Protein AF-A0A8J2P4D9-F1 (afdb_monomer_lite)

Structure (mmCIF, N/CA/C/O backbone):
data_AF-A0A8J2P4D9-F1
#
_entry.id   AF-A0A8J2P4D9-F1
#
loop_
_atom_site.group_PDB
_atom_site.id
_atom_site.type_symbol
_atom_site.label_atom_id
_atom_site.label_alt_id
_atom_site.label_comp_id
_atom_site.label_asym_id
_atom_site.label_entity_id
_atom_site.label_seq_id
_atom_site.pdbx_PDB_ins_code
_atom_site.Cartn_x
_atom_site.Cartn_y
_atom_site.Cartn_z
_atom_site.occupancy
_atom_site.B_iso_or_equiv
_atom_site.auth_seq_id
_atom_site.auth_comp_id
_atom_site.auth_asym_id
_atom_site.auth_atom_id
_atom_site.pdbx_PDB_model_num
ATOM 1 N N . MET A 1 1 ? 80.073 13.262 -144.026 1.00 66.75 1 MET A N 1
ATOM 2 C CA . MET A 1 1 ? 79.030 13.021 -145.052 1.00 66.75 1 MET A CA 1
ATOM 3 C C . MET A 1 1 ? 77.678 12.875 -144.356 1.00 66.75 1 MET A C 1
ATOM 5 O O . MET A 1 1 ? 77.666 12.588 -143.165 1.00 66.75 1 MET A O 1
ATOM 9 N N . VAL A 1 2 ? 76.549 13.117 -145.033 1.00 69.19 2 VAL A N 1
ATOM 10 C CA . VAL A 1 2 ? 75.203 13.012 -144.426 1.00 69.19 2 VAL A CA 1
ATOM 11 C C . VAL A 1 2 ? 74.366 12.008 -145.216 1.00 69.19 2 VAL A C 1
ATOM 13 O O . VAL A 1 2 ? 74.230 12.158 -146.426 1.00 69.19 2 VAL A O 1
ATOM 16 N N . LYS A 1 3 ? 73.803 10.998 -144.538 1.00 71.62 3 LYS A N 1
ATOM 17 C CA . LYS A 1 3 ? 72.841 10.046 -145.119 1.00 71.62 3 LYS A CA 1
ATOM 18 C C . LYS A 1 3 ? 71.439 10.404 -144.643 1.00 71.62 3 LYS A C 1
ATOM 20 O O . LYS A 1 3 ? 71.231 10.612 -143.448 1.00 71.62 3 LYS A O 1
ATOM 25 N N . THR A 1 4 ? 70.487 10.461 -145.568 1.00 72.50 4 THR A N 1
ATOM 26 C CA . THR A 1 4 ? 69.061 10.598 -145.241 1.00 72.50 4 THR A CA 1
ATOM 27 C C . THR A 1 4 ? 68.419 9.216 -145.322 1.00 72.50 4 THR A C 1
ATOM 29 O O . THR A 1 4 ? 68.544 8.549 -146.346 1.00 72.50 4 THR A O 1
ATOM 32 N N . PHE A 1 5 ? 67.782 8.766 -144.241 1.00 69.75 5 PHE A N 1
ATOM 33 C CA . PHE A 1 5 ? 67.029 7.510 -144.202 1.00 69.75 5 PHE A CA 1
ATOM 34 C C . PHE A 1 5 ? 65.618 7.702 -144.770 1.00 69.75 5 PHE A C 1
ATOM 36 O O . PHE A 1 5 ? 65.103 8.818 -144.789 1.00 69.75 5 PHE A O 1
ATOM 43 N N . SER A 1 6 ? 64.965 6.611 -145.181 1.00 65.75 6 SER A N 1
ATOM 44 C CA . SER A 1 6 ? 63.590 6.614 -145.711 1.00 65.75 6 SER A CA 1
ATOM 45 C C . SER A 1 6 ? 62.557 7.207 -144.744 1.00 65.75 6 SER A C 1
ATOM 47 O O . SER A 1 6 ? 61.557 7.758 -145.184 1.00 65.75 6 SER A O 1
ATOM 49 N N . CYS A 1 7 ? 62.825 7.194 -143.434 1.00 71.12 7 CYS A N 1
ATOM 50 C CA . CYS A 1 7 ? 62.017 7.886 -142.426 1.00 71.12 7 CYS A CA 1
ATOM 51 C C . CYS A 1 7 ? 62.221 9.421 -142.397 1.00 71.12 7 CYS A C 1
ATOM 53 O O . CYS A 1 7 ? 61.794 10.075 -141.451 1.00 71.12 7 CYS A O 1
ATOM 55 N N . GLY A 1 8 ? 62.941 10.002 -143.366 1.00 67.94 8 GLY A N 1
ATOM 56 C CA . GLY A 1 8 ? 63.211 11.443 -143.494 1.00 67.94 8 GLY A CA 1
ATOM 57 C C . GLY A 1 8 ? 64.328 11.981 -142.590 1.00 67.94 8 GLY A C 1
ATOM 58 O O . GLY A 1 8 ? 64.752 13.130 -142.725 1.00 67.94 8 GLY A O 1
ATOM 59 N N . HIS A 1 9 ? 64.852 11.165 -141.676 1.00 75.00 9 HIS A N 1
ATOM 60 C CA . HIS A 1 9 ? 65.893 11.583 -140.744 1.00 75.00 9 HIS A CA 1
ATOM 61 C C . HIS A 1 9 ? 67.286 11.551 -141.373 1.00 75.00 9 HIS A C 1
ATOM 63 O O . HIS A 1 9 ? 67.662 10.600 -142.056 1.00 75.00 9 HIS A O 1
ATOM 69 N N . LYS A 1 10 ? 68.077 12.586 -141.079 1.00 69.50 10 LYS A N 1
ATOM 70 C CA . LYS A 1 10 ? 69.474 12.707 -141.496 1.00 69.50 10 LYS A CA 1
ATOM 71 C C . LYS A 1 10 ? 70.413 12.319 -140.360 1.00 69.50 10 LYS A C 1
ATOM 73 O O . LYS A 1 10 ? 70.213 12.775 -139.231 1.00 69.50 10 LYS A O 1
ATOM 78 N N . THR A 1 11 ? 71.441 11.543 -140.686 1.00 74.44 11 THR A N 1
ATOM 79 C CA . THR A 1 11 ? 72.534 11.195 -139.771 1.00 74.44 11 THR A CA 1
ATOM 80 C C . THR A 1 11 ? 73.861 11.523 -140.443 1.00 74.44 11 THR A C 1
ATOM 82 O O . THR A 1 11 ? 74.124 11.106 -141.577 1.00 74.44 11 THR A O 1
ATOM 85 N N . SER A 1 12 ? 74.686 12.318 -139.766 1.00 67.88 12 SER A N 1
ATOM 86 C CA . SER A 1 12 ? 76.057 12.589 -140.186 1.00 67.88 12 SER A CA 1
ATOM 87 C C . SER A 1 12 ? 76.951 11.412 -139.803 1.00 67.88 12 SER A C 1
ATOM 89 O O . SER A 1 12 ? 76.845 10.870 -138.709 1.00 67.88 12 SER A O 1
ATOM 91 N N . TYR A 1 13 ? 77.833 11.015 -140.714 1.00 72.56 13 TYR A N 1
ATOM 92 C CA . TYR A 1 13 ? 78.839 9.984 -140.472 1.00 72.56 13 TYR A CA 1
ATOM 93 C C . TYR A 1 13 ? 80.189 10.432 -141.042 1.00 72.56 13 TYR A C 1
ATOM 95 O O . TYR A 1 13 ? 80.261 11.254 -141.975 1.00 72.56 13 TYR A O 1
ATOM 103 N N . LYS A 1 14 ? 81.272 9.946 -140.434 1.00 72.00 14 LYS A N 1
ATOM 104 C CA . LYS A 1 14 ? 82.642 10.240 -140.865 1.00 72.00 14 LYS A CA 1
ATOM 105 C C . LYS A 1 14 ? 82.986 9.378 -142.078 1.00 72.00 14 LYS A C 1
ATOM 107 O O . LYS A 1 14 ? 82.521 8.254 -142.193 1.00 72.00 14 LYS A O 1
ATOM 112 N N . CYS A 1 15 ? 83.807 9.907 -142.984 1.00 61.78 15 CYS A N 1
ATOM 113 C CA . CYS A 1 15 ? 84.195 9.206 -144.217 1.00 61.78 15 CYS A CA 1
ATOM 114 C C . CYS A 1 15 ? 84.921 7.871 -143.951 1.00 61.78 15 CYS A C 1
ATOM 116 O O . CYS A 1 15 ? 84.932 6.999 -144.810 1.00 61.78 15 CYS A O 1
ATOM 118 N N . SER A 1 16 ? 85.521 7.720 -142.769 1.00 69.25 16 SER A N 1
ATOM 119 C CA . SER A 1 16 ? 86.253 6.531 -142.328 1.00 69.25 16 SER A CA 1
ATOM 120 C C . SER A 1 16 ? 85.368 5.418 -141.752 1.00 69.25 16 SER A C 1
ATOM 122 O O . SER A 1 16 ? 85.898 4.382 -141.368 1.00 69.25 16 SER A O 1
ATOM 124 N N . GLU A 1 17 ? 84.051 5.618 -141.644 1.00 67.44 17 GLU A N 1
ATOM 125 C CA . GLU A 1 17 ? 83.137 4.665 -141.005 1.00 67.44 17 GLU A CA 1
ATOM 126 C C . GLU A 1 17 ? 82.103 4.097 -141.991 1.00 67.44 17 GLU A C 1
ATOM 128 O O . GLU A 1 17 ? 81.647 4.814 -142.891 1.00 67.44 17 GLU A O 1
ATOM 133 N N . PRO A 1 18 ? 81.702 2.817 -141.827 1.00 62.97 18 PRO A N 1
ATOM 134 C CA . PRO A 1 18 ? 80.682 2.198 -142.663 1.00 62.97 18 PRO A CA 1
ATOM 135 C C . PRO A 1 18 ? 79.344 2.938 -142.545 1.00 62.97 18 PRO A C 1
ATOM 137 O O . PRO A 1 18 ? 78.954 3.407 -141.475 1.00 62.97 18 PRO A O 1
ATOM 140 N N . LEU A 1 19 ? 78.624 3.038 -143.667 1.00 63.59 19 LEU A N 1
ATOM 141 C CA . LEU A 1 19 ? 77.360 3.770 -143.741 1.00 63.59 19 LEU A CA 1
ATOM 142 C C . LEU A 1 19 ? 76.343 3.231 -142.718 1.00 63.59 19 LEU A C 1
ATOM 144 O O . LEU A 1 19 ? 76.014 2.043 -142.766 1.00 63.59 19 LEU A O 1
ATOM 148 N N . PRO A 1 20 ? 75.754 4.090 -141.865 1.00 64.44 20 PRO A N 1
ATOM 149 C CA . PRO A 1 20 ? 74.789 3.644 -140.869 1.00 64.44 20 PRO A CA 1
ATOM 150 C C . PRO A 1 20 ? 73.552 3.020 -141.542 1.00 64.44 20 PRO A C 1
ATOM 152 O O . PRO A 1 20 ? 73.024 3.542 -142.537 1.00 64.44 20 PRO A O 1
ATOM 155 N N . THR A 1 21 ? 73.117 1.868 -141.021 1.00 67.38 21 THR A N 1
ATOM 156 C CA . THR A 1 21 ? 72.008 1.053 -141.553 1.00 67.38 21 THR A CA 1
ATOM 157 C C . THR A 1 21 ? 70.672 1.340 -140.876 1.00 67.38 21 THR A C 1
ATOM 159 O O . THR A 1 21 ? 69.634 1.164 -141.506 1.00 67.38 21 THR A O 1
ATOM 162 N N . THR A 1 22 ? 70.673 1.861 -139.648 1.00 66.00 22 THR A N 1
ATOM 163 C CA . THR A 1 22 ? 69.458 2.244 -138.919 1.00 66.00 22 THR A CA 1
ATOM 164 C C . THR A 1 22 ? 69.473 3.722 -138.550 1.00 66.00 22 THR A C 1
ATOM 166 O O . THR A 1 22 ? 70.522 4.338 -138.362 1.00 66.00 22 THR A O 1
ATOM 169 N N . CYS A 1 23 ? 68.279 4.310 -138.455 1.00 70.25 23 CYS A N 1
ATOM 170 C CA . CYS A 1 23 ? 68.133 5.725 -138.125 1.00 70.25 23 CYS A CA 1
ATOM 171 C C . CYS A 1 23 ? 68.599 6.043 -136.691 1.00 70.25 23 CYS A C 1
ATOM 173 O O . CYS A 1 23 ? 69.042 7.163 -136.439 1.00 70.25 23 CYS A O 1
ATOM 175 N N . GLY A 1 24 ? 68.452 5.103 -135.749 1.00 69.19 24 GLY A N 1
ATOM 176 C CA . GLY A 1 24 ? 68.860 5.253 -134.344 1.00 69.19 24 GLY A CA 1
ATOM 177 C C . GLY A 1 24 ? 68.094 6.307 -133.528 1.00 69.19 24 GLY A C 1
ATOM 178 O O . GLY A 1 24 ? 68.312 6.415 -132.326 1.00 69.19 24 GLY A O 1
ATOM 179 N N . LYS A 1 25 ? 67.187 7.084 -134.136 1.00 72.19 25 LYS A N 1
ATOM 180 C CA . LYS A 1 25 ? 66.388 8.096 -133.429 1.00 72.19 25 LYS A CA 1
ATOM 181 C C . LYS A 1 25 ? 65.228 7.452 -132.674 1.00 72.19 25 LYS A C 1
ATOM 183 O O . LYS A 1 25 ? 64.601 6.518 -133.170 1.00 72.19 25 LYS A O 1
ATOM 188 N N . THR A 1 26 ? 64.921 7.968 -131.490 1.00 70.62 26 THR A N 1
ATOM 189 C CA . THR A 1 26 ? 63.767 7.556 -130.682 1.00 70.62 26 THR A CA 1
ATOM 190 C C . THR A 1 26 ? 62.560 8.458 -130.944 1.00 70.62 26 THR A C 1
ATOM 192 O O . THR A 1 26 ? 62.706 9.626 -131.303 1.00 70.62 26 THR A O 1
ATOM 195 N N . LYS A 1 27 ? 61.353 7.917 -130.762 1.00 69.44 27 LYS A N 1
ATOM 196 C CA . LYS A 1 27 ? 60.097 8.669 -130.693 1.00 69.44 27 LYS A CA 1
ATOM 197 C C . LYS A 1 27 ? 59.407 8.389 -129.360 1.00 69.44 27 LYS A C 1
ATOM 199 O O . LYS A 1 27 ? 59.455 7.268 -128.851 1.00 69.44 27 LYS A O 1
ATOM 204 N N . ARG A 1 28 ? 58.773 9.416 -128.802 1.00 71.69 28 ARG A N 1
ATOM 205 C CA . ARG A 1 28 ? 57.917 9.304 -127.617 1.00 71.69 28 ARG A CA 1
ATOM 206 C C . ARG A 1 28 ? 56.504 8.966 -128.078 1.00 71.69 28 ARG A C 1
ATOM 208 O O . ARG A 1 28 ? 55.991 9.614 -128.988 1.00 71.69 28 ARG A O 1
ATOM 215 N N . ILE A 1 29 ? 55.904 7.940 -127.488 1.00 69.69 29 ILE A N 1
ATOM 216 C CA . ILE A 1 29 ? 54.508 7.558 -127.724 1.00 69.69 29 ILE A CA 1
ATOM 217 C C . ILE A 1 29 ? 53.778 7.447 -126.386 1.00 69.69 29 ILE A C 1
ATOM 219 O O . ILE A 1 29 ? 54.369 7.047 -125.388 1.00 69.69 29 ILE A O 1
ATOM 223 N N . ILE A 1 30 ? 52.487 7.769 -126.360 1.00 67.31 30 ILE A N 1
ATOM 224 C CA . ILE A 1 30 ? 51.629 7.568 -125.186 1.00 67.31 30 ILE A CA 1
ATOM 225 C C . ILE A 1 30 ? 50.801 6.304 -125.415 1.00 67.31 30 ILE A C 1
ATOM 227 O O . ILE A 1 30 ? 50.159 6.160 -126.458 1.00 67.31 30 ILE A O 1
ATOM 231 N N . ARG A 1 31 ? 50.803 5.367 -124.458 1.00 67.56 31 ARG A N 1
ATOM 232 C CA . ARG A 1 31 ? 50.033 4.121 -124.585 1.00 67.56 31 ARG A CA 1
ATOM 233 C C . ARG A 1 31 ? 48.583 4.347 -124.142 1.00 67.56 31 ARG A C 1
ATOM 235 O O . ARG A 1 31 ? 48.302 4.397 -122.949 1.00 67.56 31 ARG A O 1
ATOM 242 N N . GLY A 1 32 ? 47.660 4.413 -125.102 1.00 56.16 32 GLY A N 1
ATOM 243 C CA . GLY A 1 32 ? 46.236 4.732 -124.889 1.00 56.16 32 GLY A CA 1
ATOM 244 C C . GLY A 1 32 ? 45.511 4.073 -123.692 1.00 56.16 32 GLY A C 1
ATOM 245 O O . GLY A 1 32 ? 44.762 4.779 -123.028 1.00 56.16 32 GLY A O 1
ATOM 246 N N . PRO A 1 33 ? 45.723 2.784 -123.341 1.00 65.31 33 PRO A N 1
ATOM 247 C CA . PRO A 1 33 ? 44.986 2.135 -122.247 1.00 65.31 33 PRO A CA 1
ATOM 248 C C . PRO A 1 33 ? 45.422 2.539 -120.833 1.00 65.31 33 PRO A C 1
ATOM 250 O O . PRO A 1 33 ? 44.650 2.374 -119.896 1.00 65.31 33 PRO A O 1
ATOM 253 N N . CYS A 1 34 ? 46.665 2.996 -120.652 1.00 70.12 34 CYS A N 1
ATOM 254 C CA . CYS A 1 34 ? 47.187 3.394 -119.339 1.00 70.12 34 CYS A CA 1
ATOM 255 C C . CYS A 1 34 ? 47.678 4.846 -119.283 1.00 70.12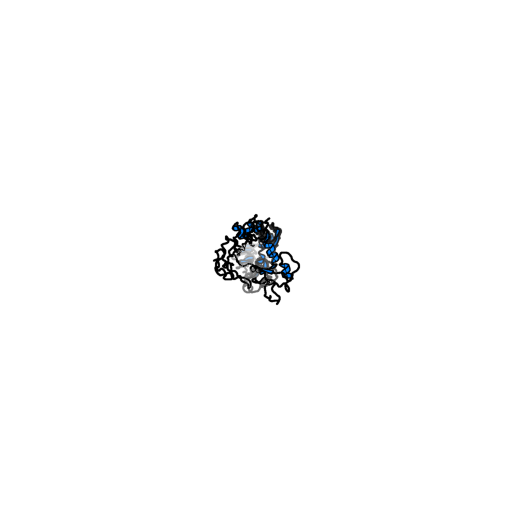 34 CYS A C 1
ATOM 257 O O . CYS A 1 34 ? 47.991 5.322 -118.201 1.00 70.12 34 CYS A O 1
ATOM 259 N N . GLY A 1 35 ? 47.762 5.545 -120.420 1.00 68.38 35 GLY A N 1
ATOM 260 C CA . GLY A 1 35 ? 48.179 6.949 -120.494 1.00 68.38 35 GLY A CA 1
ATOM 261 C C . GLY A 1 35 ? 49.670 7.198 -120.234 1.00 68.38 35 GLY A C 1
ATOM 262 O O . GLY A 1 35 ? 50.098 8.346 -120.272 1.00 68.38 35 GLY A O 1
ATOM 263 N N . HIS A 1 36 ? 50.472 6.156 -119.998 1.00 73.69 36 HIS A N 1
ATOM 264 C CA . HIS A 1 36 ? 51.899 6.301 -119.699 1.00 73.69 36 HIS A CA 1
ATOM 265 C C . HIS A 1 36 ? 52.743 6.531 -120.968 1.00 73.69 36 HIS A C 1
ATOM 267 O O . HIS A 1 36 ? 52.496 5.920 -122.018 1.00 73.69 36 HIS A O 1
ATOM 273 N N . GLU A 1 37 ? 53.750 7.404 -120.855 1.00 67.06 37 GLU A N 1
ATOM 274 C CA . GLU A 1 37 ? 54.709 7.741 -121.916 1.00 67.06 37 GLU A CA 1
ATOM 275 C C . GLU A 1 37 ? 55.774 6.641 -122.061 1.00 67.06 37 GLU A C 1
ATOM 277 O O . GLU A 1 37 ? 56.365 6.181 -121.085 1.00 67.06 37 GLU A O 1
ATOM 282 N N . LEU A 1 38 ? 56.025 6.205 -123.295 1.00 68.19 38 LEU A N 1
ATOM 283 C CA . LEU A 1 38 ? 57.037 5.214 -123.652 1.00 68.19 38 LEU A CA 1
ATOM 284 C C . LEU A 1 38 ? 57.980 5.803 -124.704 1.00 68.19 38 LEU A C 1
ATOM 286 O O . LEU A 1 38 ? 57.548 6.437 -125.668 1.00 68.19 38 LEU A O 1
ATOM 290 N N . ILE A 1 39 ? 59.278 5.546 -124.552 1.00 68.88 39 ILE A N 1
ATOM 291 C CA . ILE A 1 39 ? 60.301 5.914 -125.535 1.00 68.88 39 ILE A CA 1
ATOM 292 C C . ILE A 1 39 ? 60.605 4.671 -126.371 1.00 68.88 39 ILE A C 1
ATOM 294 O O . ILE A 1 39 ? 61.084 3.674 -125.835 1.00 68.88 39 ILE A O 1
ATOM 298 N N . ILE A 1 40 ? 60.330 4.721 -127.675 1.00 68.94 40 ILE A N 1
ATOM 299 C CA . ILE A 1 40 ? 60.596 3.608 -128.600 1.00 68.94 40 ILE A CA 1
ATOM 300 C C . ILE A 1 40 ? 61.507 4.041 -129.750 1.00 68.94 40 ILE A C 1
ATOM 302 O O . ILE A 1 40 ? 61.566 5.218 -130.103 1.00 68.94 40 ILE A O 1
ATOM 306 N N . LEU A 1 41 ? 62.232 3.097 -130.352 1.00 67.56 41 LEU A N 1
ATOM 307 C CA . LEU A 1 41 ? 63.079 3.370 -131.516 1.00 67.56 41 LEU A CA 1
ATOM 308 C C . LEU A 1 41 ? 62.225 3.578 -132.777 1.00 67.56 41 LEU A C 1
ATOM 310 O O . LEU A 1 41 ? 61.203 2.921 -132.983 1.00 67.56 41 LEU A O 1
ATOM 314 N N . CYS A 1 42 ? 62.640 4.518 -133.624 1.00 68.19 42 CYS A N 1
ATOM 315 C CA . CYS A 1 42 ? 61.992 4.805 -134.898 1.00 68.19 42 CYS A CA 1
ATOM 316 C C . CYS A 1 42 ? 62.109 3.581 -135.826 1.00 68.19 42 CYS A C 1
ATOM 318 O O . CYS A 1 42 ? 63.218 3.215 -136.214 1.00 68.19 42 CYS A O 1
ATOM 320 N N . GLY A 1 43 ? 60.968 2.957 -136.156 1.00 64.44 43 GLY A N 1
ATOM 321 C CA . GLY A 1 43 ? 60.875 1.772 -137.023 1.00 64.44 43 GLY A CA 1
ATOM 322 C C . GLY A 1 43 ? 60.424 0.472 -136.341 1.00 64.44 43 GLY A C 1
ATOM 323 O O . GLY A 1 43 ? 60.383 -0.549 -137.011 1.00 64.44 43 GLY A O 1
ATOM 324 N N . LEU A 1 44 ? 60.097 0.484 -135.041 1.00 65.38 44 LEU A N 1
ATOM 325 C CA . LEU A 1 44 ? 59.478 -0.661 -134.354 1.00 65.38 44 LEU A CA 1
ATOM 326 C C . LEU A 1 44 ? 57.943 -0.593 -134.433 1.00 65.38 44 LEU A C 1
ATOM 328 O O . LEU A 1 44 ? 57.363 0.437 -134.073 1.00 65.38 44 LEU A O 1
ATOM 332 N N . ASP A 1 45 ? 57.314 -1.694 -134.856 1.00 57.84 45 ASP A N 1
ATOM 333 C CA . ASP A 1 45 ? 55.855 -1.814 -135.022 1.00 57.84 45 ASP A CA 1
ATOM 334 C C . ASP A 1 45 ? 55.112 -2.198 -133.724 1.00 57.84 45 ASP A C 1
ATOM 336 O O . ASP A 1 45 ? 53.926 -1.903 -133.583 1.00 57.84 45 ASP A O 1
ATOM 340 N N . GLU A 1 46 ? 55.800 -2.770 -132.727 1.00 61.19 46 GLU A N 1
ATOM 341 C CA . GLU A 1 46 ? 55.198 -3.179 -131.448 1.00 61.19 46 GLU A CA 1
ATOM 342 C C . GLU A 1 46 ? 55.728 -2.378 -130.246 1.00 61.19 46 GLU A C 1
ATOM 344 O O . GLU A 1 46 ? 56.935 -2.216 -130.047 1.00 61.19 46 GLU A O 1
ATOM 349 N N . ALA A 1 47 ? 54.811 -1.881 -129.406 1.00 63.38 47 ALA A N 1
ATOM 350 C CA . ALA A 1 47 ? 55.134 -1.128 -128.193 1.00 63.38 47 ALA A CA 1
ATOM 351 C C . ALA A 1 47 ? 55.296 -2.050 -126.956 1.00 63.38 47 ALA A C 1
ATOM 353 O O . ALA A 1 47 ? 54.457 -2.928 -126.737 1.00 63.38 47 ALA A O 1
ATOM 354 N N . PRO A 1 48 ? 56.306 -1.834 -126.086 1.00 68.56 48 PRO A N 1
ATOM 355 C CA . PRO A 1 48 ? 56.541 -2.658 -124.894 1.00 68.56 48 PRO A CA 1
ATOM 356 C C . PRO A 1 48 ? 55.457 -2.507 -123.803 1.00 68.56 48 PRO A C 1
ATOM 358 O O . PRO A 1 48 ? 54.734 -1.509 -123.731 1.00 68.56 48 PRO A O 1
ATOM 361 N N . LYS A 1 49 ? 55.347 -3.506 -122.907 1.00 70.19 49 LYS A N 1
ATOM 362 C CA . LYS A 1 49 ? 54.418 -3.490 -121.755 1.00 70.19 49 LYS A CA 1
ATOM 363 C C . LYS A 1 49 ? 54.794 -2.389 -120.752 1.00 70.19 49 LYS A C 1
ATOM 365 O O . LYS A 1 49 ? 55.968 -2.163 -120.467 1.00 70.19 49 LYS A O 1
ATOM 370 N N . CYS A 1 50 ? 53.783 -1.747 -120.169 1.00 72.69 50 CYS A N 1
ATOM 371 C CA . CYS A 1 50 ? 53.966 -0.675 -119.190 1.00 72.69 50 CYS A CA 1
ATOM 372 C C . CYS A 1 50 ? 54.317 -1.237 -117.799 1.00 72.69 50 CYS A C 1
ATOM 374 O O . CYS A 1 50 ? 53.519 -1.974 -117.221 1.00 72.69 50 CYS A O 1
ATOM 376 N N . HIS A 1 51 ? 55.490 -0.873 -117.276 1.00 75.62 51 HIS A N 1
ATOM 377 C CA . HIS A 1 51 ? 56.017 -1.328 -115.979 1.00 75.62 51 HIS A CA 1
ATOM 378 C C . HIS A 1 51 ? 55.910 -0.273 -114.861 1.00 75.62 51 HIS A C 1
ATOM 380 O O . HIS A 1 51 ? 56.409 -0.507 -113.764 1.00 75.62 51 HIS A O 1
ATOM 386 N N . GLU A 1 52 ? 55.234 0.852 -115.114 1.00 72.19 52 GLU A N 1
ATOM 387 C CA . GLU A 1 52 ? 54.898 1.854 -114.091 1.00 72.19 52 GLU A CA 1
ATOM 388 C C . GLU A 1 52 ? 54.166 1.194 -112.912 1.00 72.19 52 GLU A C 1
ATOM 390 O O . GLU A 1 52 ? 53.219 0.422 -113.106 1.00 72.19 52 GLU A O 1
ATOM 395 N N . ILE A 1 53 ? 54.623 1.471 -111.687 1.00 75.50 53 ILE A N 1
ATOM 396 C CA . ILE A 1 53 ? 54.035 0.927 -110.459 1.00 75.50 53 ILE A CA 1
ATOM 397 C C . ILE A 1 53 ? 52.849 1.803 -110.060 1.00 75.50 53 ILE A C 1
ATOM 399 O O . ILE A 1 53 ? 53.030 2.944 -109.644 1.00 75.50 53 ILE A O 1
ATOM 403 N N . VAL A 1 54 ? 51.645 1.238 -110.114 1.00 76.81 54 VAL A N 1
ATOM 404 C CA . VAL A 1 54 ? 50.394 1.907 -109.740 1.00 76.81 54 VAL A CA 1
ATOM 405 C C . VAL A 1 54 ? 49.830 1.330 -108.443 1.00 76.81 54 VAL A C 1
ATOM 407 O O . VAL A 1 54 ? 50.047 0.164 -108.107 1.00 76.81 54 VAL A O 1
ATOM 410 N N . THR A 1 55 ? 49.084 2.148 -107.707 1.00 77.38 55 THR A N 1
ATOM 411 C CA . THR A 1 55 ? 48.344 1.712 -106.517 1.00 77.38 55 THR A CA 1
ATOM 412 C C . THR A 1 55 ? 46.945 1.259 -106.932 1.00 77.38 55 THR A C 1
ATOM 414 O O . THR A 1 55 ? 46.152 2.068 -107.405 1.00 77.38 55 THR A O 1
ATOM 417 N N . GLN A 1 56 ? 46.628 -0.023 -106.752 1.00 70.56 56 GLN A N 1
ATOM 418 C CA . GLN A 1 56 ? 45.301 -0.594 -107.012 1.00 70.56 56 GLN A CA 1
ATOM 419 C C . GLN A 1 56 ? 44.542 -0.802 -105.696 1.00 70.56 56 GLN A C 1
ATOM 421 O O . GLN A 1 56 ? 45.143 -1.177 -104.689 1.00 70.56 56 GLN A O 1
ATOM 426 N N . LYS A 1 57 ? 43.222 -0.577 -105.699 1.00 69.06 57 LYS A N 1
ATOM 427 C CA . LYS A 1 57 ? 42.329 -0.814 -104.553 1.00 69.06 57 LYS A CA 1
ATOM 428 C C . LYS A 1 57 ? 41.601 -2.153 -104.726 1.00 69.06 57 LYS A C 1
ATOM 430 O O . LYS A 1 57 ? 40.947 -2.365 -105.742 1.00 69.06 57 LYS A O 1
ATOM 435 N N . LEU A 1 58 ? 41.736 -3.046 -103.749 1.00 70.88 58 LEU A N 1
ATOM 436 C CA . LEU A 1 58 ? 41.078 -4.352 -103.677 1.00 70.88 58 LEU A CA 1
ATOM 437 C C . LEU A 1 58 ? 39.594 -4.195 -103.278 1.00 70.88 58 LEU A C 1
ATOM 439 O O . LEU A 1 58 ? 39.251 -3.225 -102.596 1.00 70.88 58 LEU A O 1
ATOM 443 N N . PRO A 1 59 ? 38.714 -5.161 -103.615 1.00 65.88 59 PRO A N 1
ATOM 444 C CA . PRO A 1 59 ? 37.292 -5.121 -103.250 1.00 65.88 59 PRO A CA 1
ATOM 445 C C . PRO A 1 59 ? 37.033 -5.007 -101.740 1.00 65.88 59 PRO A C 1
ATOM 447 O O . PRO A 1 59 ? 36.057 -4.393 -101.327 1.00 65.88 59 PRO A O 1
ATOM 450 N N . CYS A 1 60 ? 37.931 -5.546 -100.909 1.00 70.19 60 CYS A N 1
ATOM 451 C CA . CYS A 1 60 ? 37.878 -5.430 -99.449 1.00 70.19 60 CYS A CA 1
ATOM 452 C C . CYS A 1 60 ? 38.272 -4.035 -98.914 1.00 70.19 60 CYS A C 1
ATOM 454 O O . CYS A 1 60 ? 38.311 -3.835 -97.706 1.00 70.19 60 CYS A O 1
ATOM 456 N N . GLY A 1 61 ? 38.606 -3.078 -99.787 1.00 68.19 61 GLY A N 1
ATOM 457 C CA . GLY A 1 61 ? 38.971 -1.703 -99.431 1.00 68.19 61 GLY A CA 1
ATOM 458 C C . GLY A 1 61 ? 40.471 -1.444 -99.248 1.00 68.19 61 GLY A C 1
ATOM 459 O O . GLY A 1 61 ? 40.874 -0.281 -99.267 1.00 68.19 61 GLY A O 1
ATOM 460 N N . HIS A 1 62 ? 41.298 -2.488 -99.138 1.00 75.38 62 HIS A N 1
ATOM 461 C CA . HIS A 1 62 ? 42.760 -2.383 -99.010 1.00 75.38 62 HIS A CA 1
ATOM 462 C C . HIS A 1 62 ? 43.438 -1.962 -100.326 1.00 75.38 62 HIS A C 1
ATOM 464 O O . HIS A 1 62 ? 42.891 -2.179 -101.404 1.00 75.38 62 HIS A O 1
ATOM 470 N N . THR A 1 63 ? 44.637 -1.376 -100.269 1.00 71.06 63 THR A N 1
ATOM 471 C CA . THR A 1 63 ? 45.398 -0.938 -101.455 1.00 71.06 63 THR A CA 1
ATOM 472 C C . THR A 1 63 ? 46.736 -1.671 -101.580 1.00 71.06 63 THR A C 1
ATOM 474 O O . THR A 1 63 ? 47.365 -2.001 -100.580 1.00 71.06 63 THR A O 1
ATOM 477 N N . ARG A 1 64 ? 47.192 -1.935 -102.813 1.00 71.50 64 ARG A N 1
ATOM 478 C CA . ARG A 1 64 ? 48.480 -2.601 -103.097 1.00 71.50 64 ARG A CA 1
ATOM 479 C C . ARG A 1 64 ? 49.193 -1.934 -104.275 1.00 71.50 64 ARG A C 1
ATOM 481 O O . ARG A 1 64 ? 48.542 -1.492 -105.218 1.00 71.50 64 ARG A O 1
ATOM 488 N N . ARG A 1 65 ? 50.529 -1.858 -104.234 1.00 77.06 65 ARG A N 1
ATOM 489 C CA . ARG A 1 65 ? 51.364 -1.280 -105.307 1.00 77.06 65 ARG A CA 1
ATOM 490 C C . ARG A 1 65 ? 51.864 -2.385 -106.238 1.00 77.06 65 ARG A C 1
ATOM 492 O O . ARG A 1 65 ? 52.588 -3.269 -105.792 1.00 77.06 65 ARG A O 1
ATOM 499 N N . LEU A 1 66 ? 51.476 -2.355 -107.511 1.00 73.56 66 LEU A N 1
ATOM 500 C CA . LEU A 1 66 ? 51.835 -3.364 -108.517 1.00 73.56 66 LEU A CA 1
ATOM 501 C C . LEU A 1 66 ? 52.117 -2.693 -109.866 1.00 73.56 66 LEU A C 1
ATOM 503 O O . LEU A 1 66 ? 51.614 -1.608 -110.144 1.00 73.56 66 LEU A O 1
ATOM 507 N N . ALA A 1 67 ? 52.902 -3.343 -110.730 1.00 73.94 67 ALA A N 1
ATOM 508 C CA . ALA A 1 67 ? 53.080 -2.875 -112.105 1.00 73.94 67 ALA A CA 1
ATOM 509 C C . ALA A 1 67 ? 51.729 -2.841 -112.841 1.00 73.94 67 ALA A C 1
ATOM 511 O O . ALA A 1 67 ? 50.960 -3.797 -112.750 1.00 73.94 67 ALA A O 1
ATOM 512 N N . CYS A 1 68 ? 51.476 -1.779 -113.609 1.00 73.38 68 CYS A N 1
ATOM 513 C CA . CYS A 1 68 ? 50.198 -1.497 -114.272 1.00 73.38 68 CYS A CA 1
ATOM 514 C C . CYS A 1 68 ? 49.627 -2.678 -115.085 1.00 73.38 68 CYS A C 1
ATOM 516 O O . CYS A 1 68 ? 48.414 -2.861 -115.139 1.00 73.38 68 CYS A O 1
ATOM 518 N N . TYR A 1 69 ? 50.479 -3.520 -115.683 1.00 72.88 69 TYR A N 1
ATOM 519 C CA . TYR A 1 69 ? 50.031 -4.679 -116.465 1.00 72.88 69 TYR A CA 1
ATOM 520 C C . TYR A 1 69 ? 49.577 -5.900 -115.633 1.00 72.88 69 TYR A C 1
ATOM 522 O O . TYR A 1 69 ? 49.003 -6.825 -116.211 1.00 72.88 69 TYR A O 1
ATOM 530 N N . ARG A 1 70 ? 49.860 -5.964 -114.321 1.00 72.44 70 ARG A N 1
ATOM 531 C CA . ARG A 1 70 ? 49.502 -7.111 -113.463 1.00 72.44 70 ARG A CA 1
ATOM 532 C C . ARG A 1 70 ? 48.087 -6.958 -112.882 1.00 72.44 70 ARG A C 1
ATOM 534 O O . ARG A 1 70 ? 47.688 -5.868 -112.481 1.00 72.44 70 ARG A O 1
ATOM 541 N N . LYS A 1 71 ? 47.345 -8.070 -112.802 1.00 64.00 71 LYS A N 1
ATOM 542 C CA . LYS A 1 71 ? 46.079 -8.178 -112.046 1.00 64.00 71 LYS A CA 1
ATOM 543 C C . LYS A 1 71 ? 46.383 -8.447 -110.560 1.00 64.00 71 LYS A C 1
ATOM 545 O O . LYS A 1 71 ? 47.406 -9.062 -110.266 1.00 64.00 71 LYS A O 1
ATOM 550 N N . SER A 1 72 ? 45.538 -7.978 -109.636 1.00 62.62 72 SER A N 1
ATOM 551 C CA . SER A 1 72 ? 45.742 -8.148 -108.187 1.00 62.62 72 SER A CA 1
ATOM 552 C C . SER A 1 72 ? 45.253 -9.510 -107.669 1.00 62.62 72 SER A C 1
ATOM 554 O O . SER A 1 72 ? 44.135 -9.909 -107.988 1.00 62.62 72 SER A O 1
ATOM 556 N N . ASP A 1 73 ? 46.061 -10.167 -106.831 1.00 66.06 73 ASP A N 1
ATOM 557 C CA . ASP A 1 73 ? 45.715 -11.391 -106.082 1.00 66.06 73 ASP A CA 1
ATOM 558 C C . ASP A 1 73 ? 44.737 -11.105 -104.914 1.00 66.06 73 ASP A C 1
ATOM 560 O O . ASP A 1 73 ? 44.537 -9.933 -104.571 1.00 66.06 73 ASP A O 1
ATOM 564 N N . PRO A 1 74 ? 44.136 -12.138 -104.281 1.00 65.38 74 PRO A N 1
ATOM 565 C CA . PRO A 1 74 ? 43.277 -11.986 -103.101 1.00 65.38 74 PRO A CA 1
ATOM 566 C C . PRO A 1 74 ? 43.992 -11.319 -101.919 1.00 65.38 74 PRO A C 1
ATOM 568 O O . PRO A 1 74 ? 45.208 -11.422 -101.772 1.00 65.38 74 PRO A O 1
ATOM 571 N N . CYS A 1 75 ? 43.226 -10.649 -101.055 1.00 68.50 75 CYS A N 1
ATOM 572 C CA . CYS A 1 75 ? 43.775 -9.900 -99.929 1.00 68.50 75 CYS A CA 1
ATOM 573 C C . CYS A 1 75 ? 44.310 -10.802 -98.799 1.00 68.50 75 CYS A C 1
ATOM 575 O O . CYS A 1 75 ? 43.584 -11.633 -98.256 1.00 68.50 75 CYS A O 1
ATOM 577 N N . ASP A 1 76 ? 45.550 -10.554 -98.388 1.00 69.25 76 ASP A N 1
ATOM 578 C CA . ASP A 1 76 ? 46.300 -11.243 -97.332 1.00 69.25 76 ASP A CA 1
ATOM 579 C C . ASP A 1 76 ? 46.489 -10.391 -96.060 1.00 69.25 76 ASP A C 1
ATOM 581 O O . ASP A 1 76 ? 47.277 -10.737 -95.184 1.00 69.25 76 ASP A O 1
ATOM 585 N N . TYR A 1 77 ? 45.739 -9.291 -95.911 1.00 68.56 77 TYR A N 1
ATOM 586 C CA . TYR A 1 77 ? 45.792 -8.456 -94.706 1.00 68.56 77 TYR A CA 1
ATOM 587 C C . TYR A 1 77 ? 45.189 -9.171 -93.490 1.00 68.56 77 TYR A C 1
ATOM 589 O O . TYR A 1 77 ? 44.061 -9.682 -93.535 1.00 68.56 77 TYR A O 1
ATOM 597 N N . GLU A 1 78 ? 45.940 -9.155 -92.392 1.00 69.62 78 GLU A N 1
ATOM 598 C CA . GLU A 1 78 ? 45.540 -9.663 -91.083 1.00 69.62 78 GLU A CA 1
ATOM 599 C C . GLU A 1 78 ? 44.746 -8.593 -90.314 1.00 69.62 78 GLU A C 1
ATOM 601 O O . GLU A 1 78 ? 45.156 -7.438 -90.214 1.00 69.62 78 GLU A O 1
ATOM 606 N N . VAL A 1 79 ? 43.588 -8.978 -89.784 1.00 71.31 79 VAL A N 1
ATOM 607 C CA . VAL A 1 79 ? 42.675 -8.149 -88.995 1.00 71.31 79 VAL A CA 1
ATOM 608 C C . VAL A 1 79 ? 42.403 -8.810 -87.644 1.00 71.31 79 VAL A C 1
ATOM 610 O O . VAL A 1 79 ? 42.316 -10.036 -87.545 1.00 71.31 79 VAL A O 1
ATOM 613 N N . SER A 1 80 ? 42.237 -8.001 -86.600 1.00 70.81 80 SER A N 1
ATOM 614 C CA . SER A 1 80 ? 41.883 -8.466 -85.253 1.00 70.81 80 SER A CA 1
ATOM 615 C C . SER A 1 80 ? 40.377 -8.327 -85.025 1.00 70.81 80 SER A C 1
ATOM 617 O O . SER A 1 80 ? 39.826 -7.247 -85.227 1.00 70.81 80 SER A O 1
ATOM 619 N N . VAL A 1 81 ? 39.706 -9.400 -84.596 1.00 71.25 81 VAL A N 1
ATOM 620 C CA . VAL A 1 81 ? 38.263 -9.424 -84.292 1.00 71.25 81 VAL A CA 1
ATOM 621 C C . VAL A 1 81 ? 38.008 -9.816 -82.829 1.00 71.25 81 VAL A C 1
ATOM 623 O O . VAL A 1 81 ? 38.750 -10.639 -82.294 1.00 71.25 81 VAL A O 1
ATOM 626 N N . PRO A 1 82 ? 36.988 -9.260 -82.150 1.00 66.00 82 PRO A N 1
ATOM 627 C CA . PRO A 1 82 ? 36.659 -9.635 -80.772 1.00 66.00 82 PRO A CA 1
ATOM 628 C C . PRO A 1 82 ? 36.089 -11.061 -80.693 1.00 66.00 82 PRO A C 1
ATOM 630 O O . PRO A 1 82 ? 35.362 -11.497 -81.588 1.00 66.00 82 PRO A O 1
ATOM 633 N N . ARG A 1 83 ? 36.407 -11.793 -79.620 1.00 67.81 83 ARG A N 1
ATOM 634 C CA . ARG A 1 83 ? 35.882 -13.140 -79.348 1.00 67.81 83 ARG A CA 1
ATOM 635 C C . ARG A 1 83 ? 34.593 -13.060 -78.524 1.00 67.81 83 ARG A C 1
ATOM 637 O O . ARG A 1 83 ? 34.519 -12.321 -77.550 1.00 67.81 83 ARG A O 1
ATOM 644 N N . ASN A 1 84 ? 33.575 -13.844 -78.879 1.00 63.72 84 ASN A N 1
ATOM 645 C CA . ASN A 1 84 ? 32.314 -13.873 -78.131 1.00 63.72 84 ASN A CA 1
ATOM 646 C C . ASN A 1 84 ? 32.511 -14.523 -76.746 1.00 63.72 84 ASN A C 1
ATOM 648 O O . ASN A 1 84 ? 33.066 -15.613 -76.652 1.00 63.72 84 ASN A O 1
ATOM 652 N N . GLY A 1 85 ? 32.041 -13.872 -75.673 1.00 63.62 85 GLY A N 1
ATOM 653 C CA . GLY A 1 85 ? 32.060 -14.420 -74.302 1.00 63.62 85 GLY A CA 1
ATOM 654 C C . GLY A 1 85 ? 33.315 -14.114 -73.464 1.00 63.62 85 GLY A C 1
ATOM 655 O O . GLY A 1 85 ? 33.402 -14.526 -72.300 1.00 63.62 85 GLY A O 1
ATOM 656 N N . CYS A 1 86 ? 34.276 -13.368 -74.013 1.00 70.69 86 CYS A N 1
ATOM 657 C CA . CYS A 1 86 ? 35.463 -12.885 -73.303 1.00 70.69 86 CYS A CA 1
ATOM 658 C C . CYS A 1 86 ? 35.983 -11.572 -73.905 1.00 70.69 86 CYS A C 1
ATOM 660 O O . CYS A 1 86 ? 35.599 -11.203 -75.007 1.00 70.69 86 CYS A O 1
ATOM 662 N N . ASN A 1 87 ? 36.904 -10.897 -73.215 1.00 67.81 87 ASN A N 1
ATOM 663 C CA . ASN A 1 87 ? 37.500 -9.639 -73.684 1.00 67.81 87 ASN A CA 1
ATOM 664 C C . ASN A 1 87 ? 38.712 -9.829 -74.626 1.00 67.81 87 ASN A C 1
ATOM 666 O O . ASN A 1 87 ? 39.435 -8.870 -74.885 1.00 67.81 87 ASN A O 1
ATOM 670 N N . HIS A 1 88 ? 38.956 -11.041 -75.133 1.00 73.94 88 HIS A N 1
ATOM 671 C CA . HIS A 1 88 ? 40.115 -11.357 -75.978 1.00 73.94 88 HIS A CA 1
ATOM 672 C C . HIS A 1 88 ? 39.840 -11.167 -77.477 1.00 73.94 88 HIS A C 1
ATOM 674 O O . HIS A 1 88 ? 38.694 -11.243 -77.933 1.00 73.94 88 HIS A O 1
ATOM 680 N N . THR A 1 89 ? 40.898 -10.936 -78.264 1.00 70.75 89 THR A N 1
ATOM 681 C CA . THR A 1 89 ? 40.814 -10.700 -79.717 1.00 70.75 89 THR A CA 1
ATOM 682 C C . THR A 1 89 ? 41.498 -11.802 -80.519 1.00 70.75 89 THR A C 1
ATOM 684 O O . THR A 1 89 ? 42.645 -12.143 -80.261 1.00 70.75 89 THR A O 1
ATOM 687 N N . LEU A 1 90 ? 40.829 -12.307 -81.552 1.00 70.81 90 LEU A N 1
ATOM 688 C CA . LEU A 1 90 ? 41.341 -13.296 -82.499 1.00 70.81 90 LEU A CA 1
ATOM 689 C C . LEU A 1 90 ? 41.928 -12.611 -83.742 1.00 70.81 90 LEU A C 1
ATOM 691 O O . LEU A 1 90 ? 41.268 -11.770 -84.353 1.00 70.81 90 LEU A O 1
ATOM 695 N N . LYS A 1 91 ? 43.133 -13.006 -84.172 1.00 66.00 91 LYS A N 1
ATOM 696 C CA . LYS A 1 91 ? 43.731 -12.539 -85.437 1.00 66.00 91 LYS A CA 1
ATOM 697 C C . LYS A 1 91 ? 43.312 -13.412 -86.626 1.00 66.00 91 LYS A C 1
ATOM 699 O O . LYS A 1 91 ? 43.282 -14.646 -86.526 1.00 66.00 91 LYS A O 1
ATOM 704 N N . ARG A 1 92 ? 42.971 -12.796 -87.764 1.00 68.75 92 ARG A N 1
ATOM 705 C CA . ARG A 1 92 ? 42.454 -13.496 -88.953 1.00 68.75 92 ARG A CA 1
ATOM 706 C C . ARG A 1 92 ? 42.735 -12.746 -90.253 1.00 68.75 92 ARG A C 1
ATOM 708 O O . ARG A 1 92 ? 42.716 -11.528 -90.270 1.00 68.75 92 ARG A O 1
ATOM 715 N N . TYR A 1 93 ? 42.883 -13.456 -91.368 1.00 66.88 93 TYR A N 1
ATOM 716 C CA . TYR A 1 93 ? 42.951 -12.838 -92.697 1.00 66.88 93 TYR A CA 1
ATOM 717 C C . TYR A 1 93 ? 41.573 -12.404 -93.212 1.00 66.88 93 TYR A C 1
ATOM 719 O O . TYR A 1 93 ? 40.566 -13.076 -92.962 1.00 66.88 93 TYR A O 1
ATOM 727 N N . CYS A 1 94 ? 41.538 -11.303 -93.967 1.00 65.44 94 CYS A N 1
ATOM 728 C CA . CYS A 1 94 ? 40.321 -10.666 -94.486 1.00 65.44 94 CYS A CA 1
ATOM 729 C C . CYS A 1 94 ? 39.349 -11.641 -95.200 1.00 65.44 94 CYS A C 1
ATOM 731 O O . CYS A 1 94 ? 38.135 -11.511 -95.043 1.00 65.44 94 CYS A O 1
ATOM 733 N N . HIS A 1 95 ? 39.863 -12.666 -95.896 1.00 62.97 95 HIS A N 1
ATOM 734 C CA . HIS A 1 95 ? 39.068 -13.646 -96.660 1.00 62.97 95 HIS A CA 1
ATOM 735 C C . HIS A 1 95 ? 38.907 -15.044 -96.022 1.00 62.97 95 HIS A C 1
ATOM 737 O O . HIS A 1 95 ? 38.364 -15.933 -96.672 1.00 62.97 95 HIS A O 1
ATOM 743 N N . GLY A 1 96 ? 39.345 -15.283 -94.778 1.00 59.78 96 GLY A N 1
ATOM 744 C CA . GLY A 1 96 ? 39.137 -16.596 -94.135 1.00 59.78 96 GLY A CA 1
ATOM 745 C C . GLY A 1 96 ? 37.649 -16.915 -93.888 1.00 59.78 96 GLY A C 1
ATOM 746 O O . GLY A 1 96 ? 36.807 -16.017 -93.906 1.00 59.78 96 GLY A O 1
ATOM 747 N N . SER A 1 97 ? 37.291 -18.162 -93.581 1.00 53.28 97 SER A N 1
ATOM 748 C CA . SER A 1 97 ? 35.955 -18.516 -93.059 1.00 53.28 97 SER A CA 1
ATOM 749 C C . SER A 1 97 ? 35.914 -18.335 -91.530 1.00 53.28 97 SER A C 1
ATOM 751 O O . SER A 1 97 ? 36.894 -18.608 -90.845 1.00 53.28 97 SER A O 1
ATOM 753 N N . LEU A 1 98 ? 34.814 -17.799 -90.980 1.00 55.25 98 LEU A N 1
ATOM 754 C CA . LEU A 1 98 ? 34.677 -17.437 -89.550 1.00 55.25 98 LEU A CA 1
ATOM 755 C C . LEU A 1 98 ? 34.334 -18.620 -88.627 1.00 55.25 98 LEU A C 1
ATOM 757 O O . LEU A 1 98 ? 34.503 -18.507 -87.420 1.00 55.25 98 LEU A O 1
ATOM 761 N N . LYS A 1 99 ? 33.835 -19.736 -89.164 1.00 53.81 99 LYS A N 1
ATOM 762 C CA . LYS A 1 99 ? 33.092 -20.722 -88.364 1.00 53.81 99 LYS A CA 1
ATOM 763 C C . LYS A 1 99 ? 33.975 -21.624 -87.489 1.00 53.81 99 LYS A C 1
ATOM 765 O O . LYS A 1 99 ? 33.613 -21.891 -86.359 1.00 53.81 99 LYS A O 1
ATOM 770 N N . GLU A 1 100 ? 35.158 -22.014 -87.958 1.00 52.91 100 GLU A N 1
ATOM 771 C CA . GLU A 1 100 ? 35.986 -23.026 -87.271 1.00 52.91 100 GLU A CA 1
ATOM 772 C C . GLU A 1 100 ? 36.796 -22.485 -86.076 1.00 52.91 100 GLU A C 1
ATOM 774 O O . GLU A 1 100 ? 37.161 -23.248 -85.189 1.00 52.91 100 GLU A O 1
ATOM 779 N N . LYS A 1 101 ? 37.067 -21.170 -86.014 1.00 54.62 101 LYS A N 1
ATOM 780 C CA . LYS A 1 101 ? 37.843 -20.550 -84.916 1.00 54.62 101 LYS A CA 1
ATOM 781 C C . LYS A 1 101 ? 36.989 -20.001 -83.764 1.00 54.62 101 LYS A C 1
ATOM 783 O O . LYS A 1 101 ? 37.548 -19.664 -82.723 1.00 54.62 101 LYS A O 1
ATOM 788 N N . LEU A 1 102 ? 35.669 -19.870 -83.937 1.00 53.53 102 LEU A N 1
ATOM 789 C CA . LEU A 1 102 ? 34.777 -19.362 -82.882 1.00 53.53 102 LEU A CA 1
ATOM 790 C C . LEU A 1 102 ? 34.419 -20.427 -81.832 1.00 53.53 102 LEU A C 1
ATOM 792 O O . LEU A 1 102 ? 34.194 -20.057 -80.684 1.00 53.53 102 LEU A O 1
ATOM 796 N N . ASP A 1 103 ? 34.424 -21.711 -82.205 1.00 56.50 103 ASP A N 1
ATOM 797 C CA . ASP A 1 103 ? 34.024 -22.830 -81.332 1.00 56.50 103 ASP A CA 1
ATOM 798 C C . ASP A 1 103 ? 35.165 -23.384 -80.458 1.00 56.50 103 ASP A C 1
ATOM 800 O O . ASP A 1 103 ? 34.950 -24.262 -79.624 1.00 56.50 103 ASP A O 1
ATOM 804 N N . GLN A 1 104 ? 36.393 -22.883 -80.615 1.00 63.59 104 GLN A N 1
ATOM 805 C CA . GLN A 1 104 ? 37.498 -23.273 -79.738 1.00 63.59 104 GLN A CA 1
ATOM 806 C C . GLN A 1 104 ? 37.339 -22.619 -78.349 1.00 63.59 104 GLN A C 1
ATOM 808 O O . GLN A 1 104 ? 36.806 -21.508 -78.249 1.00 63.59 104 GLN A O 1
ATOM 813 N N . PRO A 1 105 ? 37.814 -23.244 -77.259 1.00 63.34 105 PRO A N 1
ATOM 814 C CA . PRO A 1 105 ? 37.918 -22.588 -75.960 1.00 63.34 105 PRO A CA 1
ATOM 815 C C . PRO A 1 105 ? 39.007 -21.504 -75.986 1.00 63.34 105 PRO A C 1
ATOM 817 O O . PRO A 1 105 ? 39.943 -21.539 -76.786 1.00 63.34 105 PRO A O 1
ATOM 820 N N . CYS A 1 106 ? 38.850 -20.475 -75.154 1.00 70.00 106 CYS A N 1
ATOM 821 C CA . CYS A 1 106 ? 39.855 -19.429 -75.007 1.00 70.00 106 CYS A CA 1
ATOM 822 C C . CYS A 1 106 ? 40.916 -19.883 -73.998 1.00 70.00 106 CYS A C 1
ATOM 824 O O . CYS A 1 106 ? 40.610 -20.027 -72.816 1.00 70.00 106 CYS A O 1
ATOM 826 N N . GLU A 1 107 ? 42.140 -20.094 -74.480 1.00 70.06 107 GLU A N 1
ATOM 827 C CA . GLU A 1 107 ? 43.301 -20.524 -73.683 1.00 70.06 107 GLU A CA 1
ATOM 828 C C . GLU A 1 107 ? 44.065 -19.345 -73.051 1.00 70.06 107 GLU A C 1
ATOM 830 O O . GLU A 1 107 ? 45.029 -19.548 -72.320 1.00 70.06 107 GLU A O 1
ATOM 835 N N . GLU A 1 108 ? 43.638 -18.108 -73.320 1.00 71.50 108 GLU A N 1
ATOM 836 C CA . GLU A 1 108 ? 44.228 -16.909 -72.721 1.00 71.50 108 GLU A CA 1
ATOM 837 C C . GLU A 1 108 ? 43.826 -16.778 -71.240 1.00 71.50 108 GLU A C 1
ATOM 839 O O . GLU A 1 108 ? 42.724 -17.176 -70.830 1.00 71.50 108 GLU A O 1
ATOM 844 N N . GLU A 1 109 ? 44.722 -16.200 -70.435 1.00 74.00 109 GLU A N 1
ATOM 845 C CA . GLU A 1 109 ? 44.455 -15.871 -69.032 1.00 74.00 109 GLU A CA 1
ATOM 846 C C . GLU A 1 109 ? 43.234 -14.954 -68.912 1.00 74.00 109 GLU A C 1
ATOM 848 O O . GLU A 1 109 ? 42.997 -14.079 -69.741 1.00 74.00 109 GLU A O 1
ATOM 853 N N . CYS A 1 110 ? 42.420 -15.144 -67.879 1.00 79.94 110 CYS A N 1
ATOM 854 C CA . CYS A 1 110 ? 41.146 -14.446 -67.771 1.00 79.94 110 CYS A CA 1
ATOM 855 C C . CYS A 1 110 ? 41.274 -12.910 -67.645 1.00 79.94 110 CYS A C 1
ATOM 857 O O . CYS A 1 110 ? 41.546 -12.383 -66.571 1.00 79.94 110 CYS A O 1
ATOM 859 N N . GLY A 1 111 ? 40.928 -12.174 -68.708 1.00 73.75 111 GLY A N 1
ATOM 860 C CA . GLY A 1 111 ? 40.792 -10.708 -68.706 1.00 73.75 111 GLY A CA 1
ATOM 861 C C . GLY A 1 111 ? 39.406 -10.162 -68.312 1.00 73.75 111 GLY A C 1
ATOM 862 O O . GLY A 1 111 ? 39.031 -9.065 -68.742 1.00 73.75 111 GLY A O 1
ATOM 863 N N . ARG A 1 112 ? 38.584 -10.928 -67.575 1.00 79.19 112 ARG A N 1
ATOM 864 C CA . ARG A 1 112 ? 37.243 -10.484 -67.132 1.00 79.19 112 ARG A CA 1
ATOM 865 C C . ARG A 1 112 ? 37.331 -9.553 -65.919 1.00 79.19 112 ARG A C 1
ATOM 867 O O . ARG A 1 112 ? 38.276 -9.611 -65.137 1.00 79.19 112 ARG A O 1
ATOM 874 N N . PHE A 1 113 ? 36.299 -8.731 -65.740 1.00 76.94 113 PHE A N 1
ATOM 875 C CA . PHE A 1 113 ? 36.155 -7.828 -64.598 1.00 76.94 113 PHE A CA 1
ATOM 876 C C . PHE A 1 113 ? 35.015 -8.287 -63.681 1.00 76.94 113 PHE A C 1
ATOM 878 O O . PHE A 1 113 ? 34.004 -8.809 -64.154 1.00 76.94 113 PHE A O 1
ATOM 885 N N . CYS A 1 114 ? 35.152 -8.079 -62.370 1.00 81.94 114 CYS A N 1
ATOM 886 C CA . CYS A 1 114 ? 34.049 -8.278 -61.429 1.00 81.94 114 CYS A CA 1
ATOM 887 C C . CYS A 1 114 ? 32.972 -7.185 -61.599 1.00 81.94 114 CYS A C 1
ATOM 889 O O . CYS A 1 114 ? 33.184 -6.191 -62.294 1.00 81.94 114 CYS A O 1
ATOM 891 N N . LYS A 1 115 ? 31.828 -7.312 -60.910 1.00 77.50 115 LYS A N 1
ATOM 892 C CA . LYS A 1 115 ? 30.724 -6.327 -60.972 1.00 77.50 115 LYS A CA 1
ATOM 893 C C . LYS A 1 115 ? 31.137 -4.890 -60.615 1.00 77.50 115 LYS A C 1
ATOM 895 O O . LYS A 1 115 ? 30.517 -3.949 -61.092 1.00 77.50 115 LYS A O 1
ATOM 900 N N . ARG A 1 116 ? 32.178 -4.721 -59.791 1.00 74.31 116 ARG A N 1
ATOM 901 C CA . ARG A 1 116 ? 32.748 -3.418 -59.397 1.00 74.31 116 ARG A CA 1
ATOM 902 C C . ARG A 1 116 ? 33.888 -2.942 -60.311 1.00 74.31 116 ARG A C 1
ATOM 904 O O . ARG A 1 116 ? 34.506 -1.926 -60.022 1.00 74.31 116 ARG A O 1
ATOM 911 N N . GLY A 1 117 ? 34.178 -3.660 -61.399 1.00 78.12 117 GLY A N 1
ATOM 912 C CA . GLY A 1 117 ? 35.205 -3.279 -62.371 1.00 78.12 117 GLY A CA 1
ATOM 913 C C . GLY A 1 117 ? 36.637 -3.675 -61.995 1.00 78.12 117 GLY A C 1
ATOM 914 O O . GLY A 1 117 ? 37.575 -3.152 -62.589 1.00 78.12 117 GLY A O 1
ATOM 915 N N . HIS A 1 118 ? 36.850 -4.588 -61.037 1.00 81.12 118 HIS A N 1
ATOM 916 C CA . HIS A 1 118 ? 38.196 -5.093 -60.730 1.00 81.12 118 HIS A CA 1
ATOM 917 C C . HIS A 1 118 ? 38.607 -6.203 -61.710 1.00 81.12 118 HIS A C 1
ATOM 919 O O . HIS A 1 118 ? 37.811 -7.124 -61.913 1.00 81.12 118 HIS A O 1
ATOM 925 N N . PRO A 1 119 ? 39.822 -6.161 -62.291 1.00 78.06 119 PRO A N 1
ATOM 926 C CA . PRO A 1 119 ? 40.310 -7.216 -63.178 1.00 78.06 119 PRO A CA 1
ATOM 927 C C . PRO A 1 119 ? 40.528 -8.519 -62.402 1.00 78.06 119 PRO A C 1
ATOM 929 O O . PRO A 1 119 ? 41.024 -8.497 -61.273 1.00 78.06 119 PRO A O 1
ATOM 932 N N . CYS A 1 120 ? 40.179 -9.655 -63.005 1.00 79.25 120 CYS A N 1
ATOM 933 C CA . CYS A 1 120 ? 40.463 -10.967 -62.436 1.00 79.25 120 CYS A CA 1
ATOM 934 C C . CYS A 1 120 ? 41.981 -11.205 -62.418 1.00 79.25 120 CYS A C 1
ATOM 936 O O . CYS A 1 120 ? 42.633 -11.145 -63.454 1.00 79.25 120 CYS A O 1
ATOM 938 N N . ARG A 1 121 ? 42.554 -11.450 -61.232 1.00 75.38 121 ARG A N 1
ATOM 939 C CA . ARG A 1 121 ? 43.999 -11.706 -61.049 1.00 75.38 121 ARG A CA 1
ATOM 940 C C . ARG A 1 121 ? 44.307 -13.148 -60.656 1.00 75.38 121 ARG A C 1
ATOM 942 O O . ARG A 1 121 ? 45.427 -13.454 -60.271 1.00 75.38 121 ARG A O 1
ATOM 949 N N . SER A 1 122 ? 43.313 -14.028 -60.729 1.00 70.50 122 SER A N 1
ATOM 950 C CA . SER A 1 122 ? 43.406 -15.393 -60.206 1.00 70.50 122 SER A CA 1
ATOM 951 C C . SER A 1 122 ? 44.090 -16.377 -61.162 1.00 70.50 122 SER A C 1
ATOM 953 O O . SER A 1 122 ? 44.066 -17.570 -60.892 1.00 70.50 122 SER A O 1
ATOM 955 N N . GLY A 1 123 ? 44.673 -15.899 -62.271 1.00 72.31 123 GLY A N 1
ATOM 956 C CA . GLY A 1 123 ? 45.498 -16.709 -63.179 1.00 72.31 123 GLY A CA 1
ATOM 957 C C . GLY A 1 123 ? 44.784 -17.916 -63.797 1.00 72.31 123 GLY A C 1
ATOM 958 O O . GLY A 1 123 ? 45.438 -18.894 -64.141 1.00 72.31 123 GLY A O 1
ATOM 959 N N . HIS A 1 124 ? 43.451 -17.881 -63.895 1.00 77.12 124 HIS A N 1
ATOM 960 C CA . HIS A 1 124 ? 42.654 -18.993 -64.412 1.00 77.12 124 HIS A CA 1
ATOM 961 C C . HIS A 1 124 ? 42.398 -18.857 -65.919 1.00 77.12 124 HIS A C 1
ATOM 963 O O . HIS A 1 124 ? 42.446 -17.755 -66.481 1.00 77.12 124 HIS A O 1
ATOM 969 N N . GLN A 1 125 ? 42.075 -19.974 -66.570 1.00 78.00 125 GLN A N 1
ATOM 970 C CA . GLN A 1 125 ? 41.746 -19.991 -67.995 1.00 78.00 125 GLN A CA 1
ATOM 971 C C . GLN A 1 125 ? 40.394 -19.315 -68.241 1.00 78.00 125 GLN A C 1
ATOM 973 O O . GLN A 1 125 ? 39.436 -19.518 -67.492 1.00 78.00 125 GLN A O 1
ATOM 978 N N . CYS A 1 126 ? 40.281 -18.517 -69.306 1.00 74.81 126 CYS A N 1
ATOM 979 C CA . CYS A 1 126 ? 39.089 -17.704 -69.567 1.00 74.81 126 CYS A CA 1
ATOM 980 C C . CYS A 1 126 ? 37.776 -18.516 -69.697 1.00 74.81 126 CYS A C 1
ATOM 982 O O . CYS A 1 126 ? 36.687 -17.995 -69.429 1.00 74.81 126 CYS A O 1
ATOM 984 N N . GLY A 1 127 ? 37.865 -19.794 -70.077 1.00 69.06 127 GLY A N 1
ATOM 985 C CA . GLY A 1 127 ? 36.722 -20.712 -70.144 1.00 69.06 127 GLY A CA 1
ATOM 986 C C . GLY A 1 127 ? 36.097 -21.071 -68.789 1.00 69.06 127 GLY A C 1
ATOM 987 O O . GLY A 1 127 ? 34.942 -21.488 -68.754 1.00 69.06 127 GLY A O 1
ATOM 988 N N . GLU A 1 128 ? 36.812 -20.876 -67.681 1.00 74.56 128 GLU A N 1
ATOM 989 C CA . GLU A 1 128 ? 36.364 -21.256 -66.339 1.00 74.56 128 GLU A CA 1
ATOM 990 C C . GLU A 1 128 ? 35.571 -20.135 -65.641 1.00 74.56 128 GLU A C 1
ATOM 992 O O . GLU A 1 128 ? 35.638 -18.950 -66.003 1.00 74.56 128 GLU A O 1
ATOM 997 N N . ALA A 1 129 ? 34.785 -20.511 -64.627 1.00 75.00 129 ALA A N 1
ATOM 998 C CA . ALA A 1 129 ? 34.077 -19.554 -63.784 1.00 75.00 129 ALA A CA 1
ATOM 999 C C . ALA A 1 129 ? 35.076 -18.754 -62.932 1.00 75.00 129 ALA A C 1
ATOM 1001 O O . ALA A 1 129 ? 35.941 -19.330 -62.275 1.00 75.00 129 ALA A O 1
ATOM 1002 N N . CYS A 1 130 ? 34.942 -17.425 -62.920 1.00 77.50 130 CYS A N 1
ATOM 1003 C CA . CYS A 1 130 ? 35.821 -16.574 -62.121 1.00 77.50 130 CYS A CA 1
ATOM 1004 C C . CYS A 1 130 ? 35.577 -16.789 -60.616 1.00 77.50 130 CYS A C 1
ATOM 1006 O O . CYS A 1 130 ? 34.418 -16.728 -60.189 1.00 77.50 130 CYS A O 1
ATOM 1008 N N . PRO A 1 131 ? 36.633 -16.954 -59.798 1.00 79.44 131 PRO A N 1
ATOM 1009 C CA . PRO A 1 131 ? 36.504 -16.956 -58.344 1.00 79.44 131 PRO A CA 1
ATOM 1010 C C . PRO A 1 131 ? 36.032 -15.584 -57.816 1.00 79.44 131 PRO A C 1
ATOM 1012 O O . PRO A 1 131 ? 36.121 -14.571 -58.526 1.00 79.44 131 PRO A O 1
ATOM 1015 N N . PRO A 1 132 ? 35.506 -15.524 -56.577 1.00 80.69 132 PRO A N 1
ATOM 1016 C CA . PRO A 1 132 ? 35.064 -14.273 -55.969 1.00 80.69 132 PRO A CA 1
ATOM 1017 C C . PRO A 1 132 ? 36.206 -13.253 -55.867 1.00 80.69 132 PRO A C 1
ATOM 1019 O O . PRO A 1 132 ? 37.372 -13.585 -55.680 1.00 80.69 132 PRO A O 1
ATOM 1022 N N . CYS A 1 133 ? 35.865 -11.972 -56.008 1.00 81.94 133 CYS A N 1
ATOM 1023 C CA . CYS A 1 133 ? 36.850 -10.895 -56.031 1.00 81.94 133 CYS A CA 1
ATOM 1024 C C . CYS A 1 133 ? 37.367 -10.574 -54.618 1.00 81.94 133 CYS A C 1
ATOM 1026 O O . CYS A 1 133 ? 36.665 -9.932 -53.839 1.00 81.94 133 CYS A O 1
ATOM 1028 N N . GLU A 1 134 ? 38.609 -10.955 -54.317 1.00 80.56 134 GLU A N 1
ATOM 1029 C CA . GLU A 1 134 ? 39.281 -10.716 -53.024 1.00 80.56 134 GLU A CA 1
ATOM 1030 C C . GLU A 1 134 ? 39.900 -9.314 -52.879 1.00 80.56 134 GLU A C 1
ATOM 1032 O O . GLU A 1 134 ? 40.531 -8.997 -51.874 1.00 80.56 134 GLU A O 1
ATOM 1037 N N . THR A 1 135 ? 39.735 -8.434 -53.871 1.00 81.12 135 THR A N 1
ATOM 1038 C CA . THR A 1 135 ? 40.240 -7.057 -53.781 1.00 81.12 135 THR A CA 1
ATOM 1039 C C . THR A 1 135 ? 39.573 -6.323 -52.619 1.00 81.12 135 THR A C 1
ATOM 1041 O O . THR A 1 135 ? 38.347 -6.239 -52.564 1.00 81.12 135 THR A O 1
ATOM 1044 N N . MET A 1 136 ? 40.374 -5.766 -51.712 1.00 80.50 136 MET A N 1
ATOM 1045 C CA . MET A 1 136 ? 39.874 -5.012 -50.563 1.00 80.50 136 MET A CA 1
ATOM 1046 C C . MET A 1 136 ? 39.277 -3.680 -51.022 1.00 80.50 136 MET A C 1
ATOM 1048 O O . MET A 1 136 ? 39.953 -2.872 -51.658 1.00 80.50 136 MET A O 1
ATOM 1052 N N . VAL A 1 137 ? 38.015 -3.439 -50.681 1.00 80.75 137 VAL A N 1
ATOM 1053 C CA . VAL A 1 137 ? 37.322 -2.165 -50.891 1.00 80.75 137 VAL A CA 1
ATOM 1054 C C . VAL A 1 137 ? 37.131 -1.468 -49.552 1.00 80.75 137 VAL A C 1
ATOM 1056 O O . VAL A 1 137 ? 36.896 -2.118 -48.534 1.00 80.75 137 VAL A O 1
ATOM 1059 N N . SER A 1 138 ? 37.237 -0.139 -49.543 1.00 78.00 138 SER A N 1
ATOM 1060 C CA . SER A 1 138 ? 37.040 0.663 -48.334 1.00 78.00 138 SER A CA 1
ATOM 1061 C C . SER A 1 138 ? 35.821 1.568 -48.465 1.00 78.00 138 SER A C 1
ATOM 1063 O O . SER A 1 138 ? 35.720 2.327 -49.428 1.00 78.00 138 SER A O 1
ATOM 1065 N N . PHE A 1 139 ? 34.929 1.504 -47.481 1.00 76.19 139 PHE A N 1
ATOM 1066 C CA . PHE A 1 139 ? 33.726 2.323 -47.371 1.00 76.19 139 PHE A CA 1
ATOM 1067 C C . PHE A 1 139 ? 33.922 3.363 -46.270 1.00 76.19 139 PHE A C 1
ATOM 1069 O O . PHE A 1 139 ? 34.302 3.010 -45.153 1.00 76.19 139 PHE A O 1
ATOM 1076 N N . LEU A 1 140 ? 33.666 4.636 -46.576 1.00 77.19 140 LEU A N 1
ATOM 1077 C CA . LEU A 1 140 ? 33.616 5.715 -45.591 1.00 77.19 140 LEU A CA 1
ATOM 1078 C C . LEU A 1 140 ? 32.150 5.996 -45.256 1.00 77.19 140 LEU A C 1
ATOM 1080 O O . LEU A 1 140 ? 31.381 6.379 -46.135 1.00 77.19 140 LEU A O 1
ATOM 1084 N N . PHE A 1 141 ? 31.764 5.796 -43.999 1.00 75.12 141 PHE A N 1
ATOM 1085 C CA . PHE A 1 141 ? 30.410 6.099 -43.533 1.00 75.12 141 PHE A CA 1
ATOM 1086 C C . PHE A 1 141 ? 30.290 7.562 -43.083 1.00 75.12 141 PHE A C 1
ATOM 1088 O O . PHE A 1 141 ? 31.278 8.175 -42.684 1.00 75.12 141 PHE A O 1
ATOM 1095 N N . GLU A 1 142 ? 29.068 8.101 -43.037 1.00 73.12 142 GLU A N 1
ATOM 1096 C CA . GLU A 1 142 ? 28.780 9.464 -42.537 1.00 73.12 142 GLU A CA 1
ATOM 1097 C C . GLU A 1 142 ? 29.251 9.692 -41.089 1.00 73.12 142 GLU A C 1
ATOM 1099 O O . GLU A 1 142 ? 29.545 10.811 -40.671 1.00 73.12 142 GLU A O 1
ATOM 1104 N N . CYS A 1 143 ? 29.389 8.618 -40.307 1.00 72.50 143 CYS A N 1
ATOM 1105 C CA . CYS A 1 143 ? 29.986 8.660 -38.976 1.00 72.50 143 CYS A CA 1
ATOM 1106 C C . CYS A 1 143 ? 31.526 8.760 -38.979 1.00 72.50 143 CYS A C 1
ATOM 1108 O O . CYS A 1 143 ? 32.123 8.576 -37.925 1.00 72.50 143 CYS A O 1
ATOM 1110 N N . HIS A 1 144 ? 32.156 9.014 -40.134 1.00 73.06 144 HIS A N 1
ATOM 1111 C CA . HIS A 1 144 ? 33.606 9.158 -40.354 1.00 73.06 144 HIS A CA 1
ATOM 1112 C C . HIS A 1 144 ? 34.448 7.906 -40.046 1.00 73.06 144 HIS A C 1
ATOM 1114 O O . HIS A 1 144 ? 35.676 7.954 -40.036 1.00 73.06 144 HIS A O 1
ATOM 1120 N N . HIS A 1 145 ? 33.794 6.762 -39.856 1.00 76.62 145 HIS A N 1
ATOM 1121 C CA . HIS A 1 145 ? 34.447 5.469 -39.688 1.00 76.62 145 HIS A CA 1
ATOM 1122 C C . HIS A 1 145 ? 34.633 4.782 -41.042 1.00 76.62 145 HIS A C 1
ATOM 1124 O O . HIS A 1 145 ? 33.800 4.925 -41.944 1.00 76.62 145 HIS A O 1
ATOM 1130 N N . ARG A 1 146 ? 35.721 4.016 -41.167 1.00 79.75 146 ARG A N 1
ATOM 1131 C CA . ARG A 1 146 ? 36.094 3.296 -42.387 1.00 79.75 146 ARG A CA 1
ATOM 1132 C C . ARG A 1 146 ? 35.943 1.794 -42.179 1.00 79.75 146 ARG A C 1
ATOM 1134 O O . ARG A 1 146 ? 36.486 1.259 -41.223 1.00 79.75 146 ARG A O 1
ATOM 1141 N N . LEU A 1 147 ? 35.269 1.118 -43.104 1.00 79.44 147 LEU A N 1
ATOM 1142 C CA . LEU A 1 147 ? 35.215 -0.344 -43.160 1.00 79.44 147 LEU A CA 1
ATOM 1143 C C . LEU A 1 147 ? 35.969 -0.831 -44.393 1.00 79.44 147 LEU A C 1
ATOM 1145 O O . LEU A 1 147 ? 35.668 -0.391 -45.501 1.00 79.44 147 LEU A O 1
ATOM 1149 N N . THR A 1 148 ? 36.924 -1.738 -44.197 1.00 81.00 148 THR A N 1
ATOM 1150 C CA . THR A 1 148 ? 37.711 -2.344 -45.277 1.00 81.00 148 THR A CA 1
ATOM 1151 C C . THR A 1 148 ? 37.393 -3.833 -45.340 1.00 81.00 148 THR A C 1
ATOM 1153 O O . THR A 1 148 ? 37.694 -4.556 -44.395 1.00 81.00 148 THR A O 1
ATOM 1156 N N . ILE A 1 149 ? 36.774 -4.284 -46.432 1.00 81.12 149 ILE A N 1
ATOM 1157 C CA . ILE A 1 149 ? 36.311 -5.671 -46.618 1.00 81.12 149 ILE A CA 1
ATOM 1158 C C . ILE A 1 149 ? 36.573 -6.156 -48.052 1.00 81.12 149 ILE A C 1
ATOM 1160 O O . ILE A 1 149 ? 36.751 -5.323 -48.947 1.00 81.12 149 ILE A O 1
ATOM 1164 N N . PRO A 1 150 ? 36.597 -7.476 -48.308 1.00 82.81 150 PRO A N 1
ATOM 1165 C CA . PRO A 1 150 ? 36.720 -8.012 -49.659 1.00 82.81 150 PRO A CA 1
ATOM 1166 C C . PRO A 1 150 ? 35.558 -7.578 -50.564 1.00 82.81 150 PRO A C 1
ATOM 1168 O O . PRO A 1 150 ? 34.404 -7.500 -50.141 1.00 82.81 150 PRO A O 1
ATOM 1171 N N . CYS A 1 151 ? 35.838 -7.329 -51.845 1.00 81.88 151 CYS A N 1
ATOM 1172 C CA . CYS A 1 151 ? 34.861 -6.841 -52.822 1.00 81.88 151 CYS A CA 1
ATOM 1173 C C . CYS A 1 151 ? 33.612 -7.730 -52.944 1.00 81.88 151 CYS A C 1
ATOM 1175 O O . CYS A 1 151 ? 32.527 -7.197 -53.186 1.00 81.88 151 CYS A O 1
ATOM 1177 N N . TYR A 1 152 ? 33.743 -9.053 -52.795 1.00 80.19 152 TYR A N 1
ATOM 1178 C CA . TYR A 1 152 ? 32.607 -9.982 -52.847 1.00 80.19 152 TYR A CA 1
ATOM 1179 C C . TYR A 1 152 ? 31.654 -9.857 -51.643 1.00 80.19 152 TYR A C 1
ATOM 1181 O O . TYR A 1 152 ? 30.473 -10.162 -51.784 1.00 80.19 152 TYR A O 1
ATOM 1189 N N . GLU A 1 153 ? 32.134 -9.362 -50.496 1.00 76.44 153 GLU A N 1
ATOM 1190 C CA . GLU A 1 153 ? 31.324 -9.104 -49.292 1.00 76.44 153 GLU A CA 1
ATOM 1191 C C . GLU A 1 153 ? 30.753 -7.681 -49.248 1.00 76.44 153 GLU A C 1
ATOM 1193 O O . GLU A 1 153 ? 29.866 -7.384 -48.449 1.00 76.44 153 GLU A O 1
ATOM 1198 N N . GLY A 1 154 ? 31.234 -6.786 -50.115 1.00 67.12 154 GLY A N 1
ATOM 1199 C CA . GLY A 1 154 ? 30.837 -5.376 -50.141 1.00 67.12 154 GLY A CA 1
ATOM 1200 C C . GLY A 1 154 ? 29.354 -5.115 -50.430 1.00 67.12 154 GLY A C 1
ATOM 1201 O O . GLY A 1 154 ? 28.896 -3.994 -50.226 1.00 67.12 154 GLY A O 1
ATOM 1202 N N . ASP A 1 155 ? 28.614 -6.123 -50.899 1.00 65.62 155 ASP A N 1
ATOM 1203 C CA . ASP A 1 155 ? 27.171 -6.052 -51.166 1.00 65.62 155 ASP A CA 1
ATOM 1204 C C . ASP A 1 155 ? 26.327 -6.782 -50.095 1.00 65.62 155 ASP A C 1
ATOM 1206 O O . ASP A 1 155 ? 25.097 -6.825 -50.185 1.00 65.62 155 ASP A O 1
ATOM 1210 N N . CYS A 1 156 ? 26.956 -7.343 -49.054 1.00 59.69 156 CYS A N 1
ATOM 1211 C CA . CYS A 1 156 ? 26.260 -8.017 -47.959 1.00 59.69 156 CYS A CA 1
ATOM 1212 C C . CYS A 1 156 ? 25.528 -7.003 -47.061 1.00 59.69 156 CYS A C 1
ATOM 1214 O O . CYS A 1 156 ? 26.100 -5.995 -46.647 1.00 59.69 156 CYS A O 1
ATOM 1216 N N . ARG A 1 157 ? 24.274 -7.297 -46.672 1.00 56.12 157 ARG A N 1
ATOM 1217 C CA . ARG A 1 157 ? 23.485 -6.459 -45.734 1.00 56.12 157 ARG A CA 1
ATOM 1218 C C . ARG A 1 157 ? 24.216 -6.173 -44.418 1.00 56.12 157 ARG A C 1
ATOM 1220 O O . ARG A 1 157 ? 24.047 -5.110 -43.833 1.00 56.12 157 ARG A O 1
ATOM 1227 N N . GLU A 1 158 ? 25.062 -7.090 -43.968 1.00 53.16 158 GLU A N 1
ATOM 1228 C CA . GLU A 1 158 ? 25.845 -6.932 -42.742 1.00 53.16 158 GLU A CA 1
ATOM 1229 C C . GLU A 1 158 ? 27.018 -5.939 -42.871 1.00 53.16 158 GLU A C 1
ATOM 1231 O O . GLU A 1 158 ? 27.561 -5.512 -41.849 1.00 53.16 158 GLU A O 1
ATOM 1236 N N . ALA A 1 159 ? 27.403 -5.556 -44.093 1.00 59.00 159 ALA A N 1
ATOM 1237 C CA . ALA A 1 159 ? 28.409 -4.532 -44.385 1.00 59.00 159 ALA A CA 1
ATOM 1238 C C . ALA A 1 159 ? 27.809 -3.113 -44.513 1.00 59.00 159 ALA A C 1
ATOM 1240 O O . ALA A 1 159 ? 28.539 -2.150 -44.735 1.00 59.00 159 ALA A O 1
ATOM 1241 N N . GLN A 1 160 ? 26.484 -2.961 -44.362 1.00 65.06 160 GLN A N 1
ATOM 1242 C CA . GLN A 1 160 ? 25.760 -1.707 -44.626 1.00 65.06 160 GLN A CA 1
ATOM 1243 C C . GLN A 1 160 ? 25.779 -0.692 -43.474 1.00 65.06 160 GLN A C 1
ATOM 1245 O O . GLN A 1 160 ? 25.197 0.383 -43.601 1.00 65.06 160 GLN A O 1
ATOM 1250 N N . TYR A 1 161 ? 26.423 -0.996 -42.347 1.00 73.50 161 TYR A N 1
ATOM 1251 C CA . TYR A 1 161 ? 26.512 -0.060 -41.231 1.00 73.50 161 TYR A CA 1
ATOM 1252 C C . TYR A 1 161 ? 27.857 -0.149 -40.513 1.00 73.50 161 TYR A C 1
ATOM 1254 O O . TYR A 1 161 ? 28.500 -1.198 -40.454 1.00 73.50 161 TYR A O 1
ATOM 1262 N N . CYS A 1 162 ? 28.272 0.974 -39.930 1.00 76.69 162 CYS A N 1
ATOM 1263 C CA . CYS A 1 162 ? 29.505 1.051 -39.163 1.00 76.69 162 CYS A CA 1
ATOM 1264 C C . CYS A 1 162 ? 29.448 0.174 -37.896 1.00 76.69 162 CYS A C 1
ATOM 1266 O O . CYS A 1 162 ? 28.545 0.331 -37.068 1.00 76.69 162 CYS A O 1
ATOM 1268 N N . ARG A 1 163 ? 30.438 -0.716 -37.736 1.00 75.12 163 ARG A N 1
ATOM 1269 C CA . ARG A 1 163 ? 30.580 -1.633 -36.590 1.00 75.12 163 ARG A CA 1
ATOM 1270 C C . ARG A 1 163 ? 31.473 -1.103 -35.466 1.00 75.12 163 ARG A C 1
ATOM 1272 O O . ARG A 1 163 ? 31.542 -1.744 -34.424 1.00 75.12 163 ARG A O 1
ATOM 1279 N N . GLU A 1 164 ? 32.111 0.048 -35.661 1.00 76.56 164 GLU A N 1
ATOM 1280 C CA . GLU A 1 164 ? 32.934 0.680 -34.627 1.00 76.56 164 GLU A CA 1
ATOM 1281 C C . GLU A 1 164 ? 32.108 1.027 -33.387 1.00 76.56 164 GLU A C 1
ATOM 1283 O O . GLU A 1 164 ? 30.919 1.367 -33.475 1.00 76.56 164 GLU A O 1
ATOM 1288 N N . SER A 1 165 ? 32.758 0.953 -32.230 1.00 78.12 165 SER A N 1
ATOM 1289 C CA . SER A 1 165 ? 32.200 1.339 -30.936 1.00 78.12 165 SER A CA 1
ATOM 1290 C C . SER A 1 165 ? 31.737 2.796 -30.963 1.00 78.12 165 SER A C 1
ATOM 1292 O O . SER A 1 165 ? 32.422 3.675 -31.487 1.00 78.12 165 SER A O 1
ATOM 1294 N N . CYS A 1 166 ? 30.573 3.095 -30.386 1.00 80.56 166 CYS A N 1
ATOM 1295 C CA . CYS A 1 166 ? 30.135 4.479 -30.278 1.00 80.56 166 CYS A CA 1
ATOM 1296 C C . CYS A 1 166 ? 30.888 5.225 -29.162 1.00 80.56 166 CYS A C 1
ATOM 1298 O O . CYS A 1 166 ? 30.633 5.011 -27.980 1.00 80.56 166 CYS A O 1
ATOM 1300 N N . SER A 1 167 ? 31.731 6.186 -29.549 1.00 76.25 167 SER A N 1
ATOM 1301 C CA . SER A 1 167 ? 32.469 7.065 -28.621 1.00 76.25 167 SER A CA 1
ATOM 1302 C C . SER A 1 167 ? 31.797 8.424 -28.375 1.00 76.25 167 SER A C 1
ATOM 1304 O O . SER A 1 167 ? 32.449 9.367 -27.932 1.00 76.25 167 SER A O 1
ATOM 1306 N N . ARG A 1 168 ? 30.509 8.582 -28.715 1.00 74.44 168 ARG A N 1
ATOM 1307 C CA . ARG A 1 168 ? 29.817 9.871 -28.548 1.00 74.44 168 ARG A CA 1
ATOM 1308 C C . ARG A 1 168 ? 29.468 10.128 -27.080 1.00 74.44 168 ARG A C 1
ATOM 1310 O O . ARG A 1 168 ? 29.016 9.196 -26.409 1.00 74.44 168 ARG A O 1
ATOM 1317 N N . PRO A 1 169 ? 29.584 11.383 -26.610 1.00 71.19 169 PRO A N 1
ATOM 1318 C CA . PRO A 1 169 ? 29.183 11.742 -25.259 1.00 71.19 169 PRO A CA 1
ATOM 1319 C C . PRO A 1 169 ? 27.677 11.530 -25.087 1.00 71.19 169 PRO A C 1
ATOM 1321 O O . PRO A 1 169 ? 26.875 11.871 -25.963 1.00 71.19 169 PRO A O 1
ATOM 1324 N N . ARG A 1 170 ? 27.293 10.943 -23.956 1.00 74.94 170 ARG A N 1
ATOM 1325 C CA . ARG A 1 170 ? 25.896 10.842 -23.525 1.00 74.94 170 ARG A CA 1
ATOM 1326 C C . ARG A 1 170 ? 25.634 11.912 -22.469 1.00 74.94 170 ARG A C 1
ATOM 1328 O O . ARG A 1 170 ? 26.555 12.550 -21.980 1.00 74.94 170 ARG A O 1
ATOM 1335 N N . SER A 1 171 ? 24.370 12.085 -22.097 1.00 78.44 171 SER A N 1
ATOM 1336 C CA . SER A 1 171 ? 23.981 12.908 -20.943 1.00 78.44 171 SER A CA 1
ATOM 1337 C C . SER A 1 171 ? 24.394 12.305 -19.592 1.00 78.44 171 SER A C 1
ATOM 1339 O O . SER A 1 171 ? 24.183 12.926 -18.562 1.00 78.44 171 SER A O 1
ATOM 1341 N N . CYS A 1 172 ? 24.936 11.088 -19.596 1.00 80.94 172 CYS A N 1
ATOM 1342 C CA . CYS A 1 172 ? 25.482 10.384 -18.443 1.00 80.94 172 CYS A CA 1
ATOM 1343 C C . CYS A 1 172 ? 26.902 9.903 -18.772 1.00 80.94 172 CYS A C 1
ATOM 1345 O O . CYS A 1 172 ? 27.200 9.663 -19.943 1.00 80.94 172 CYS A O 1
ATOM 1347 N N . ASP A 1 173 ? 27.719 9.622 -17.760 1.00 80.25 173 ASP A N 1
ATOM 1348 C CA . ASP A 1 173 ? 29.118 9.185 -17.939 1.00 80.25 173 ASP A CA 1
ATOM 1349 C C . ASP A 1 173 ? 29.278 7.730 -18.424 1.00 80.25 173 ASP A C 1
ATOM 1351 O O . ASP A 1 173 ? 30.382 7.212 -18.584 1.00 80.25 173 ASP A O 1
ATOM 1355 N N . HIS A 1 174 ? 28.167 7.042 -18.688 1.00 83.06 174 HIS A N 1
ATOM 1356 C CA . HIS A 1 174 ? 28.170 5.665 -19.162 1.00 83.06 174 HIS A CA 1
ATOM 1357 C C . HIS A 1 174 ? 28.499 5.543 -20.661 1.00 83.06 174 HIS A C 1
ATOM 1359 O O . HIS A 1 174 ? 27.860 6.212 -21.484 1.00 83.06 174 HIS A O 1
ATOM 1365 N N . PRO A 1 175 ? 29.388 4.612 -21.059 1.00 79.62 175 PRO A N 1
ATOM 1366 C CA . PRO A 1 175 ? 29.725 4.396 -22.462 1.00 79.62 175 PRO A CA 1
ATOM 1367 C C . PRO A 1 175 ? 28.525 3.879 -23.273 1.00 79.62 175 PRO A C 1
ATOM 1369 O O . PRO A 1 175 ? 27.604 3.230 -22.762 1.00 79.62 175 PRO A O 1
ATOM 1372 N N . CYS A 1 176 ? 28.515 4.174 -24.574 1.00 81.88 176 CYS A N 1
ATOM 1373 C CA . CYS A 1 176 ? 27.531 3.623 -25.500 1.00 81.88 176 CYS A CA 1
ATOM 1374 C C . CYS A 1 176 ? 28.039 2.290 -26.070 1.00 81.88 176 CYS A C 1
ATOM 1376 O O . CYS A 1 176 ? 28.847 2.266 -26.991 1.00 81.88 176 CYS A O 1
ATOM 1378 N N . ASN A 1 177 ? 27.510 1.169 -25.574 1.00 77.62 177 ASN A N 1
ATOM 1379 C CA . ASN A 1 177 ? 27.897 -0.178 -26.031 1.00 77.62 177 ASN A CA 1
ATOM 1380 C C . ASN A 1 177 ? 27.253 -0.592 -27.374 1.00 77.62 177 ASN A C 1
ATOM 1382 O O . ASN A 1 177 ? 27.155 -1.779 -27.682 1.00 77.62 177 ASN A O 1
ATOM 1386 N N . LEU A 1 178 ? 26.742 0.359 -28.160 1.00 78.69 178 LEU A N 1
ATOM 1387 C CA . LEU A 1 178 ? 26.140 0.089 -29.466 1.00 78.69 178 LEU A CA 1
ATOM 1388 C C . LEU A 1 178 ? 27.128 0.414 -30.587 1.00 78.69 178 LEU A C 1
ATOM 1390 O O . LEU A 1 178 ? 27.890 1.375 -30.502 1.00 78.69 178 LEU A O 1
ATOM 1394 N N . ALA A 1 179 ? 27.061 -0.367 -31.667 1.00 78.75 179 ALA A N 1
ATOM 1395 C CA . ALA A 1 179 ? 27.767 -0.057 -32.903 1.00 78.75 179 ALA A CA 1
ATOM 1396 C C . ALA A 1 179 ? 27.291 1.296 -33.451 1.00 78.75 179 ALA A C 1
ATOM 1398 O O . ALA A 1 179 ? 26.083 1.538 -33.544 1.00 78.75 179 ALA A O 1
ATOM 1399 N N . CYS A 1 180 ? 28.231 2.151 -33.849 1.00 77.06 180 CYS A N 1
ATOM 1400 C CA . CYS A 1 180 ? 27.976 3.520 -34.289 1.00 77.06 180 CYS A CA 1
ATOM 1401 C C . CYS A 1 180 ? 26.931 3.592 -35.419 1.00 77.06 180 CYS A C 1
ATOM 1403 O O . CYS A 1 180 ? 26.061 4.464 -35.421 1.00 77.06 180 CYS A O 1
ATOM 1405 N N . GLY A 1 181 ? 26.941 2.619 -36.334 1.00 73.56 181 GLY A N 1
ATOM 1406 C CA . GLY A 1 181 ? 25.982 2.519 -37.430 1.00 73.56 181 GLY A CA 1
ATOM 1407 C C . GLY A 1 181 ? 24.544 2.178 -37.018 1.00 73.56 181 GLY A C 1
ATOM 1408 O O . GLY A 1 181 ? 23.634 2.456 -37.790 1.00 73.56 181 GLY A O 1
ATOM 1409 N N . LYS A 1 182 ? 24.297 1.641 -35.809 1.00 74.50 182 LYS A N 1
ATOM 1410 C CA . LYS A 1 182 ? 22.932 1.317 -35.336 1.00 74.50 182 LYS A CA 1
ATOM 1411 C C . LYS A 1 182 ? 22.089 2.549 -35.017 1.00 74.50 182 LYS A C 1
ATOM 1413 O O . LYS A 1 182 ? 20.868 2.471 -35.066 1.00 74.50 182 LYS A O 1
ATOM 1418 N N . HIS A 1 183 ? 22.724 3.661 -34.659 1.00 68.62 183 HIS A N 1
ATOM 1419 C CA . HIS A 1 183 ? 22.037 4.927 -34.396 1.00 68.62 183 HIS A CA 1
ATOM 1420 C C . HIS A 1 183 ? 22.563 6.080 -35.270 1.00 68.62 183 HIS A C 1
ATOM 1422 O O . HIS A 1 183 ? 22.078 7.201 -35.152 1.00 68.62 183 HIS A O 1
ATOM 1428 N N . GLY A 1 184 ? 23.506 5.828 -36.189 1.00 70.31 184 GLY A N 1
ATOM 1429 C CA . GLY A 1 184 ? 23.893 6.761 -37.256 1.00 70.31 184 GLY A CA 1
ATOM 1430 C C . GLY A 1 184 ? 24.260 8.153 -36.737 1.00 70.31 184 GLY A C 1
ATOM 1431 O O . GLY A 1 184 ? 25.065 8.274 -35.818 1.00 70.31 184 GLY A O 1
ATOM 1432 N N . LEU A 1 185 ? 23.670 9.215 -37.299 1.00 63.84 185 LEU A N 1
ATOM 1433 C CA . LEU A 1 185 ? 23.798 10.615 -36.839 1.00 63.84 185 LEU A CA 1
ATOM 1434 C C . LEU A 1 185 ? 22.841 10.992 -35.692 1.00 63.84 185 LEU A C 1
ATOM 1436 O O . LEU A 1 185 ? 22.910 12.102 -35.174 1.00 63.84 185 LEU A O 1
ATOM 1440 N N . GLN A 1 186 ? 21.962 10.083 -35.270 1.00 68.38 186 GLN A N 1
ATOM 1441 C CA . GLN A 1 186 ? 21.009 10.351 -34.197 1.00 68.38 186 GLN A CA 1
ATOM 1442 C C . GLN A 1 186 ? 21.691 10.335 -32.823 1.00 68.38 186 GLN A C 1
ATOM 1444 O O . GLN A 1 186 ? 22.776 9.761 -32.635 1.00 68.38 186 GLN A O 1
ATOM 1449 N N . LYS A 1 187 ? 21.034 10.975 -31.845 1.00 70.38 187 LYS A N 1
ATOM 1450 C CA . LYS A 1 187 ? 21.420 10.889 -30.431 1.00 70.38 187 LYS A CA 1
ATOM 1451 C C . LYS A 1 187 ? 21.430 9.421 -29.998 1.00 70.38 187 LYS A C 1
ATOM 1453 O O . LYS A 1 187 ? 20.590 8.634 -30.434 1.00 70.38 187 LYS A O 1
ATOM 1458 N N . CYS A 1 188 ? 22.373 9.056 -29.131 1.00 80.19 188 CYS A N 1
ATOM 1459 C CA . CYS A 1 188 ? 22.386 7.722 -28.543 1.00 80.19 188 CYS A CA 1
ATOM 1460 C C . CYS A 1 188 ? 21.044 7.466 -27.829 1.00 80.19 188 CYS A C 1
ATOM 1462 O O . CYS A 1 188 ? 20.535 8.381 -27.174 1.00 80.19 188 CYS A O 1
ATOM 1464 N N . PRO A 1 189 ? 20.474 6.248 -27.916 1.00 80.69 189 PRO A N 1
ATOM 1465 C CA . PRO A 1 189 ? 19.261 5.902 -27.173 1.00 80.69 189 PRO A CA 1
ATOM 1466 C C . PRO A 1 189 ? 19.475 6.074 -25.658 1.00 80.69 189 PRO A C 1
ATOM 1468 O O . PRO A 1 189 ? 20.618 6.230 -25.228 1.00 80.69 189 PRO A O 1
ATOM 1471 N N . PRO A 1 190 ? 18.429 6.024 -24.817 1.00 83.19 190 PRO A N 1
ATOM 1472 C CA . PRO A 1 190 ? 18.579 6.143 -23.366 1.00 83.19 190 PRO A CA 1
ATOM 1473 C C . PRO A 1 190 ? 19.506 5.072 -22.766 1.00 83.19 190 PRO A C 1
ATOM 1475 O O . PRO A 1 190 ? 19.633 3.957 -23.287 1.00 83.19 190 PRO A O 1
ATOM 1478 N N . CYS A 1 191 ? 20.212 5.414 -21.686 1.00 85.12 191 CYS A N 1
ATOM 1479 C CA . CYS A 1 191 ? 21.178 4.516 -21.052 1.00 85.12 191 CYS A CA 1
ATOM 1480 C C . CYS A 1 191 ? 20.495 3.376 -20.300 1.00 85.12 191 CYS A C 1
ATOM 1482 O O . CYS A 1 191 ? 19.844 3.606 -19.294 1.00 85.12 191 CYS A O 1
ATOM 1484 N N . LYS A 1 192 ? 20.687 2.131 -20.753 1.00 83.06 192 LYS A N 1
ATOM 1485 C CA . LYS A 1 192 ? 20.109 0.933 -20.121 1.00 83.06 192 LYS A CA 1
ATOM 1486 C C . LYS A 1 192 ? 20.939 0.371 -18.960 1.00 83.06 192 LYS A C 1
ATOM 1488 O O . LYS A 1 192 ? 20.604 -0.696 -18.460 1.00 83.06 192 LYS A O 1
ATOM 1493 N N . ILE A 1 193 ? 22.024 1.039 -18.566 1.00 87.06 193 ILE A N 1
ATOM 1494 C CA . ILE A 1 193 ? 22.799 0.616 -17.398 1.00 87.06 193 ILE A CA 1
ATOM 1495 C C . ILE A 1 193 ? 21.929 0.823 -16.165 1.00 87.06 193 ILE A C 1
ATOM 1497 O O . ILE A 1 193 ? 21.399 1.915 -15.953 1.00 87.06 193 ILE A O 1
ATOM 1501 N N . ILE A 1 194 ? 21.759 -0.253 -15.406 1.00 89.50 194 ILE A N 1
ATOM 1502 C CA . ILE A 1 194 ? 21.065 -0.232 -14.130 1.00 89.50 194 ILE A CA 1
ATOM 1503 C C . ILE A 1 194 ? 22.053 0.273 -13.085 1.00 89.50 194 ILE A C 1
ATOM 1505 O O . ILE A 1 194 ? 23.140 -0.284 -12.938 1.00 89.50 194 ILE A O 1
ATOM 1509 N N . VAL A 1 195 ? 21.676 1.338 -12.394 1.00 90.69 195 VAL A N 1
ATOM 1510 C CA . VAL A 1 195 ? 22.422 1.917 -11.279 1.00 90.69 195 VAL A CA 1
ATOM 1511 C C . VAL A 1 195 ? 21.619 1.740 -9.999 1.00 90.69 195 VAL A C 1
ATOM 1513 O O . VAL A 1 195 ? 20.400 1.578 -10.049 1.00 90.69 195 VAL A O 1
ATOM 1516 N N . ASN A 1 196 ? 22.309 1.750 -8.862 1.00 92.06 196 ASN A N 1
ATOM 1517 C CA . ASN A 1 196 ? 21.690 1.805 -7.546 1.00 92.06 196 ASN A CA 1
ATOM 1518 C C . ASN A 1 196 ? 22.089 3.131 -6.899 1.00 92.06 196 ASN A C 1
ATOM 1520 O O . ASN A 1 196 ? 23.282 3.403 -6.755 1.00 92.06 196 ASN A O 1
ATOM 1524 N N . THR A 1 197 ? 21.104 3.967 -6.599 1.00 89.62 197 THR A N 1
ATOM 1525 C CA . THR A 1 197 ? 21.287 5.318 -6.065 1.00 89.62 197 THR A CA 1
ATOM 1526 C C . THR A 1 197 ? 20.511 5.471 -4.763 1.00 89.62 197 THR A C 1
ATOM 1528 O O . THR A 1 197 ? 19.494 4.809 -4.550 1.00 89.62 197 THR A O 1
ATOM 1531 N N . GLU A 1 198 ? 20.991 6.341 -3.877 1.00 90.62 198 GLU A N 1
ATOM 1532 C CA . GLU A 1 198 ? 20.244 6.736 -2.686 1.00 90.62 198 GLU A CA 1
ATOM 1533 C C . GLU A 1 198 ? 19.285 7.869 -3.063 1.00 90.62 198 GLU A C 1
ATOM 1535 O O . GLU A 1 198 ? 19.699 8.900 -3.595 1.00 90.62 198 GLU A O 1
ATOM 1540 N N . ARG A 1 199 ? 17.991 7.651 -2.830 1.00 89.81 199 ARG A N 1
ATOM 1541 C CA . ARG A 1 199 ? 16.932 8.630 -3.089 1.00 89.81 199 ARG A CA 1
ATOM 1542 C C . ARG A 1 199 ? 16.972 9.766 -2.075 1.00 89.81 199 ARG A C 1
ATOM 1544 O O . ARG A 1 199 ? 17.460 9.601 -0.963 1.00 89.81 199 ARG A O 1
ATOM 1551 N N . SER A 1 200 ? 16.311 10.874 -2.393 1.00 88.50 200 SER A N 1
ATOM 1552 C CA . SER A 1 200 ? 16.086 11.991 -1.458 1.00 88.50 200 SER A CA 1
ATOM 1553 C C . SER A 1 200 ? 15.428 11.580 -0.127 1.00 88.50 200 SER A C 1
ATOM 1555 O O . SER A 1 200 ? 15.656 12.213 0.901 1.00 88.50 200 SER A O 1
ATOM 1557 N N . CYS A 1 201 ? 14.638 10.501 -0.126 1.00 88.94 201 CYS A N 1
ATOM 1558 C CA . CYS A 1 201 ? 14.038 9.911 1.073 1.00 88.94 201 CYS A CA 1
ATOM 1559 C C . CYS A 1 201 ? 14.960 8.944 1.848 1.00 88.94 201 CYS A C 1
ATOM 1561 O O . CYS A 1 201 ? 14.511 8.353 2.827 1.00 88.94 201 CYS A O 1
ATOM 1563 N N . GLY A 1 202 ? 16.213 8.758 1.417 1.00 88.38 202 GLY A N 1
ATOM 1564 C CA . GLY A 1 202 ? 17.211 7.867 2.026 1.00 88.38 202 GLY A CA 1
ATOM 1565 C C . GLY A 1 202 ? 17.090 6.388 1.635 1.00 88.38 202 GLY A C 1
ATOM 1566 O O . GLY A 1 202 ? 17.882 5.563 2.083 1.00 88.38 202 GLY A O 1
ATOM 1567 N N . HIS A 1 203 ? 16.107 6.014 0.808 1.00 90.56 203 HIS A N 1
ATOM 1568 C CA . HIS A 1 203 ? 15.957 4.636 0.327 1.00 90.56 203 HIS A CA 1
ATOM 1569 C C . HIS A 1 203 ? 16.834 4.358 -0.894 1.00 90.56 203 HIS A C 1
ATOM 1571 O O . HIS A 1 203 ? 16.969 5.201 -1.778 1.00 90.56 203 HIS A O 1
ATOM 1577 N N . ASN A 1 204 ? 17.363 3.139 -0.985 1.00 91.12 204 ASN A N 1
ATOM 1578 C CA . ASN A 1 204 ? 18.086 2.680 -2.168 1.00 91.12 204 ASN A CA 1
ATOM 1579 C C . ASN A 1 204 ? 17.125 2.418 -3.330 1.00 91.12 204 ASN A C 1
ATOM 1581 O O . ASN A 1 204 ? 16.043 1.860 -3.147 1.00 91.12 204 ASN A O 1
ATOM 1585 N N . TRP A 1 205 ? 17.537 2.777 -4.541 1.00 92.00 205 TRP A N 1
ATOM 1586 C CA . TRP A 1 205 ? 16.713 2.650 -5.732 1.00 92.00 205 TRP A CA 1
ATOM 1587 C C . TRP A 1 205 ? 17.515 2.119 -6.905 1.00 92.00 205 TRP A C 1
ATOM 1589 O O . TRP A 1 205 ? 18.463 2.736 -7.383 1.00 92.00 205 TRP A O 1
ATOM 1599 N N . THR A 1 206 ? 17.104 0.946 -7.382 1.00 92.19 206 THR A N 1
ATOM 1600 C CA . THR A 1 206 ? 17.697 0.302 -8.552 1.00 92.19 206 THR A CA 1
ATOM 1601 C C . THR A 1 206 ? 16.901 0.678 -9.794 1.00 92.19 206 THR A C 1
ATOM 1603 O O . THR A 1 206 ? 15.745 0.281 -9.938 1.00 92.19 206 THR A O 1
ATOM 1606 N N . HIS A 1 207 ? 17.508 1.443 -10.699 1.00 89.50 207 HIS A N 1
ATOM 1607 C CA . HIS A 1 207 ? 16.818 1.975 -11.871 1.00 89.50 207 HIS A CA 1
ATOM 1608 C C . HIS A 1 207 ? 17.745 2.104 -13.087 1.00 89.50 207 HIS A C 1
ATOM 1610 O O . HIS A 1 207 ? 18.968 2.165 -12.946 1.00 89.50 207 HIS A O 1
ATOM 1616 N N . PRO A 1 208 ? 17.199 2.163 -14.315 1.00 90.19 208 PRO A N 1
ATOM 1617 C CA . PRO A 1 208 ? 17.983 2.558 -15.475 1.00 90.19 208 PRO A CA 1
ATOM 1618 C C . PRO A 1 208 ? 18.474 4.002 -15.323 1.00 90.19 208 PRO A C 1
ATOM 1620 O O . PRO A 1 208 ? 17.682 4.891 -15.026 1.00 90.19 208 PRO A O 1
ATOM 1623 N N . CYS A 1 209 ? 19.752 4.251 -15.610 1.00 87.75 209 CYS A N 1
ATOM 1624 C CA . CYS A 1 209 ? 20.416 5.549 -15.424 1.00 87.75 209 CYS A CA 1
ATOM 1625 C C . CYS A 1 209 ? 19.692 6.749 -16.067 1.00 87.75 209 CYS A C 1
ATOM 1627 O O . CYS A 1 209 ? 19.855 7.874 -15.613 1.00 87.75 209 CYS A O 1
ATOM 1629 N N . TRP A 1 210 ? 18.912 6.532 -17.129 1.00 86.94 210 TRP A N 1
ATOM 1630 C CA . TRP A 1 210 ? 18.164 7.598 -17.804 1.00 86.94 210 TRP A CA 1
ATOM 1631 C C . TRP A 1 210 ? 16.871 8.025 -17.093 1.00 86.94 210 TRP A C 1
ATOM 1633 O O . TRP A 1 210 ? 16.271 9.014 -17.506 1.00 86.94 210 TRP A O 1
ATOM 1643 N N . VAL A 1 211 ? 16.407 7.258 -16.103 1.00 88.19 211 VAL A N 1
ATOM 1644 C CA . VAL A 1 211 ? 15.155 7.522 -15.382 1.00 88.19 211 VAL A CA 1
ATOM 1645 C C . VAL A 1 211 ? 15.406 8.546 -14.281 1.00 88.19 211 VAL A C 1
ATOM 1647 O O . VAL A 1 211 ? 16.347 8.401 -13.505 1.00 88.19 211 VAL A O 1
ATOM 1650 N N . ASP A 1 21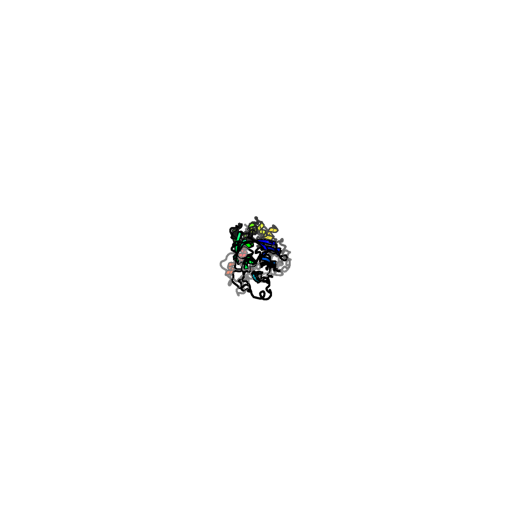2 ? 14.542 9.555 -14.222 1.00 83.44 212 ASP A N 1
ATOM 1651 C CA . ASP A 1 212 ? 14.569 10.623 -13.223 1.00 83.44 212 ASP A CA 1
ATOM 1652 C C . ASP A 1 212 ? 13.776 10.227 -11.962 1.00 83.44 212 ASP A C 1
ATOM 1654 O O . ASP A 1 212 ? 12.657 9.713 -12.063 1.00 83.44 212 ASP A O 1
ATOM 1658 N N . GLU A 1 213 ? 14.345 10.477 -10.776 1.00 84.75 213 GLU A N 1
ATOM 1659 C CA . GLU A 1 213 ? 13.738 10.167 -9.471 1.00 84.75 213 GLU A CA 1
ATOM 1660 C C . GLU A 1 213 ? 12.374 10.841 -9.269 1.00 84.75 213 GLU A C 1
ATOM 1662 O O . GLU A 1 213 ? 11.469 10.235 -8.692 1.00 84.75 213 GLU A O 1
ATOM 1667 N N . SER A 1 214 ? 12.198 12.067 -9.770 1.00 80.94 214 SER A N 1
ATOM 1668 C CA . SER A 1 214 ? 10.967 12.854 -9.609 1.00 80.94 214 SER A CA 1
ATOM 1669 C C . SER A 1 214 ? 9.751 12.224 -10.289 1.00 80.94 214 SER A C 1
ATOM 1671 O O . SER A 1 214 ? 8.615 12.514 -9.919 1.00 80.94 214 SER A O 1
ATOM 1673 N N . GLN A 1 215 ? 9.978 11.357 -11.279 1.00 84.00 215 GLN A N 1
ATOM 1674 C CA . GLN A 1 215 ? 8.920 10.744 -12.080 1.00 84.00 215 GLN A CA 1
ATOM 1675 C C . GLN A 1 215 ? 8.429 9.411 -11.511 1.00 84.00 215 GLN A C 1
ATOM 1677 O O . GLN A 1 215 ? 7.415 8.887 -11.968 1.00 84.00 215 GLN A O 1
ATOM 1682 N N . VAL A 1 216 ? 9.140 8.836 -10.536 1.00 88.81 216 VAL A N 1
ATOM 1683 C CA . VAL A 1 216 ? 8.845 7.497 -10.019 1.00 88.81 216 VAL A CA 1
ATOM 1684 C C . VAL A 1 216 ? 8.660 7.572 -8.509 1.00 88.81 216 VAL A C 1
ATOM 1686 O O . VAL A 1 216 ? 9.644 7.762 -7.808 1.00 88.81 216 VAL A O 1
ATOM 1689 N N . PRO A 1 217 ? 7.453 7.398 -7.951 1.00 89.88 217 PRO A N 1
ATOM 1690 C CA . PRO A 1 217 ? 7.255 7.459 -6.503 1.00 89.88 217 PRO A CA 1
ATOM 1691 C C . PRO A 1 217 ? 8.015 6.343 -5.759 1.00 89.88 217 PRO A C 1
ATOM 1693 O O . PRO A 1 217 ? 8.273 5.269 -6.300 1.00 89.88 217 PRO A O 1
ATOM 1696 N N . CYS A 1 218 ? 8.409 6.593 -4.507 1.00 90.69 218 CYS A N 1
ATOM 1697 C CA . CYS A 1 218 ? 9.053 5.585 -3.658 1.00 90.69 218 CYS A CA 1
ATOM 1698 C C . CYS A 1 218 ? 8.004 4.685 -2.995 1.00 90.69 218 CYS A C 1
ATOM 1700 O O . CYS A 1 218 ? 7.282 5.136 -2.106 1.00 90.69 218 CYS A O 1
ATOM 1702 N N . GLU A 1 219 ? 7.922 3.426 -3.431 1.00 90.00 219 GLU A N 1
ATOM 1703 C CA . GLU A 1 219 ? 6.928 2.453 -2.952 1.00 90.00 219 GLU A CA 1
ATOM 1704 C C . GLU A 1 219 ? 7.359 1.634 -1.727 1.00 90.00 219 GLU A C 1
ATOM 1706 O O . GLU A 1 219 ? 6.563 0.835 -1.237 1.00 90.00 219 GLU A O 1
ATOM 1711 N N . GLU A 1 220 ? 8.575 1.847 -1.217 1.00 89.19 220 GLU A N 1
ATOM 1712 C CA . GLU A 1 220 ? 9.050 1.201 0.012 1.00 89.19 220 GLU A CA 1
ATOM 1713 C C . GLU A 1 220 ? 8.113 1.501 1.185 1.00 89.19 220 GLU A C 1
ATOM 1715 O O . GLU A 1 220 ? 7.661 2.639 1.358 1.00 89.19 220 GLU A O 1
ATOM 1720 N N . LEU A 1 221 ? 7.811 0.474 1.979 1.00 89.00 221 LEU A N 1
ATOM 1721 C CA . LEU A 1 221 ? 6.927 0.602 3.131 1.00 89.00 221 LEU A CA 1
ATOM 1722 C C . LEU A 1 221 ? 7.686 1.226 4.299 1.00 89.00 221 LEU A C 1
ATOM 1724 O O . LEU A 1 221 ? 8.687 0.694 4.773 1.00 89.00 221 LEU A O 1
ATOM 1728 N N . VAL A 1 222 ? 7.175 2.349 4.790 1.00 88.81 222 VAL A N 1
ATOM 1729 C CA . VAL A 1 222 ? 7.682 3.036 5.974 1.00 88.81 222 VAL A CA 1
ATOM 1730 C C . VAL A 1 222 ? 6.654 2.976 7.090 1.00 88.81 222 VAL A C 1
ATOM 1732 O O . VAL A 1 222 ? 5.448 3.103 6.872 1.00 88.81 222 VAL A O 1
ATOM 1735 N N . ASN A 1 223 ? 7.150 2.799 8.310 1.00 83.88 223 ASN A N 1
ATOM 1736 C CA . ASN A 1 223 ? 6.333 2.849 9.510 1.00 83.88 223 ASN A CA 1
ATOM 1737 C C . ASN A 1 223 ? 6.240 4.298 9.986 1.00 83.88 223 ASN A C 1
ATOM 1739 O O . ASN A 1 223 ? 7.215 4.854 10.493 1.00 83.88 223 ASN A O 1
ATOM 1743 N N . VAL A 1 224 ? 5.060 4.899 9.857 1.00 77.75 224 VAL A N 1
ATOM 1744 C CA . VAL A 1 224 ? 4.770 6.204 10.451 1.00 77.75 224 VAL A CA 1
ATOM 1745 C C . VAL A 1 224 ? 3.992 6.009 11.742 1.00 77.75 224 VAL A C 1
ATOM 1747 O O . VAL A 1 224 ? 3.038 5.230 11.811 1.00 77.75 224 VAL A O 1
ATOM 1750 N N . GLN A 1 225 ? 4.399 6.706 12.798 1.00 67.12 225 GLN A N 1
ATOM 1751 C CA . GLN A 1 225 ? 3.589 6.765 14.004 1.00 67.12 225 GLN A CA 1
ATOM 1752 C C . GLN A 1 225 ? 2.514 7.826 13.804 1.00 67.12 225 GLN A C 1
ATOM 1754 O O . GLN A 1 225 ? 2.812 8.988 13.528 1.00 67.12 225 GLN A O 1
ATOM 1759 N N . ASN A 1 226 ? 1.253 7.424 13.923 1.00 64.94 226 ASN A N 1
ATOM 1760 C CA . ASN A 1 226 ? 0.150 8.355 13.817 1.00 64.94 226 ASN A CA 1
ATOM 1761 C C . ASN A 1 226 ? 0.212 9.351 14.986 1.00 64.94 226 ASN A C 1
ATOM 1763 O O . ASN A 1 226 ? 0.000 8.968 16.135 1.00 64.94 226 ASN A O 1
ATOM 1767 N N . MET A 1 227 ? 0.492 10.623 14.685 1.00 55.19 227 MET A N 1
ATOM 1768 C CA . MET A 1 227 ? 0.530 11.703 15.681 1.00 55.19 227 MET A CA 1
ATOM 1769 C C . MET A 1 227 ? -0.865 12.184 16.118 1.00 55.19 227 MET A C 1
ATOM 1771 O O . MET A 1 227 ? -0.978 13.093 16.939 1.00 55.19 227 MET A O 1
ATOM 1775 N N . SER A 1 228 ? -1.944 11.609 15.575 1.00 56.53 228 SER A N 1
ATOM 1776 C CA . SER A 1 228 ? -3.298 11.811 16.101 1.00 56.53 228 SER A CA 1
ATOM 1777 C C . SER A 1 228 ? -3.570 10.943 17.344 1.00 56.53 228 SER A C 1
ATOM 1779 O O . SER A 1 228 ? -2.721 10.190 17.818 1.00 56.53 228 SER A O 1
ATOM 1781 N N . SER A 1 229 ? -4.781 11.058 17.890 1.00 62.25 229 SER A N 1
ATOM 1782 C CA . SER A 1 229 ? -5.199 10.589 19.218 1.00 62.25 229 SER A CA 1
ATOM 1783 C C . SER A 1 229 ? -5.024 9.094 19.523 1.00 62.25 229 SER A C 1
ATOM 1785 O O . SER A 1 229 ? -5.118 8.728 20.691 1.00 62.25 229 SER A O 1
ATOM 1787 N N . CYS A 1 230 ? -4.776 8.217 18.540 1.00 73.88 230 CYS A N 1
ATOM 1788 C CA . CYS A 1 230 ? -4.661 6.773 18.786 1.00 73.88 230 CYS A CA 1
ATOM 1789 C C . CYS A 1 230 ? -3.224 6.241 18.929 1.00 73.88 230 CYS A C 1
ATOM 1791 O O . CYS A 1 230 ? -3.058 5.123 19.405 1.00 73.88 230 CYS A O 1
ATOM 1793 N N . GLY A 1 231 ? -2.190 6.977 18.495 1.00 72.56 231 GLY A N 1
ATOM 1794 C CA . GLY A 1 231 ? -0.775 6.588 18.657 1.00 72.56 231 GLY A CA 1
ATOM 1795 C C . GLY A 1 231 ? -0.315 5.304 17.939 1.00 72.56 231 GLY A C 1
ATOM 1796 O O . GLY A 1 231 ? 0.823 4.867 18.133 1.00 72.56 231 GLY A O 1
ATOM 1797 N N . HIS A 1 232 ? -1.174 4.686 17.122 1.00 77.12 232 HIS A N 1
ATOM 1798 C CA . HIS A 1 232 ? -0.872 3.461 16.375 1.00 77.12 232 HIS A CA 1
ATOM 1799 C C . HIS A 1 232 ? 0.188 3.680 15.285 1.00 77.12 232 HIS A C 1
ATOM 1801 O O . HIS A 1 232 ? 0.289 4.759 14.697 1.00 77.12 232 HIS A O 1
ATOM 1807 N N . ARG A 1 233 ? 0.957 2.625 14.998 1.00 79.12 233 ARG A N 1
ATOM 1808 C CA . ARG A 1 233 ? 1.889 2.575 13.865 1.00 79.12 233 ARG A CA 1
ATOM 1809 C C . ARG A 1 233 ? 1.135 2.162 12.609 1.00 79.12 233 ARG A C 1
ATOM 1811 O O . ARG A 1 233 ? 0.299 1.263 12.673 1.00 79.12 233 ARG A O 1
ATOM 1818 N N . ILE A 1 234 ? 1.417 2.844 11.508 1.00 81.25 234 ILE A N 1
ATOM 1819 C CA . ILE A 1 234 ? 0.769 2.627 10.218 1.00 81.25 234 ILE A CA 1
ATOM 1820 C C . ILE A 1 234 ? 1.866 2.415 9.184 1.00 81.25 234 ILE A C 1
ATOM 1822 O O . ILE A 1 234 ? 2.830 3.181 9.130 1.00 81.25 234 ILE A O 1
ATOM 1826 N N . GLU A 1 235 ? 1.710 1.374 8.375 1.00 85.12 235 GLU A N 1
ATOM 1827 C CA . GLU A 1 235 ? 2.610 1.072 7.269 1.00 85.12 235 GLU A CA 1
ATOM 1828 C C . GLU A 1 235 ? 2.063 1.697 5.992 1.00 85.12 235 GLU A C 1
ATOM 1830 O O . GLU A 1 235 ? 0.945 1.406 5.568 1.00 85.12 235 GLU A O 1
ATOM 1835 N N . LEU A 1 236 ? 2.846 2.587 5.392 1.00 86.31 236 LEU A N 1
ATOM 1836 C CA . LEU A 1 236 ? 2.479 3.314 4.181 1.00 86.31 236 LEU A CA 1
ATOM 1837 C C . LEU A 1 236 ? 3.626 3.298 3.191 1.00 86.31 236 LEU A C 1
ATOM 1839 O O . LEU A 1 236 ? 4.786 3.211 3.582 1.00 86.31 236 LEU A O 1
ATOM 1843 N N . LYS A 1 237 ? 3.320 3.460 1.903 1.00 90.00 237 LYS A N 1
ATOM 1844 C CA . LYS A 1 237 ? 4.374 3.697 0.913 1.00 90.00 237 LYS A CA 1
ATOM 1845 C C . LYS A 1 237 ? 5.058 5.032 1.217 1.00 90.00 237 LYS A C 1
ATOM 1847 O O . LYS A 1 237 ? 4.385 6.010 1.544 1.00 90.00 237 LYS A O 1
ATOM 1852 N N . CYS A 1 238 ? 6.377 5.104 1.076 1.00 89.19 238 CYS A N 1
ATOM 1853 C CA . CYS A 1 238 ? 7.180 6.282 1.414 1.00 89.19 238 CYS A CA 1
ATOM 1854 C C . CYS A 1 238 ? 6.654 7.576 0.764 1.00 89.19 238 CYS A C 1
ATOM 1856 O O . CYS A 1 238 ? 6.535 8.599 1.439 1.00 89.19 238 CYS A O 1
ATOM 1858 N N . PHE A 1 239 ? 6.242 7.530 -0.509 1.00 87.25 239 PHE A N 1
ATOM 1859 C CA . PHE A 1 239 ? 5.655 8.699 -1.180 1.00 87.25 239 PHE A CA 1
ATOM 1860 C C . PHE A 1 239 ? 4.319 9.157 -0.572 1.00 87.25 239 PHE A C 1
ATOM 1862 O O . PHE A 1 239 ? 4.003 10.341 -0.633 1.00 87.25 239 PHE A O 1
ATOM 1869 N N . GLN A 1 240 ? 3.534 8.232 -0.006 1.00 85.12 240 GLN A N 1
ATOM 1870 C CA . GLN A 1 240 ? 2.279 8.542 0.681 1.00 85.12 240 GLN A CA 1
ATOM 1871 C C . GLN A 1 240 ? 2.587 9.173 2.036 1.00 85.12 240 GLN A C 1
ATOM 1873 O O . GLN A 1 240 ? 2.036 10.217 2.361 1.00 85.12 240 GLN A O 1
ATOM 1878 N N . ALA A 1 241 ? 3.531 8.594 2.785 1.00 82.25 241 ALA A N 1
ATOM 1879 C CA . ALA A 1 241 ? 3.976 9.122 4.070 1.00 82.25 241 ALA A CA 1
ATOM 1880 C C . ALA A 1 241 ? 4.521 10.557 3.968 1.00 82.25 241 ALA A C 1
ATOM 1882 O O . ALA A 1 241 ? 4.218 11.381 4.824 1.00 82.25 241 ALA A O 1
ATOM 1883 N N . ALA A 1 242 ? 5.266 10.878 2.904 1.00 77.56 242 ALA A N 1
ATOM 1884 C CA . ALA A 1 242 ? 5.796 12.223 2.666 1.00 77.56 242 ALA A CA 1
ATOM 1885 C C . ALA A 1 242 ? 4.711 13.283 2.387 1.00 77.56 242 ALA A C 1
ATOM 1887 O O . ALA A 1 242 ? 4.954 14.471 2.584 1.00 77.56 242 ALA A O 1
ATOM 1888 N N . GLN A 1 243 ? 3.526 12.869 1.924 1.00 73.62 243 GLN A N 1
ATOM 1889 C CA . GLN A 1 243 ? 2.394 13.763 1.648 1.00 73.62 243 GLN A CA 1
ATOM 1890 C C . GLN A 1 243 ? 1.481 13.963 2.862 1.00 73.62 243 GLN A C 1
ATOM 1892 O O . GLN A 1 243 ? 0.656 14.873 2.857 1.00 73.62 243 GLN A O 1
ATOM 1897 N N . LEU A 1 244 ? 1.612 13.136 3.903 1.00 72.12 244 LEU A N 1
ATOM 1898 C CA . LEU A 1 244 ? 0.774 13.235 5.091 1.00 72.12 244 LEU A CA 1
ATOM 1899 C C . LEU A 1 244 ? 1.238 14.379 5.989 1.00 72.12 244 LEU A C 1
ATOM 1901 O O . LEU A 1 244 ? 2.268 14.299 6.658 1.00 72.12 244 LEU A O 1
ATOM 1905 N N . VAL A 1 245 ? 0.430 15.436 6.052 1.00 58.56 245 VAL A N 1
ATOM 1906 C CA . VAL A 1 245 ? 0.646 16.564 6.958 1.00 58.56 245 VAL A CA 1
ATOM 1907 C C . VAL A 1 245 ? -0.222 16.372 8.208 1.00 58.56 245 VAL A C 1
ATOM 1909 O O . VAL A 1 245 ? -1.430 16.591 8.205 1.00 58.56 245 VAL A O 1
ATOM 1912 N N . GLY A 1 246 ? 0.386 15.977 9.329 1.00 62.44 246 GLY A N 1
ATOM 1913 C CA . GLY A 1 246 ? -0.275 16.001 10.641 1.00 62.44 246 GLY A CA 1
ATOM 1914 C C . GLY A 1 246 ? -1.329 14.906 10.881 1.00 62.44 246 GLY A C 1
ATOM 1915 O O . GLY A 1 246 ? -1.017 13.717 10.854 1.00 62.44 246 GLY A O 1
ATOM 1916 N N . LYS A 1 247 ? -2.567 15.301 11.233 1.00 56.91 247 LYS A N 1
ATOM 1917 C CA . LYS A 1 247 ? -3.621 14.416 11.788 1.00 56.91 247 LYS A CA 1
ATOM 1918 C C . LYS A 1 247 ? -4.291 13.477 10.767 1.00 56.91 247 LYS A C 1
ATOM 1920 O O . LYS A 1 247 ? -5.119 12.668 11.169 1.00 56.91 247 LYS A O 1
ATOM 1925 N N . GLU A 1 248 ? -3.930 13.538 9.487 1.00 67.12 248 GLU A N 1
ATOM 1926 C CA . GLU A 1 248 ? -4.552 12.758 8.400 1.00 67.12 248 GLU A CA 1
ATOM 1927 C C . GLU A 1 248 ? -4.072 11.302 8.317 1.00 67.12 248 GLU A C 1
ATOM 1929 O O . GLU A 1 248 ? -4.721 10.462 7.697 1.00 67.12 248 GLU A O 1
ATOM 1934 N N . ALA A 1 249 ? -2.979 10.956 9.006 1.00 71.25 249 ALA A N 1
ATOM 1935 C CA . ALA A 1 249 ? -2.501 9.574 9.070 1.00 71.25 249 ALA A CA 1
ATOM 1936 C C . ALA A 1 249 ? -3.563 8.613 9.645 1.00 71.25 249 ALA A C 1
ATOM 1938 O O . ALA A 1 249 ? -3.562 7.426 9.338 1.00 71.25 249 ALA A O 1
ATOM 1939 N N . VAL A 1 250 ? -4.515 9.119 10.439 1.00 73.69 250 VAL A N 1
ATOM 1940 C CA . VAL A 1 250 ? -5.588 8.315 11.038 1.00 73.69 250 VAL A CA 1
ATOM 1941 C C . VAL A 1 250 ? -6.515 7.646 10.022 1.00 73.69 250 VAL A C 1
ATOM 1943 O O . VAL A 1 250 ? -6.996 6.550 10.304 1.00 73.69 250 VAL A O 1
ATOM 1946 N N . PHE A 1 251 ? -6.704 8.229 8.834 1.00 75.19 251 PHE A N 1
ATOM 1947 C CA . PHE A 1 251 ? -7.546 7.647 7.779 1.00 75.19 251 PHE A CA 1
ATOM 1948 C C . PHE A 1 251 ? -6.946 6.369 7.178 1.00 75.19 251 PHE A C 1
ATOM 1950 O O . PHE A 1 251 ? -7.663 5.544 6.617 1.00 75.19 251 PHE A O 1
ATOM 1957 N N . PHE A 1 252 ? -5.643 6.158 7.367 1.00 78.81 252 PHE A N 1
ATOM 1958 C CA . PHE A 1 252 ? -4.932 4.952 6.951 1.00 78.81 252 PHE A CA 1
ATOM 1959 C C . PHE A 1 252 ? -4.776 3.933 8.092 1.00 78.81 252 PHE A C 1
ATOM 1961 O O . PHE A 1 252 ? -4.168 2.881 7.917 1.00 78.81 252 PHE A O 1
ATOM 1968 N N . CYS A 1 253 ? -5.319 4.227 9.279 1.00 81.94 253 CYS A N 1
ATOM 1969 C CA . CYS A 1 253 ? -5.196 3.369 10.450 1.00 81.94 253 CYS A CA 1
ATOM 1970 C C . CYS A 1 253 ? -6.279 2.282 10.460 1.00 81.94 253 CYS A C 1
ATOM 1972 O O . CYS A 1 253 ? -7.433 2.531 10.822 1.00 81.94 253 CYS A O 1
ATOM 1974 N N . GLU A 1 254 ? -5.890 1.055 10.115 1.00 83.69 254 GLU A N 1
ATOM 1975 C CA . GLU A 1 254 ? -6.776 -0.121 10.144 1.00 83.69 254 GLU A CA 1
ATOM 1976 C C . GLU A 1 254 ? -6.766 -0.864 11.487 1.00 83.69 254 GLU A C 1
ATOM 1978 O O . GLU A 1 254 ? -7.522 -1.813 11.697 1.00 83.69 254 GLU A O 1
ATOM 1983 N N . SER A 1 255 ? -5.938 -0.408 12.426 1.00 82.75 255 SER A N 1
ATOM 1984 C CA . SER A 1 255 ? -5.865 -0.964 13.773 1.00 82.75 255 SER A CA 1
ATOM 1985 C C . SER A 1 255 ? -7.178 -0.770 14.533 1.00 82.75 255 SER A C 1
ATOM 1987 O O . SER A 1 255 ? -7.875 0.245 14.392 1.00 82.75 255 SER A O 1
ATOM 1989 N N . ARG A 1 256 ? -7.495 -1.747 15.391 1.00 85.56 256 ARG A N 1
ATOM 1990 C CA . ARG A 1 256 ? -8.617 -1.653 16.333 1.00 85.56 256 ARG A CA 1
ATOM 1991 C C . ARG A 1 256 ? -8.430 -0.433 17.227 1.00 85.56 256 ARG A C 1
ATOM 1993 O O . ARG A 1 256 ? -7.344 -0.190 17.745 1.00 85.56 256 ARG A O 1
ATOM 2000 N N . CYS A 1 257 ? -9.495 0.333 17.407 1.00 83.94 257 CYS A N 1
ATOM 2001 C CA . CYS A 1 257 ? -9.492 1.485 18.287 1.00 83.94 257 CYS A CA 1
ATOM 2002 C C . CYS A 1 257 ? -9.368 1.016 19.740 1.00 83.94 257 CYS A C 1
ATOM 2004 O O . CYS A 1 257 ? -10.204 0.257 20.208 1.00 83.94 257 CYS A O 1
ATOM 2006 N N . ASN A 1 258 ? -8.355 1.488 20.467 1.00 81.38 258 ASN A N 1
ATOM 2007 C CA . ASN A 1 258 ? -8.154 1.118 21.870 1.00 81.38 258 ASN A CA 1
ATOM 2008 C C . ASN A 1 258 ? -8.696 2.177 22.847 1.00 81.38 258 ASN A C 1
ATOM 2010 O O . ASN A 1 258 ? -8.206 2.319 23.964 1.00 81.38 258 ASN A O 1
ATOM 2014 N N . TYR A 1 259 ? -9.672 2.974 22.405 1.00 84.06 259 TYR A N 1
ATOM 2015 C CA . TYR A 1 259 ? -10.288 3.986 23.256 1.00 84.06 259 TYR A CA 1
ATOM 2016 C C . TYR A 1 259 ? -11.121 3.318 24.352 1.00 84.06 259 TYR A C 1
ATOM 2018 O O . TYR A 1 259 ? -11.967 2.472 24.054 1.00 84.06 259 TYR A O 1
ATOM 2026 N N . TYR A 1 260 ? -10.888 3.708 25.602 1.00 84.50 260 TYR A N 1
ATOM 2027 C CA . TYR A 1 260 ? -11.593 3.206 26.777 1.00 84.50 260 TYR A CA 1
ATOM 2028 C C . TYR A 1 260 ? -12.653 4.216 27.224 1.00 84.50 260 TYR A C 1
ATOM 2030 O O . TYR A 1 260 ? -12.332 5.370 27.508 1.00 84.50 260 TYR A O 1
ATOM 2038 N N . PHE A 1 261 ? -13.916 3.789 27.290 1.00 82.44 261 PHE A N 1
ATOM 2039 C CA . PHE A 1 261 ? -15.013 4.619 27.790 1.00 82.44 261 PHE A CA 1
ATOM 2040 C C . PHE A 1 261 ? -14.968 4.675 29.322 1.00 82.44 261 PHE A C 1
ATOM 2042 O O . PHE A 1 261 ? -15.618 3.865 29.983 1.00 82.44 261 PHE A O 1
ATOM 2049 N N . ASP A 1 262 ? -14.205 5.620 29.872 1.00 81.31 262 ASP A N 1
ATOM 2050 C CA . ASP A 1 262 ? -13.956 5.754 31.311 1.00 81.31 262 ASP A CA 1
ATOM 2051 C C . ASP A 1 262 ? -15.258 5.907 32.132 1.00 81.31 262 ASP A C 1
ATOM 2053 O O . ASP A 1 262 ? -15.980 6.892 31.953 1.00 81.31 262 ASP A O 1
ATOM 2057 N N . PRO A 1 263 ? -15.568 4.971 33.054 1.00 78.81 263 PRO A N 1
ATOM 2058 C CA . PRO A 1 263 ? -16.741 5.055 33.925 1.00 78.81 263 PRO A CA 1
ATOM 2059 C C . PRO A 1 263 ? -16.817 6.313 34.799 1.00 78.81 263 PRO A C 1
ATOM 2061 O O . PRO A 1 263 ? -17.914 6.686 35.202 1.00 78.81 263 PRO A O 1
ATOM 2064 N N . SER A 1 264 ? -15.684 6.958 35.106 1.00 77.88 264 SER A N 1
ATOM 2065 C CA . SER A 1 264 ? -15.641 8.203 35.889 1.00 77.88 264 SER A CA 1
ATOM 2066 C C . SER A 1 264 ? -16.138 9.428 35.112 1.00 77.88 264 SER A C 1
ATOM 2068 O O . SER A 1 264 ? -16.464 10.443 35.720 1.00 77.88 264 SER A O 1
ATOM 2070 N N . GLN A 1 265 ? -16.220 9.322 33.782 1.00 76.75 265 GLN A N 1
ATOM 2071 C CA . GLN A 1 265 ? -16.659 10.370 32.855 1.00 76.75 265 GLN A CA 1
ATOM 2072 C C . GLN A 1 265 ? -17.919 9.923 32.096 1.00 76.75 265 GLN A C 1
ATOM 2074 O O . GLN A 1 265 ? -17.976 9.991 30.869 1.00 76.75 265 GLN A O 1
ATOM 2079 N N . ASP A 1 266 ? -18.899 9.365 32.815 1.00 70.25 266 ASP A N 1
ATOM 2080 C CA . ASP A 1 266 ? -20.152 8.819 32.262 1.00 70.25 266 ASP A CA 1
ATOM 2081 C C . ASP A 1 266 ? -19.980 7.694 31.213 1.00 70.25 266 ASP A C 1
ATOM 2083 O O . ASP A 1 266 ? -20.922 7.314 30.510 1.00 70.25 266 ASP A O 1
ATOM 2087 N N . GLY A 1 267 ? -18.787 7.100 31.123 1.00 75.12 267 GLY A N 1
ATOM 2088 C CA . GLY A 1 267 ? -18.494 5.966 30.256 1.00 75.12 267 GLY A CA 1
ATOM 2089 C C . GLY A 1 267 ? -19.059 4.639 30.767 1.00 75.12 267 GLY A C 1
ATOM 2090 O O . GLY A 1 267 ? -19.570 4.496 31.880 1.00 75.12 267 GLY A O 1
ATOM 2091 N N . CYS A 1 268 ? -18.983 3.616 29.917 1.00 80.25 268 CYS A N 1
ATOM 2092 C CA . CYS A 1 268 ? -19.510 2.285 30.221 1.00 80.25 268 CYS A CA 1
ATOM 2093 C C . CYS A 1 268 ? -18.461 1.286 30.732 1.00 80.25 268 CYS A C 1
ATOM 2095 O O . CYS A 1 268 ? -18.840 0.180 31.106 1.00 80.25 268 CYS A O 1
ATOM 2097 N N . GLY A 1 269 ? -17.175 1.650 30.753 1.00 81.56 269 GLY A N 1
ATOM 2098 C CA . GLY A 1 269 ? -16.079 0.758 31.148 1.00 81.56 269 GLY A CA 1
ATOM 2099 C C . GLY A 1 269 ? -15.688 -0.264 30.084 1.00 81.56 269 GLY A C 1
ATOM 2100 O O . GLY A 1 269 ? -15.049 -1.264 30.395 1.00 81.56 269 GLY A O 1
ATOM 2101 N N . HIS A 1 270 ? -16.073 -0.036 28.829 1.00 84.56 270 HIS A N 1
ATOM 2102 C CA . HIS A 1 270 ? -15.720 -0.902 27.707 1.00 84.56 270 HIS A CA 1
ATOM 2103 C C . HIS A 1 270 ? -14.738 -0.216 26.758 1.00 84.56 270 HIS A C 1
ATOM 2105 O O . HIS A 1 270 ? -14.625 1.010 26.728 1.00 84.56 270 HIS A O 1
ATOM 2111 N N . PHE A 1 271 ? -14.051 -1.019 25.951 1.00 84.81 271 PHE A N 1
ATOM 2112 C CA . PHE A 1 271 ? -13.224 -0.523 24.858 1.00 84.81 271 PHE A CA 1
ATOM 2113 C C . PHE A 1 271 ? -14.055 -0.355 23.586 1.00 84.81 271 PHE A C 1
ATOM 2115 O O . PHE A 1 271 ? -14.998 -1.107 23.325 1.00 84.81 271 PHE A O 1
ATOM 2122 N N . CYS A 1 272 ? -13.698 0.635 22.774 1.00 85.62 272 CYS A N 1
ATOM 2123 C CA . CYS A 1 272 ? -14.248 0.790 21.438 1.00 85.62 272 CYS A CA 1
ATOM 2124 C C . CYS A 1 272 ? -13.951 -0.465 20.602 1.00 85.62 272 CYS A C 1
ATOM 2126 O O . CYS A 1 272 ? -12.815 -0.907 20.490 1.00 85.62 272 CYS A O 1
ATOM 2128 N N . THR A 1 273 ? -14.971 -1.037 19.969 1.00 84.56 273 THR A N 1
ATOM 2129 C CA . THR A 1 273 ? -14.819 -2.224 19.109 1.00 84.56 273 THR A CA 1
ATOM 2130 C C . THR A 1 273 ? -14.658 -1.872 17.626 1.00 84.56 273 THR A C 1
ATOM 2132 O O . THR A 1 273 ? -14.693 -2.753 16.769 1.00 84.56 273 THR A O 1
ATOM 2135 N N . GLY A 1 274 ? -14.528 -0.580 17.308 1.00 83.31 274 GLY A N 1
ATOM 2136 C CA . GLY A 1 274 ? -14.360 -0.062 15.949 1.00 83.31 274 GLY A CA 1
ATOM 2137 C C . GLY A 1 274 ? -12.898 -0.019 15.517 1.00 83.31 274 GLY A C 1
ATOM 2138 O O . GLY A 1 274 ? -11.995 -0.343 16.288 1.00 83.31 274 GLY A O 1
ATOM 2139 N N . ILE A 1 275 ? -12.665 0.414 14.284 1.00 86.50 275 ILE A N 1
ATOM 2140 C CA . ILE A 1 275 ? -11.325 0.690 13.752 1.00 86.50 275 ILE A CA 1
ATOM 2141 C C . ILE A 1 275 ? -11.048 2.195 13.764 1.00 86.50 275 ILE A C 1
ATOM 2143 O O . ILE A 1 275 ? -11.971 3.012 13.737 1.00 86.50 275 ILE A O 1
ATOM 2147 N N . CYS A 1 276 ? -9.774 2.577 13.851 1.00 85.06 276 CYS A N 1
ATOM 2148 C CA . CYS A 1 276 ? -9.389 3.981 14.009 1.00 85.06 276 CYS A CA 1
ATOM 2149 C C . CYS A 1 276 ? -9.835 4.877 12.848 1.00 85.06 276 CYS A C 1
ATOM 2151 O O . CYS A 1 276 ? -10.331 5.968 13.126 1.00 85.06 276 CYS A O 1
ATOM 2153 N N . LYS A 1 277 ? -9.727 4.419 11.591 1.00 83.06 277 LYS A N 1
ATOM 2154 C CA . LYS A 1 277 ? -10.174 5.197 10.421 1.00 83.06 277 LYS A CA 1
ATOM 2155 C C . LYS A 1 277 ? -11.651 5.613 10.505 1.00 83.06 277 LYS A C 1
ATOM 2157 O O . LYS A 1 277 ? -11.961 6.792 10.389 1.00 83.06 277 LYS A O 1
ATOM 2162 N N . GLU A 1 278 ? -12.537 4.687 10.875 1.00 83.56 278 GLU A N 1
ATOM 2163 C CA . GLU A 1 278 ? -13.977 4.958 11.031 1.00 83.56 278 GLU A CA 1
ATOM 2164 C C . GLU A 1 278 ? -14.290 5.896 12.207 1.00 83.56 278 GLU A C 1
ATOM 2166 O O . GLU A 1 278 ? -15.231 6.689 12.152 1.00 83.56 278 GLU A O 1
ATOM 2171 N N . CYS A 1 279 ? -13.523 5.800 13.299 1.00 81.19 279 CYS A N 1
ATOM 2172 C CA . CYS A 1 279 ? -13.695 6.686 14.453 1.00 81.19 279 CYS A CA 1
ATOM 2173 C C . CYS A 1 279 ? -13.266 8.125 14.132 1.00 81.19 279 CYS A C 1
ATOM 2175 O O . CYS A 1 279 ? -13.831 9.065 14.686 1.00 81.19 279 CYS A O 1
ATOM 2177 N N . ALA A 1 280 ? -12.270 8.296 13.259 1.00 76.12 280 ALA A N 1
ATOM 2178 C CA . ALA A 1 280 ? -11.810 9.609 12.827 1.00 76.12 280 ALA A CA 1
ATOM 2179 C C . ALA A 1 280 ? -12.792 10.286 11.866 1.00 76.12 280 ALA A C 1
ATOM 2181 O O . ALA A 1 280 ? -13.085 11.464 12.057 1.00 76.12 280 ALA A O 1
ATOM 2182 N N . ASP A 1 281 ? -13.350 9.540 10.905 1.00 72.25 281 ASP A N 1
ATOM 2183 C CA . ASP A 1 281 ? -14.358 10.051 9.961 1.00 72.25 281 ASP A CA 1
ATOM 2184 C C . ASP A 1 281 ? -15.583 10.636 10.682 1.00 72.25 281 ASP A C 1
ATOM 2186 O O . ASP A 1 281 ? -16.100 11.690 10.315 1.00 72.25 281 ASP A O 1
ATOM 2190 N N . ASN A 1 282 ? -16.039 9.974 11.748 1.00 62.78 282 ASN A N 1
ATOM 2191 C CA . ASN A 1 282 ? -17.265 10.350 12.450 1.00 62.78 282 ASN A CA 1
ATOM 2192 C C . ASN A 1 282 ? -17.064 11.396 13.559 1.00 62.78 282 ASN A C 1
ATOM 2194 O O . ASN A 1 282 ? -18.041 11.770 14.203 1.00 62.78 282 ASN A O 1
ATOM 2198 N N . SER A 1 283 ? -15.829 11.845 13.833 1.00 69.50 283 SER A N 1
ATOM 2199 C CA . SER A 1 283 ? -15.454 12.708 14.980 1.00 69.50 283 SER A CA 1
ATOM 2200 C C . SER A 1 283 ? -15.801 12.165 16.382 1.00 69.50 283 SER A C 1
ATOM 2202 O O . SER A 1 283 ? -15.414 12.760 17.387 1.00 69.50 283 SER A O 1
ATOM 2204 N N . PHE A 1 284 ? -16.491 11.027 16.468 1.00 71.88 284 PHE A N 1
ATOM 2205 C CA . PHE A 1 284 ? -16.927 10.368 17.692 1.00 71.88 284 PHE A CA 1
ATOM 2206 C C . PHE A 1 284 ? -16.714 8.856 17.570 1.00 71.88 284 PHE A C 1
ATOM 2208 O O . PHE A 1 284 ? -16.861 8.266 16.497 1.00 71.88 284 PHE A O 1
ATOM 2215 N N . HIS A 1 285 ? -16.405 8.205 18.691 1.00 79.31 285 HIS A N 1
ATOM 2216 C CA . HIS A 1 285 ? -16.365 6.746 18.753 1.00 79.31 285 HIS A CA 1
ATOM 2217 C C . HIS A 1 285 ? -17.776 6.157 18.638 1.00 79.31 285 HIS A C 1
ATOM 2219 O O . HIS A 1 285 ? -18.752 6.733 19.122 1.00 79.31 285 HIS A O 1
ATOM 2225 N N . ARG A 1 286 ? -17.883 4.969 18.028 1.00 77.44 286 ARG A N 1
ATOM 2226 C CA . ARG A 1 286 ? -19.147 4.223 17.963 1.00 77.44 286 ARG A CA 1
ATOM 2227 C C . ARG A 1 286 ? -19.720 3.994 19.362 1.00 77.44 286 ARG A C 1
ATOM 2229 O O . ARG A 1 286 ? -18.984 3.740 20.314 1.00 77.44 286 ARG A O 1
ATOM 2236 N N . GLN A 1 287 ? -21.045 4.002 19.461 1.00 78.06 287 GLN A N 1
ATOM 2237 C CA . GLN A 1 287 ? -21.731 3.652 20.699 1.00 78.06 287 GLN A CA 1
ATOM 2238 C C . GLN A 1 287 ? -21.378 2.222 21.138 1.00 78.06 287 GLN A C 1
ATOM 2240 O O . GLN A 1 287 ? -21.256 1.311 20.311 1.00 78.06 287 GLN A O 1
ATOM 2245 N N . CYS A 1 288 ? -21.223 2.023 22.447 1.00 83.31 288 CYS A N 1
ATOM 2246 C CA . CYS A 1 288 ? -20.882 0.722 23.007 1.00 83.31 288 CYS A CA 1
ATOM 2247 C C . CYS A 1 288 ? -22.027 -0.283 22.808 1.00 83.31 288 CYS A C 1
ATOM 2249 O O . CYS A 1 288 ? -23.142 -0.079 23.286 1.00 83.31 288 CYS A O 1
ATOM 2251 N N . GLN A 1 289 ? -21.734 -1.388 22.125 1.00 81.00 289 GLN A N 1
ATOM 2252 C CA . GLN A 1 289 ? -22.693 -2.467 21.860 1.00 81.00 289 GLN A CA 1
ATOM 2253 C C . GLN A 1 289 ? -22.528 -3.667 22.800 1.00 81.00 289 GLN A C 1
ATOM 2255 O O . GLN A 1 289 ? -23.255 -4.651 22.658 1.00 81.00 289 GLN A O 1
ATOM 2260 N N . GLU A 1 290 ? -21.605 -3.579 23.758 1.00 83.44 290 GLU A N 1
ATOM 2261 C CA . GLU A 1 290 ? -21.401 -4.611 24.769 1.00 83.44 290 GLU A CA 1
ATOM 2262 C C . GLU A 1 290 ? -22.585 -4.686 25.740 1.00 83.44 290 GLU A C 1
ATOM 2264 O O . GLU A 1 290 ? -23.360 -3.732 25.909 1.00 83.44 290 GLU A O 1
ATOM 2269 N N . LYS A 1 291 ? -22.720 -5.848 26.386 1.00 83.31 291 LYS A N 1
ATOM 2270 C CA . LYS A 1 291 ? -23.696 -6.051 27.459 1.00 83.31 291 LYS A CA 1
ATOM 2271 C C . LYS A 1 291 ? -23.340 -5.164 28.646 1.00 83.31 291 LYS A C 1
ATOM 2273 O O . LYS A 1 291 ? -22.195 -5.141 29.090 1.00 83.31 291 LYS A O 1
ATOM 2278 N N . CYS A 1 292 ? -24.330 -4.462 29.177 1.00 83.12 292 CYS A N 1
ATOM 2279 C CA . CYS A 1 292 ? -24.165 -3.640 30.360 1.00 83.12 292 CYS A CA 1
ATOM 2280 C C . CYS A 1 292 ? -23.811 -4.509 31.567 1.00 83.12 292 CYS A C 1
ATOM 2282 O O . CYS A 1 292 ? -24.465 -5.504 31.831 1.00 83.12 292 CYS A O 1
ATOM 2284 N N . GLN A 1 293 ? -22.767 -4.136 32.303 1.00 76.38 293 GLN A N 1
ATOM 2285 C CA . GLN A 1 293 ? -22.367 -4.827 33.536 1.00 76.38 293 GLN A CA 1
ATOM 2286 C C . GLN A 1 293 ? -22.772 -4.041 34.792 1.00 76.38 293 GLN A C 1
ATOM 2288 O O . GLN A 1 293 ? -22.349 -4.374 35.897 1.00 76.38 293 GLN A O 1
ATOM 2293 N N . LYS A 1 294 ? -23.586 -2.982 34.647 1.00 80.81 294 LYS A N 1
ATOM 2294 C CA . LYS A 1 294 ? -24.060 -2.190 35.787 1.00 80.81 294 LYS A CA 1
ATOM 2295 C C . LYS A 1 294 ? -25.041 -3.006 36.631 1.00 80.81 294 LYS A C 1
ATOM 2297 O O . LYS A 1 294 ? -25.935 -3.669 36.098 1.00 80.81 294 LYS A O 1
ATOM 2302 N N . ILE A 1 295 ? -24.880 -2.908 37.947 1.00 83.12 295 ILE A N 1
ATOM 2303 C CA . ILE A 1 295 ? -25.839 -3.404 38.933 1.00 83.12 295 ILE A CA 1
ATOM 2304 C C . ILE A 1 295 ? -26.952 -2.363 39.064 1.00 83.12 295 ILE A C 1
ATOM 2306 O O . ILE A 1 295 ? -26.682 -1.187 39.304 1.00 83.12 295 ILE A O 1
ATOM 2310 N N . LEU A 1 296 ? -28.196 -2.782 38.842 1.00 83.44 296 LEU A N 1
ATOM 2311 C CA . LEU A 1 296 ? -29.378 -1.944 39.026 1.00 83.44 296 LEU A CA 1
ATOM 2312 C C . LEU A 1 296 ? -29.639 -1.731 40.523 1.00 83.44 296 LEU A C 1
ATOM 2314 O O . LEU A 1 296 ? -29.153 -2.485 41.362 1.00 83.44 296 LEU A O 1
ATOM 2318 N N . PHE A 1 297 ? -30.469 -0.746 40.872 1.00 81.12 297 PHE A N 1
ATOM 2319 C CA . PHE A 1 297 ? -30.828 -0.467 42.272 1.00 81.12 297 PHE A CA 1
ATOM 2320 C C . PHE A 1 297 ? -31.449 -1.674 43.003 1.00 81.12 297 PHE A C 1
ATOM 2322 O O . PHE A 1 297 ? -31.386 -1.749 44.224 1.00 81.12 297 PHE A O 1
ATOM 2329 N N . CYS A 1 298 ? -32.045 -2.617 42.267 1.00 84.50 298 CYS A N 1
ATOM 2330 C CA . CYS A 1 298 ? -32.612 -3.849 42.811 1.00 84.50 298 CYS A CA 1
ATOM 2331 C C . CYS A 1 298 ? -31.575 -4.962 43.051 1.00 84.50 298 CYS A C 1
ATOM 2333 O O . CYS A 1 298 ? -31.952 -6.051 43.463 1.00 84.50 298 CYS A O 1
ATOM 2335 N N . GLY A 1 299 ? -30.291 -4.725 42.757 1.00 82.69 299 GLY A N 1
ATOM 2336 C CA . GLY A 1 299 ? -29.205 -5.703 42.898 1.00 82.69 299 GLY A CA 1
ATOM 2337 C C . GLY A 1 299 ? -28.972 -6.592 41.669 1.00 82.69 299 GLY A C 1
ATOM 2338 O O . GLY A 1 299 ? -27.922 -7.225 41.561 1.00 82.69 299 GLY A O 1
ATOM 2339 N N . HIS A 1 300 ? -29.888 -6.605 40.695 1.00 84.44 300 HIS A N 1
ATOM 2340 C CA . HIS A 1 300 ? -29.731 -7.390 39.465 1.00 84.44 300 HIS A CA 1
ATOM 2341 C C . HIS A 1 300 ? -28.775 -6.741 38.463 1.00 84.44 300 HIS A C 1
ATOM 2343 O O . HIS A 1 300 ? -28.710 -5.518 38.329 1.00 84.44 300 HIS A O 1
ATOM 2349 N N . LYS A 1 301 ? -28.058 -7.575 37.703 1.00 84.94 301 LYS A N 1
ATOM 2350 C CA . LYS A 1 301 ? -27.210 -7.135 36.584 1.00 84.94 301 LYS A CA 1
ATOM 2351 C C . LYS A 1 301 ? -28.080 -6.722 35.397 1.00 84.94 301 LYS A C 1
ATOM 2353 O O . LYS A 1 301 ? -28.967 -7.467 34.989 1.00 84.94 301 LYS A O 1
ATOM 2358 N N . CYS A 1 302 ? -27.806 -5.557 34.815 1.00 85.56 302 CYS A N 1
ATOM 2359 C CA . CYS A 1 302 ? -28.497 -5.107 33.610 1.00 85.56 302 CYS A CA 1
ATOM 2360 C C . CYS A 1 302 ? -28.216 -6.055 32.429 1.00 85.56 302 CYS A C 1
ATOM 2362 O O . CYS A 1 302 ? -27.069 -6.325 32.111 1.00 85.56 302 CYS A O 1
ATOM 2364 N N . GLN A 1 303 ? -29.251 -6.531 31.734 1.00 80.44 303 GLN A N 1
ATOM 2365 C CA . GLN A 1 303 ? -29.094 -7.418 30.564 1.00 80.44 303 GLN A CA 1
ATOM 2366 C C . GLN A 1 303 ? -29.083 -6.659 29.221 1.00 80.44 303 GLN A C 1
ATOM 2368 O O . GLN A 1 303 ? -28.976 -7.261 28.152 1.00 80.44 303 GLN A O 1
ATOM 2373 N N . SER A 1 304 ? -29.218 -5.330 29.256 1.00 82.31 304 SER A N 1
ATOM 2374 C CA . SER A 1 304 ? -29.310 -4.483 28.057 1.00 82.31 304 SER A CA 1
ATOM 2375 C C . SER A 1 304 ? -27.942 -4.067 27.514 1.00 82.31 304 SER A C 1
ATOM 2377 O O . SER A 1 304 ? -26.908 -4.318 28.127 1.00 82.31 304 SER A O 1
ATOM 2379 N N . ARG A 1 305 ? -27.920 -3.415 26.347 1.00 84.19 305 ARG A N 1
ATOM 2380 C CA . ARG A 1 305 ? -26.693 -2.849 25.761 1.00 84.19 305 ARG A CA 1
ATOM 2381 C C . ARG A 1 305 ? -26.282 -1.566 26.490 1.00 84.19 305 ARG A C 1
ATOM 2383 O O . ARG A 1 305 ? -27.139 -0.798 26.925 1.00 84.19 305 ARG A O 1
ATOM 2390 N N . CYS A 1 306 ? -24.979 -1.307 26.592 1.00 82.25 306 CYS A N 1
ATOM 2391 C CA . CYS A 1 306 ? -24.447 -0.124 27.282 1.00 82.25 306 CYS A CA 1
ATOM 2392 C C . CYS A 1 306 ? -24.852 1.222 26.678 1.00 82.25 306 CYS A C 1
ATOM 2394 O O . CYS A 1 306 ? -24.912 2.208 27.403 1.00 82.25 306 CYS A O 1
ATOM 2396 N N . SER A 1 307 ? -25.106 1.286 25.371 1.00 73.25 307 SER A N 1
ATOM 2397 C CA . SER A 1 307 ? -25.454 2.532 24.679 1.00 73.25 307 SER A CA 1
ATOM 2398 C C . SER A 1 307 ? -26.832 3.098 25.031 1.00 73.25 307 SER A C 1
ATOM 2400 O O . SER A 1 307 ? -27.155 4.206 24.616 1.00 73.25 307 SER A O 1
ATOM 2402 N N . SER A 1 308 ? -27.659 2.341 25.752 1.00 67.69 308 SER A N 1
ATOM 2403 C CA . SER A 1 308 ? -28.990 2.760 26.192 1.00 67.69 308 SER A CA 1
ATOM 2404 C C . SER A 1 308 ? -29.018 3.062 27.687 1.00 67.69 308 SER A C 1
ATOM 2406 O O . SER A 1 308 ? -28.325 2.416 28.474 1.00 67.69 308 SER A O 1
ATOM 2408 N N . VAL A 1 309 ? -29.885 3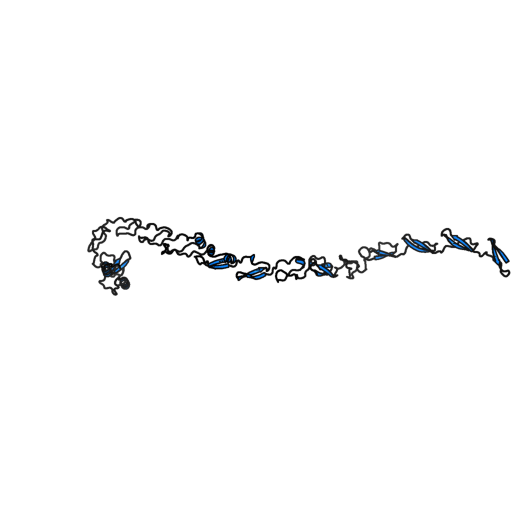.996 28.089 1.00 76.94 309 VAL A N 1
ATOM 2409 C CA . VAL A 1 309 ? -30.298 4.134 29.493 1.00 76.94 309 VAL A CA 1
ATOM 2410 C C . VAL A 1 309 ? -30.793 2.771 29.972 1.00 76.94 309 VAL A C 1
ATOM 2412 O O . VAL A 1 309 ? -31.568 2.115 29.274 1.00 76.94 309 VAL A O 1
ATOM 2415 N N . CYS A 1 310 ? -30.302 2.318 31.128 1.00 81.31 310 CYS A N 1
ATOM 2416 C CA . CYS A 1 310 ? -30.638 0.993 31.635 1.00 81.31 310 CYS A CA 1
ATOM 2417 C C . CYS A 1 310 ? -32.153 0.907 31.888 1.00 81.31 310 CYS A C 1
ATOM 2419 O O . CYS A 1 310 ? -32.671 1.715 32.664 1.00 81.31 310 CYS A O 1
ATOM 2421 N N . PRO A 1 311 ? -32.866 -0.036 31.247 1.00 82.25 311 PRO A N 1
ATOM 2422 C CA . PRO A 1 311 ? -34.286 -0.223 31.501 1.00 82.25 311 PRO A CA 1
ATOM 2423 C C . PRO A 1 311 ? -34.519 -0.801 32.907 1.00 82.25 311 PRO A C 1
ATOM 2425 O O . PRO A 1 311 ? -33.576 -1.294 33.539 1.00 82.25 311 PRO A O 1
ATOM 2428 N N . PRO A 1 312 ? -35.769 -0.768 33.406 1.00 83.00 312 PRO A N 1
ATOM 2429 C CA . PRO A 1 312 ? -36.136 -1.477 34.628 1.00 83.00 312 PRO A CA 1
ATOM 2430 C C . PRO A 1 312 ? -35.806 -2.973 34.529 1.00 83.00 312 PRO A C 1
ATOM 2432 O O . PRO A 1 312 ? -35.742 -3.543 33.436 1.00 83.00 312 PRO A O 1
ATOM 2435 N N . CYS A 1 313 ? -35.592 -3.600 35.686 1.00 86.94 313 CYS A N 1
ATOM 2436 C CA . CYS A 1 313 ? -35.227 -5.008 35.763 1.00 86.94 313 CYS A CA 1
ATOM 2437 C C . CYS A 1 313 ? -36.306 -5.906 35.133 1.00 86.94 313 CYS A C 1
ATOM 2439 O O . CYS A 1 313 ? -37.500 -5.696 35.341 1.00 86.94 313 CYS A O 1
ATOM 2441 N N . GLN A 1 314 ? -35.871 -6.907 34.365 1.00 86.12 314 GLN A N 1
ATOM 2442 C CA . GLN A 1 314 ? -36.739 -7.911 33.737 1.00 86.12 314 GLN A CA 1
ATOM 2443 C C . GLN A 1 314 ? -36.575 -9.308 34.354 1.00 86.12 314 GLN A C 1
ATOM 2445 O O . GLN A 1 314 ? -37.202 -10.257 33.889 1.00 86.12 314 GLN A O 1
ATOM 2450 N N . GLU A 1 315 ? -35.748 -9.437 35.393 1.00 87.06 315 GLU A N 1
ATOM 2451 C CA . GLU A 1 315 ? -35.625 -10.673 36.166 1.00 87.06 315 GLU A CA 1
ATOM 2452 C C . GLU A 1 315 ? -36.853 -10.868 37.065 1.00 87.06 315 GLU A C 1
ATOM 2454 O O . GLU A 1 315 ? -37.556 -9.911 37.407 1.00 87.06 315 GLU A O 1
ATOM 2459 N N . LEU A 1 316 ? -37.111 -12.112 37.467 1.00 87.75 316 LEU A N 1
ATOM 2460 C CA . LEU A 1 316 ? -38.125 -12.413 38.476 1.00 87.75 316 LEU A CA 1
ATOM 2461 C C . LEU A 1 316 ? -37.663 -11.929 39.857 1.00 87.75 316 LEU A C 1
ATOM 2463 O O . LEU A 1 316 ? -36.471 -11.850 40.152 1.00 87.75 316 LEU A O 1
ATOM 2467 N N . CYS A 1 317 ? -38.620 -11.568 40.705 1.00 86.81 317 CYS A N 1
ATOM 2468 C CA . CYS A 1 317 ? -38.341 -11.155 42.070 1.00 86.81 317 CYS A CA 1
ATOM 2469 C C . CYS A 1 317 ? -37.757 -12.324 42.877 1.00 86.81 317 CYS A C 1
ATOM 2471 O O . CYS A 1 317 ? -38.380 -13.372 42.981 1.00 86.81 317 CYS A O 1
ATOM 2473 N N . GLU A 1 318 ? -36.601 -12.121 43.510 1.00 85.56 318 GLU A N 1
ATOM 2474 C CA . GLU A 1 318 ? -35.951 -13.155 44.332 1.00 85.56 318 GLU A CA 1
ATOM 2475 C C . GLU A 1 318 ? -36.645 -13.388 45.682 1.00 85.56 318 GLU A C 1
ATOM 2477 O O . GLU A 1 318 ? -36.334 -14.350 46.389 1.00 85.56 318 GLU A O 1
ATOM 2482 N N . TYR A 1 319 ? -37.601 -12.528 46.050 1.00 83.12 319 TYR A N 1
ATOM 2483 C CA . TYR A 1 319 ? -38.300 -12.637 47.321 1.00 83.12 319 TYR A CA 1
ATOM 2484 C C . TYR A 1 319 ? -39.055 -13.963 47.420 1.00 83.12 319 TYR A C 1
ATOM 2486 O O . TYR A 1 319 ? -39.889 -14.319 46.580 1.00 83.12 319 TYR A O 1
ATOM 2494 N N . SER A 1 320 ? -38.795 -14.682 48.506 1.00 86.31 320 SER A N 1
ATOM 2495 C CA . SER A 1 320 ? -39.479 -15.923 48.824 1.00 86.31 320 SER A CA 1
ATOM 2496 C C . SER A 1 320 ? -39.751 -16.026 50.309 1.00 86.31 320 SER A C 1
ATOM 2498 O O . SER A 1 320 ? -39.028 -15.490 51.143 1.00 86.31 320 SER A O 1
ATOM 2500 N N . CYS A 1 321 ? -40.824 -16.731 50.633 1.00 87.19 321 CYS A N 1
ATOM 2501 C CA . CYS A 1 321 ? -41.117 -17.161 51.988 1.00 87.19 321 CYS A CA 1
ATOM 2502 C C . CYS A 1 321 ? -41.182 -18.691 52.019 1.00 87.19 321 CYS A C 1
ATOM 2504 O O . CYS A 1 321 ? -41.257 -19.337 50.972 1.00 87.19 321 CYS A O 1
ATOM 2506 N N . ALA A 1 322 ? -41.257 -19.280 53.214 1.00 83.62 322 ALA A N 1
ATOM 2507 C CA . ALA A 1 322 ? -41.403 -20.730 53.385 1.00 83.62 322 ALA A CA 1
ATOM 2508 C C . ALA A 1 322 ? -42.634 -21.330 52.667 1.00 83.62 322 ALA A C 1
ATOM 2510 O O . ALA A 1 322 ? -42.723 -22.543 52.494 1.00 83.62 322 ALA A O 1
ATOM 2511 N N . HIS A 1 323 ? -43.589 -20.496 52.242 1.00 85.69 323 HIS A N 1
ATOM 2512 C CA . HIS A 1 323 ? -44.816 -20.931 51.583 1.00 85.69 323 HIS A CA 1
ATOM 2513 C C . HIS A 1 323 ? -44.810 -20.835 50.058 1.00 85.69 323 HIS A C 1
ATOM 2515 O O . HIS A 1 323 ? -45.574 -21.560 49.417 1.00 85.69 323 HIS A O 1
ATOM 2521 N N . ALA A 1 324 ? -44.083 -19.873 49.492 1.00 85.25 324 ALA A N 1
ATOM 2522 C CA . ALA A 1 324 ? -44.119 -19.553 48.070 1.00 85.25 324 ALA A CA 1
ATOM 2523 C C . ALA A 1 324 ? -42.952 -18.638 47.680 1.00 85.25 324 ALA A C 1
ATOM 2525 O O . ALA A 1 324 ? -42.523 -17.786 48.462 1.00 85.25 324 ALA A O 1
ATOM 2526 N N . HIS A 1 325 ? -42.506 -18.788 46.435 1.00 88.12 325 HIS A N 1
ATOM 2527 C CA . HIS A 1 325 ? -41.611 -17.857 45.757 1.00 88.12 325 HIS A CA 1
ATOM 2528 C C . HIS A 1 325 ? -42.437 -16.843 44.953 1.00 88.12 325 HIS A C 1
ATOM 2530 O O . HIS A 1 325 ? -43.488 -17.196 44.407 1.00 88.12 325 HIS A O 1
ATOM 2536 N N . CYS A 1 326 ? -42.000 -15.584 44.911 1.00 88.50 326 CYS A N 1
ATOM 2537 C CA . CYS A 1 326 ? -42.665 -14.560 44.118 1.00 88.50 326 CYS A CA 1
ATOM 2538 C C . CYS A 1 326 ? -42.431 -14.807 42.621 1.00 88.50 326 CYS A C 1
ATOM 2540 O O . CYS A 1 326 ? -41.302 -14.956 42.180 1.00 88.50 326 CYS A O 1
ATOM 2542 N N . ASN A 1 327 ? -43.498 -14.793 41.819 1.00 87.12 327 ASN A N 1
ATOM 2543 C CA . ASN A 1 327 ? -43.406 -14.978 40.364 1.00 87.12 327 ASN A CA 1
ATOM 2544 C C . ASN A 1 327 ? -43.604 -13.664 39.583 1.00 87.12 327 ASN A C 1
ATOM 2546 O O . ASN A 1 327 ? -43.838 -13.691 38.376 1.00 87.12 327 ASN A O 1
ATOM 2550 N N . HIS A 1 328 ? -43.569 -12.513 40.262 1.00 86.69 328 HIS A N 1
ATOM 2551 C CA . HIS A 1 328 ? -43.644 -11.201 39.616 1.00 86.69 328 HIS A CA 1
ATOM 2552 C C . HIS A 1 328 ? -42.261 -10.733 39.156 1.00 86.69 328 HIS A C 1
ATOM 2554 O O . HIS A 1 328 ? -41.239 -11.140 39.705 1.00 86.69 328 HIS A O 1
ATOM 2560 N N . LEU A 1 329 ? -42.237 -9.843 38.163 1.00 87.12 329 LEU A N 1
ATOM 2561 C CA . LEU A 1 329 ? -41.012 -9.167 37.740 1.00 87.12 329 LEU A CA 1
ATOM 2562 C C . LEU A 1 329 ? -40.459 -8.290 38.872 1.00 87.12 329 LEU A C 1
ATOM 2564 O O . LEU A 1 329 ? -41.210 -7.675 39.635 1.00 87.12 329 LEU A O 1
ATOM 2568 N N . CYS A 1 330 ? -39.136 -8.223 38.968 1.00 88.00 330 CYS A N 1
ATOM 2569 C CA . CYS A 1 330 ? -38.435 -7.414 39.948 1.00 88.00 330 CYS A CA 1
ATOM 2570 C C . CYS A 1 330 ? -38.793 -5.926 39.779 1.00 88.00 330 CYS A C 1
ATOM 2572 O O . CYS A 1 330 ? -38.823 -5.396 38.670 1.00 88.00 330 CYS A O 1
ATOM 2574 N N . GLY A 1 331 ? -39.086 -5.251 40.892 1.00 82.06 331 GLY A N 1
ATOM 2575 C CA . GLY A 1 331 ? -39.555 -3.861 40.907 1.00 82.06 331 GLY A CA 1
ATOM 2576 C C . GLY A 1 331 ? -41.077 -3.705 40.988 1.00 82.06 331 GLY A C 1
ATOM 2577 O O . GLY A 1 331 ? -41.546 -2.610 41.291 1.00 82.06 331 GLY A O 1
ATOM 2578 N N . PHE A 1 332 ? -41.851 -4.778 40.801 1.00 85.75 332 PHE A N 1
ATOM 2579 C CA . PHE A 1 332 ? -43.271 -4.781 41.155 1.00 85.75 332 PHE A CA 1
ATOM 2580 C C . PHE A 1 332 ? -43.464 -5.171 42.630 1.00 85.75 332 PHE A C 1
ATOM 2582 O O . PHE A 1 332 ? -42.720 -6.010 43.147 1.00 85.75 332 PHE A O 1
ATOM 2589 N N . PRO A 1 333 ? -44.454 -4.584 43.328 1.00 83.69 333 PRO A N 1
ATOM 2590 C CA . PRO A 1 333 ? -44.729 -4.923 44.720 1.00 83.69 333 PRO A CA 1
ATOM 2591 C C . PRO A 1 333 ? -45.144 -6.394 44.852 1.00 83.69 333 PRO A C 1
ATOM 2593 O O . PRO A 1 333 ? -46.023 -6.872 44.133 1.00 83.69 333 PRO A O 1
ATOM 2596 N N . CYS A 1 334 ? -44.522 -7.108 45.792 1.00 86.06 334 CYS A N 1
ATOM 2597 C CA . CYS A 1 334 ? -44.888 -8.487 46.109 1.00 86.06 334 CYS A CA 1
ATOM 2598 C C . CYS A 1 334 ? -46.226 -8.536 46.854 1.00 86.06 334 CYS A C 1
ATOM 2600 O O . CYS A 1 334 ? -46.506 -7.690 47.706 1.00 86.06 334 CYS A O 1
ATOM 2602 N N . LEU A 1 335 ? -47.039 -9.558 46.576 1.00 84.38 335 LEU A N 1
ATOM 2603 C CA . LEU A 1 335 ? -48.252 -9.810 47.351 1.00 84.38 335 LEU A CA 1
ATOM 2604 C C . LEU A 1 335 ? -47.874 -10.317 48.755 1.00 84.38 335 LEU A C 1
ATOM 2606 O O . LEU A 1 335 ? -47.127 -11.295 48.855 1.00 84.38 335 LEU A O 1
ATOM 2610 N N . PRO A 1 336 ? -48.383 -9.699 49.836 1.00 84.50 336 PRO A N 1
ATOM 2611 C CA . PRO A 1 336 ? -48.086 -10.138 51.194 1.00 84.50 336 PRO A CA 1
ATOM 2612 C C . PRO A 1 336 ? -48.647 -11.541 51.445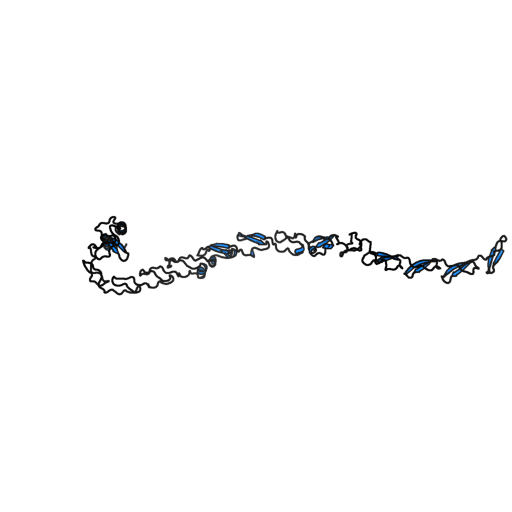 1.00 84.50 336 PRO A C 1
ATOM 2614 O O . PRO A 1 336 ? -49.768 -11.869 51.043 1.00 84.50 336 PRO A O 1
ATOM 2617 N N . CYS A 1 337 ? -47.869 -12.377 52.131 1.00 87.44 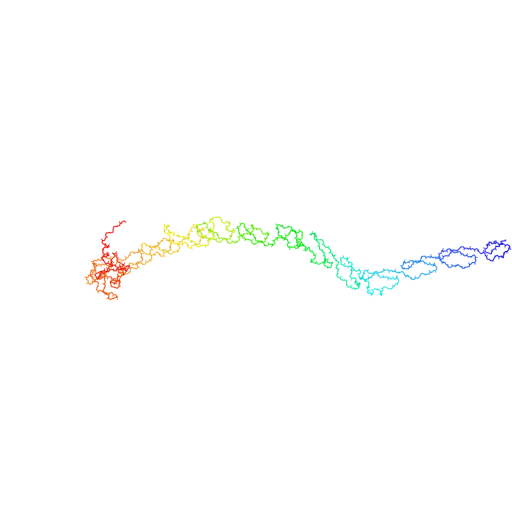337 CYS A N 1
ATOM 2618 C CA . CYS A 1 337 ? -48.281 -13.731 52.469 1.00 87.44 337 CYS A CA 1
ATOM 2619 C C . CYS A 1 337 ? -49.219 -13.709 53.687 1.00 87.44 337 CYS A C 1
ATOM 2621 O O . CYS A 1 337 ? -48.865 -13.209 54.740 1.00 87.44 337 CYS A O 1
ATOM 2623 N N . LYS A 1 338 ? -50.424 -14.274 53.569 1.00 88.31 338 LYS A N 1
ATOM 2624 C CA . LYS A 1 338 ? -51.391 -14.358 54.689 1.00 88.31 338 LYS A CA 1
ATOM 2625 C C . LYS A 1 338 ? -51.464 -15.744 55.335 1.00 88.31 338 LYS A C 1
ATOM 2627 O O . LYS A 1 338 ? -52.390 -16.049 56.078 1.00 88.31 338 LYS A O 1
ATOM 2632 N N . LYS A 1 339 ? -50.531 -16.637 54.993 1.00 88.56 339 LYS A N 1
ATOM 2633 C CA . LYS A 1 339 ? -50.450 -17.973 55.601 1.00 88.56 339 LYS A CA 1
ATOM 2634 C C . LYS A 1 339 ? -49.839 -17.867 57.006 1.00 88.56 339 LYS A C 1
ATOM 2636 O O . LYS A 1 339 ? -49.032 -16.962 57.227 1.00 88.56 339 LYS A O 1
ATOM 2641 N N . PRO A 1 340 ? -50.191 -18.765 57.943 1.00 89.31 340 PRO A N 1
ATOM 2642 C CA . PRO A 1 340 ? -49.599 -18.767 59.280 1.00 89.31 340 PRO A CA 1
ATOM 2643 C C . PRO A 1 340 ? -48.081 -18.950 59.193 1.00 89.31 340 PRO A C 1
ATOM 2645 O O . PRO A 1 340 ? -47.605 -19.717 58.360 1.00 89.31 340 PRO A O 1
ATOM 2648 N N . CYS A 1 341 ? -47.312 -18.242 60.020 1.00 88.06 341 CYS A N 1
ATOM 2649 C CA . CYS A 1 341 ? -45.859 -18.384 60.034 1.00 88.06 341 CYS A CA 1
ATOM 2650 C C . CYS A 1 341 ? -45.443 -19.834 60.347 1.00 88.06 341 CYS A C 1
ATOM 2652 O O . CYS A 1 341 ? -45.958 -20.449 61.276 1.00 88.06 341 CYS A O 1
ATOM 2654 N N . THR A 1 342 ? -44.478 -20.372 59.595 1.00 87.56 342 THR A N 1
ATOM 2655 C CA . THR A 1 342 ? -43.949 -21.735 59.799 1.00 87.56 342 THR A CA 1
ATOM 2656 C C . THR A 1 342 ? -42.921 -21.816 60.927 1.00 87.56 342 THR A C 1
ATOM 2658 O O . THR A 1 342 ? -42.316 -22.866 61.127 1.00 87.56 342 THR A O 1
ATOM 2661 N N . TYR A 1 343 ? -42.640 -20.705 61.614 1.00 87.06 343 TYR A N 1
ATOM 2662 C CA . TYR A 1 343 ? -41.624 -20.660 62.656 1.00 87.06 343 TYR A CA 1
ATOM 2663 C C . TYR A 1 343 ? -42.151 -21.287 63.950 1.00 87.06 343 TYR A C 1
ATOM 2665 O O . TYR A 1 343 ? -42.845 -20.652 64.747 1.00 87.06 343 TYR A O 1
ATOM 2673 N N . GLU A 1 344 ? -41.804 -22.553 64.153 1.00 88.06 344 GLU A N 1
ATOM 2674 C CA . GLU A 1 344 ? -42.181 -23.341 65.321 1.00 88.06 344 GLU A CA 1
ATOM 2675 C C . GLU A 1 344 ? -41.020 -24.212 65.811 1.00 88.06 344 GLU A C 1
ATOM 2677 O O . GLU A 1 344 ? -40.151 -24.641 65.050 1.00 88.06 344 GLU A O 1
ATOM 2682 N N . CYS A 1 345 ? -40.996 -24.476 67.114 1.00 89.00 345 CYS A N 1
ATOM 2683 C CA . CYS A 1 345 ? -40.142 -25.482 67.725 1.00 89.00 345 CYS A CA 1
ATOM 2684 C C . CYS A 1 345 ? -40.926 -26.218 68.826 1.00 89.00 345 CYS A C 1
ATOM 2686 O O . CYS A 1 345 ? -42.005 -25.771 69.211 1.00 89.00 345 CYS A O 1
ATOM 2688 N N . PRO A 1 346 ? -40.409 -27.328 69.383 1.00 87.62 346 PRO A N 1
ATOM 2689 C CA . PRO A 1 346 ? -41.096 -28.064 70.449 1.00 87.62 346 PRO A CA 1
ATOM 2690 C C . PRO A 1 346 ? -41.424 -27.235 71.701 1.00 87.62 346 PRO A C 1
ATOM 2692 O O . PRO A 1 346 ? -42.253 -27.655 72.502 1.00 87.62 346 PRO A O 1
ATOM 2695 N N . HIS A 1 347 ? -40.761 -26.089 71.886 1.00 85.50 347 HIS A N 1
ATOM 2696 C CA . HIS A 1 347 ? -40.956 -25.215 73.041 1.00 85.50 347 HIS A CA 1
ATOM 2697 C C . HIS A 1 347 ? -42.009 -24.127 72.805 1.00 85.50 347 HIS A C 1
ATOM 2699 O O . HIS A 1 347 ? -42.670 -23.732 73.758 1.00 85.50 347 HIS A O 1
ATOM 2705 N N . ASP A 1 348 ? -42.148 -23.626 71.572 1.00 86.56 348 ASP A N 1
ATOM 2706 C CA . ASP A 1 348 ? -43.043 -22.507 71.262 1.00 86.56 348 ASP A CA 1
ATOM 2707 C C . ASP A 1 348 ? -43.326 -22.390 69.750 1.00 86.56 348 ASP A C 1
ATOM 2709 O O . ASP A 1 348 ? -42.523 -22.835 68.922 1.00 86.56 348 ASP A O 1
ATOM 2713 N N . LYS A 1 349 ? -44.438 -21.747 69.369 1.00 89.38 349 LYS A N 1
ATOM 2714 C CA . LYS A 1 349 ? -44.839 -21.537 67.966 1.00 89.38 349 LYS A CA 1
ATOM 2715 C C . LYS A 1 349 ? -45.274 -20.098 67.692 1.00 89.38 349 LYS A C 1
ATOM 2717 O O . LYS A 1 349 ? -46.000 -19.496 68.477 1.00 89.38 349 LYS A O 1
ATOM 2722 N N . CYS A 1 350 ? -44.875 -19.566 66.540 1.00 89.44 350 CYS A N 1
ATOM 2723 C CA . CYS A 1 350 ? -45.341 -18.264 66.077 1.00 89.44 350 CYS A CA 1
ATOM 2724 C C . CYS A 1 350 ? -46.839 -18.324 65.737 1.00 89.44 350 CYS A C 1
ATOM 2726 O O . CYS A 1 350 ? -47.305 -19.286 65.123 1.00 89.44 350 CYS A O 1
ATOM 2728 N N . THR A 1 351 ? -47.599 -17.297 66.121 1.00 88.25 351 THR A N 1
ATOM 2729 C CA . THR A 1 351 ? -49.034 -17.186 65.786 1.00 88.25 351 THR A CA 1
ATOM 2730 C C . THR A 1 351 ? -49.341 -16.055 64.804 1.00 88.25 351 THR A C 1
ATOM 2732 O O . THR A 1 351 ? -50.497 -15.876 64.427 1.00 88.25 351 THR A O 1
ATOM 2735 N N . ALA A 1 352 ? -48.318 -15.318 64.360 1.00 89.12 352 ALA A N 1
ATOM 2736 C CA . ALA A 1 352 ? -48.443 -14.251 63.373 1.00 89.12 352 ALA A CA 1
ATOM 2737 C C . ALA A 1 352 ? -48.590 -14.776 61.928 1.00 89.12 352 ALA A C 1
ATOM 2739 O O . ALA A 1 352 ? -48.241 -15.918 61.605 1.00 89.12 352 ALA A O 1
ATOM 2740 N N . GLU A 1 353 ? -49.077 -13.910 61.036 1.00 88.94 353 GLU A N 1
ATOM 2741 C CA . GLU A 1 353 ? -49.082 -14.148 59.588 1.00 88.94 353 GLU A CA 1
ATOM 2742 C C . GLU A 1 353 ? -47.666 -14.009 58.997 1.00 88.94 353 GLU A C 1
ATOM 2744 O O . GLU A 1 353 ? -46.837 -13.227 59.463 1.00 88.94 353 GLU A O 1
ATOM 2749 N N . CYS A 1 354 ? -47.375 -14.778 57.950 1.00 86.75 354 CYS A N 1
ATOM 2750 C CA . CYS A 1 354 ? -46.074 -14.797 57.292 1.00 86.75 354 CYS A CA 1
ATOM 2751 C C . CYS A 1 354 ? -45.718 -13.431 56.676 1.00 86.75 354 CYS A C 1
ATOM 2753 O O . CYS A 1 354 ? -46.362 -12.971 55.743 1.00 86.75 354 CYS A O 1
ATOM 2755 N N . GLY A 1 355 ? -44.646 -12.800 57.154 1.00 80.81 355 GLY A N 1
ATOM 2756 C CA . GLY A 1 355 ? -44.221 -11.472 56.692 1.00 80.81 355 GLY A CA 1
ATOM 2757 C C . GLY A 1 355 ? -44.647 -10.323 57.608 1.00 80.81 355 GLY A C 1
ATOM 2758 O O . GLY A 1 355 ? -44.258 -9.188 57.355 1.00 80.81 355 GLY A O 1
ATOM 2759 N N . GLN A 1 356 ? -45.393 -10.606 58.680 1.00 86.19 356 GLN A N 1
ATOM 2760 C CA . GLN A 1 356 ? -45.475 -9.722 59.845 1.00 86.19 356 GLN A CA 1
ATOM 2761 C C . GLN A 1 356 ? -44.301 -9.991 60.797 1.00 86.19 356 GLN A C 1
ATOM 2763 O O . GLN A 1 356 ? -43.642 -11.033 60.706 1.00 86.19 356 GLN A O 1
ATOM 2768 N N . GLU A 1 357 ? -44.049 -9.064 61.723 1.00 84.31 357 GLU A N 1
ATOM 2769 C CA . GLU A 1 357 ? -43.077 -9.281 62.796 1.00 84.31 357 GLU A CA 1
ATOM 2770 C C . GLU A 1 357 ? -43.451 -10.541 63.591 1.00 84.31 357 GLU A C 1
ATOM 2772 O O . GLU A 1 357 ? -44.579 -10.692 64.072 1.00 84.31 357 GLU A O 1
ATOM 2777 N N . CYS A 1 358 ? -42.513 -11.487 63.688 1.00 85.62 358 CYS A N 1
ATOM 2778 C CA . CYS A 1 358 ? -42.745 -12.725 64.421 1.00 85.62 358 CYS A CA 1
ATOM 2779 C C . CYS A 1 358 ? -42.902 -12.424 65.914 1.00 85.62 358 CYS A C 1
ATOM 2781 O O . CYS A 1 358 ? -42.052 -11.781 66.520 1.00 85.62 358 CYS A O 1
ATOM 2783 N N . ASN A 1 359 ? -43.969 -12.947 66.519 1.00 85.31 359 ASN A N 1
ATOM 2784 C CA . ASN A 1 359 ? -44.240 -12.791 67.949 1.00 85.31 359 ASN A CA 1
ATOM 2785 C C . ASN A 1 359 ? -43.595 -13.877 68.826 1.00 85.31 359 ASN A C 1
ATOM 2787 O O . ASN A 1 359 ? -43.650 -13.791 70.051 1.00 85.31 359 ASN A O 1
ATOM 2791 N N . LYS A 1 360 ? -42.983 -14.889 68.204 1.00 84.81 360 LYS A N 1
ATOM 2792 C CA . LYS A 1 360 ? -42.167 -15.902 68.874 1.00 84.81 360 LYS A CA 1
ATOM 2793 C C . LYS A 1 360 ? -40.727 -15.404 68.997 1.00 84.81 360 LYS A C 1
ATOM 2795 O O . LYS A 1 360 ? -40.108 -15.056 67.992 1.00 84.81 360 LYS A O 1
ATOM 2800 N N . LEU A 1 361 ? -40.177 -15.459 70.208 1.00 81.81 361 LEU A N 1
ATOM 2801 C CA . LEU A 1 361 ? -38.766 -15.160 70.458 1.00 81.81 361 LEU A CA 1
ATOM 2802 C C . LEU A 1 361 ? -37.845 -16.287 69.936 1.00 81.81 361 LEU A C 1
ATOM 2804 O O . LEU A 1 361 ? -38.261 -17.458 69.867 1.00 81.81 361 LEU A O 1
ATOM 2808 N N . PRO A 1 362 ? -36.586 -15.966 69.574 1.00 84.00 362 PRO A N 1
ATOM 2809 C CA . PRO A 1 362 ? -35.575 -16.972 69.270 1.00 84.00 362 PRO A CA 1
ATOM 2810 C C . PRO A 1 362 ? -35.447 -17.981 70.413 1.00 84.00 362 PRO A C 1
ATOM 2812 O O . PRO A 1 362 ? -35.490 -17.624 71.589 1.00 84.00 362 PRO A O 1
ATOM 2815 N N . CYS A 1 363 ? -35.323 -19.262 70.076 1.00 88.06 363 CYS A N 1
ATOM 2816 C CA . CYS A 1 363 ? -35.202 -20.300 71.093 1.00 88.06 363 CYS A CA 1
ATOM 2817 C C . CYS A 1 363 ? -33.766 -20.348 71.628 1.00 88.06 363 CYS A C 1
ATOM 2819 O O . CYS A 1 363 ? -32.833 -20.490 70.846 1.00 88.06 363 CYS A O 1
ATOM 2821 N N . GLU A 1 364 ? -33.584 -20.316 72.946 1.00 87.81 364 GLU A N 1
ATOM 2822 C CA . GLU A 1 364 ? -32.246 -20.379 73.562 1.00 87.81 364 GLU A CA 1
ATOM 2823 C C . GLU A 1 364 ? -31.793 -21.817 73.890 1.00 87.81 364 GLU A C 1
ATOM 2825 O O . GLU A 1 364 ? -30.657 -22.049 74.304 1.00 87.81 364 GLU A O 1
ATOM 2830 N N . TYR A 1 365 ? -32.656 -22.815 73.672 1.00 89.56 365 TYR A N 1
ATOM 2831 C CA . TYR A 1 365 ? -32.326 -24.218 73.927 1.00 89.56 365 TYR A CA 1
ATOM 2832 C C . TYR A 1 365 ? -31.428 -24.807 72.825 1.00 89.56 365 TYR A C 1
ATOM 2834 O O . TYR A 1 365 ? -31.632 -24.512 71.643 1.00 89.56 365 TYR A O 1
ATOM 2842 N N . PRO A 1 366 ? -30.472 -25.694 73.170 1.00 90.25 366 PRO A N 1
ATOM 2843 C CA . PRO A 1 366 ? -29.606 -26.342 72.190 1.00 90.25 366 PRO A CA 1
ATOM 2844 C C . PRO A 1 366 ? -30.402 -27.223 71.223 1.00 90.25 366 PRO A C 1
ATOM 2846 O O . PRO A 1 366 ? -31.393 -27.856 71.593 1.00 90.25 366 PRO A O 1
ATOM 2849 N N . CYS A 1 367 ? -29.952 -27.287 69.971 1.00 91.44 367 CYS A N 1
ATOM 2850 C CA . CYS A 1 367 ? -30.565 -28.148 68.971 1.00 91.44 367 CYS A CA 1
ATOM 2851 C C . CYS A 1 367 ? -30.351 -29.636 69.325 1.00 91.44 367 CYS A C 1
ATOM 2853 O O . CYS A 1 367 ? -29.206 -30.058 69.482 1.00 91.44 367 CYS A O 1
ATOM 2855 N N . PRO A 1 368 ? -31.408 -30.473 69.377 1.00 90.06 368 PRO A N 1
ATOM 2856 C CA . PRO A 1 368 ? -31.276 -31.894 69.716 1.00 90.06 368 PRO A CA 1
ATOM 2857 C C . PRO A 1 368 ? -30.776 -32.766 68.547 1.00 90.06 368 PRO A C 1
ATOM 2859 O O . PRO A 1 368 ? -30.698 -33.986 68.672 1.00 90.06 368 PRO A O 1
ATOM 2862 N N . LYS A 1 369 ? -30.499 -32.171 67.379 1.00 92.50 369 LYS A N 1
ATOM 2863 C CA . LYS A 1 369 ? -30.107 -32.894 66.160 1.00 92.50 369 LYS A CA 1
ATOM 2864 C C . LYS A 1 369 ? -28.607 -33.199 66.138 1.00 92.50 369 LYS A C 1
ATOM 2866 O O . LYS A 1 369 ? -27.800 -32.505 66.753 1.00 92.50 369 LYS A O 1
ATOM 2871 N N . TYR A 1 370 ? -28.236 -34.197 65.340 1.00 92.62 370 TYR A N 1
ATOM 2872 C CA . TYR A 1 370 ? -26.849 -34.536 65.025 1.00 92.62 370 TYR A CA 1
ATOM 2873 C C . TYR A 1 370 ? -26.517 -34.115 63.589 1.00 92.62 370 TYR A C 1
ATOM 2875 O O . TYR A 1 370 ? -27.356 -34.219 62.691 1.00 92.62 370 TYR A O 1
ATOM 2883 N N . LEU A 1 371 ? -25.298 -33.623 63.376 1.00 91.06 371 LEU A N 1
ATOM 2884 C CA . LEU A 1 371 ? -24.765 -33.296 62.055 1.00 91.06 371 LEU A CA 1
ATOM 2885 C C . LEU A 1 371 ? -24.395 -34.576 61.291 1.00 91.06 371 LEU A C 1
ATOM 2887 O O . LEU A 1 371 ? -24.283 -35.656 61.868 1.00 91.06 371 LEU A O 1
ATOM 2891 N N . LYS A 1 372 ? -24.140 -34.455 59.982 1.00 90.44 372 LYS A N 1
ATOM 2892 C CA . LYS A 1 372 ? -23.752 -35.594 59.123 1.00 90.44 372 LYS A CA 1
ATOM 2893 C C . LYS A 1 372 ? -22.488 -36.320 59.602 1.00 90.44 372 LYS A C 1
ATOM 2895 O O . LYS A 1 372 ? -22.348 -37.509 59.348 1.00 90.44 372 LYS A O 1
ATOM 2900 N N . CYS A 1 373 ? -21.590 -35.622 60.299 1.00 91.31 373 CYS A N 1
ATOM 2901 C CA . CYS A 1 373 ? -20.387 -36.200 60.902 1.00 91.31 373 CYS A CA 1
ATOM 2902 C C . CYS A 1 373 ? -20.663 -37.033 62.170 1.00 91.31 373 CYS A C 1
ATOM 2904 O O . CYS A 1 373 ? -19.729 -37.582 62.745 1.00 91.31 373 CYS A O 1
ATOM 2906 N N . GLY A 1 374 ? -21.918 -37.117 62.627 1.00 88.38 374 GLY A N 1
ATOM 2907 C CA . GLY A 1 374 ? -22.322 -37.859 63.824 1.00 88.38 374 GLY A CA 1
ATOM 2908 C C . GLY A 1 374 ? -22.178 -37.081 65.136 1.00 88.38 374 GLY A C 1
ATOM 2909 O O . GLY A 1 374 ? -22.593 -37.574 66.181 1.00 88.38 374 GLY A O 1
ATOM 2910 N N . HIS A 1 375 ? -21.636 -35.861 65.109 1.00 91.31 375 HIS A N 1
ATOM 2911 C CA . HIS A 1 375 ? -21.538 -34.996 66.286 1.00 91.31 375 HIS A CA 1
ATOM 2912 C C . HIS A 1 375 ? -22.818 -34.188 66.527 1.00 91.31 375 HIS A C 1
ATOM 2914 O O . HIS A 1 375 ? -23.570 -33.888 65.598 1.00 91.31 375 HIS A O 1
ATOM 2920 N N . MET A 1 376 ? -23.054 -33.818 67.787 1.00 90.62 376 MET A N 1
ATOM 2921 C CA . MET A 1 376 ? -24.196 -32.993 68.188 1.00 90.62 376 MET A CA 1
ATOM 2922 C C . MET A 1 376 ? -24.132 -31.609 67.526 1.00 90.62 376 MET A C 1
ATOM 2924 O O . MET A 1 376 ? -23.059 -31.014 67.417 1.00 90.62 376 MET A O 1
ATOM 2928 N N . CYS A 1 377 ? -25.282 -31.105 67.080 1.00 92.44 377 CYS A N 1
ATOM 2929 C CA . CYS A 1 377 ? -25.408 -29.785 66.476 1.00 92.44 377 CYS A CA 1
ATOM 2930 C C . CYS A 1 377 ? -25.039 -28.679 67.477 1.00 92.44 377 CYS A C 1
ATOM 2932 O O . CYS A 1 377 ? -25.474 -28.700 68.627 1.00 92.44 377 CYS A O 1
ATOM 2934 N N . SER A 1 378 ? -24.269 -27.689 67.022 1.00 91.25 378 SER A N 1
ATOM 2935 C CA . SER A 1 378 ? -23.897 -26.504 67.803 1.00 91.25 378 SER A CA 1
ATOM 2936 C C . SER A 1 378 ? -24.886 -25.340 67.654 1.00 91.25 378 SER A C 1
ATOM 2938 O O . SER A 1 378 ? -24.620 -24.250 68.143 1.00 91.25 378 SER A O 1
ATOM 2940 N N . GLY A 1 379 ? -26.017 -25.537 66.975 1.00 92.31 379 GLY A N 1
ATOM 2941 C CA . GLY A 1 379 ? -27.046 -24.511 66.796 1.00 92.31 379 GLY A CA 1
ATOM 2942 C C . GLY A 1 379 ? -28.123 -24.505 67.882 1.00 92.31 379 GLY A C 1
ATOM 2943 O O . GLY A 1 379 ? -28.128 -25.328 68.803 1.00 92.31 379 GLY A O 1
ATOM 2944 N N . PHE A 1 380 ? -29.085 -23.599 67.725 1.00 91.75 380 PHE A N 1
ATOM 2945 C CA . PHE A 1 380 ? -30.275 -23.504 68.571 1.00 91.75 380 PHE A CA 1
ATOM 2946 C C . PHE A 1 380 ? -31.446 -24.337 68.036 1.00 91.75 380 PHE A C 1
ATOM 2948 O O . PHE A 1 380 ? -31.525 -24.682 66.855 1.00 91.75 380 PHE A O 1
ATOM 2955 N N . CYS A 1 381 ? -32.367 -24.702 68.924 1.00 90.75 381 CYS A N 1
ATOM 2956 C CA . CYS A 1 381 ? -33.571 -25.440 68.573 1.00 90.75 381 CYS A CA 1
ATOM 2957 C C . CYS A 1 381 ? -34.522 -24.578 67.723 1.00 90.75 381 CYS A C 1
ATOM 2959 O O . CYS A 1 381 ? -34.826 -23.446 68.074 1.00 90.75 381 CYS A O 1
ATOM 2961 N N . GLY A 1 382 ? -35.031 -25.117 66.614 1.00 85.00 382 GLY A N 1
ATOM 2962 C CA . GLY A 1 382 ? -35.918 -24.384 65.697 1.00 85.00 382 GLY A CA 1
ATOM 2963 C C . GLY A 1 382 ? -35.194 -23.518 64.660 1.00 85.00 382 GLY A C 1
ATOM 2964 O O . GLY A 1 382 ? -35.815 -23.150 63.669 1.00 85.00 382 GLY A O 1
ATOM 2965 N N . GLU A 1 383 ? -33.892 -23.273 64.825 1.00 88.12 383 GLU A N 1
ATOM 2966 C CA . GLU A 1 383 ? -33.069 -22.580 63.831 1.00 88.12 383 GLU A CA 1
ATOM 2967 C C . GLU A 1 383 ? -32.476 -23.550 62.791 1.00 88.12 383 GLU A C 1
ATOM 2969 O O . GLU A 1 383 ? -32.262 -24.741 63.082 1.00 88.12 383 GLU A O 1
ATOM 2974 N N . PRO A 1 384 ? -32.166 -23.068 61.572 1.00 89.38 384 PRO A N 1
ATOM 2975 C CA . PRO A 1 384 ? -31.378 -23.819 60.605 1.00 89.38 384 PRO A CA 1
ATOM 2976 C C . PRO A 1 384 ? -30.049 -24.271 61.218 1.00 89.38 384 PRO A C 1
ATOM 2978 O O . PRO A 1 384 ? -29.276 -23.471 61.742 1.00 89.38 384 PRO A O 1
ATOM 2981 N N . CYS A 1 385 ? -29.776 -25.577 61.164 1.00 91.06 385 CYS A N 1
ATOM 2982 C CA . CYS A 1 385 ? -28.565 -26.120 61.770 1.00 91.06 385 CYS A CA 1
ATOM 2983 C C . CYS A 1 385 ? -27.314 -25.614 61.028 1.00 91.06 385 CYS A C 1
ATOM 2985 O O . CYS A 1 385 ? -27.273 -25.725 59.796 1.00 91.06 385 CYS A O 1
ATOM 2987 N N . PRO A 1 386 ? -26.286 -25.119 61.743 1.00 90.88 386 PRO A N 1
ATOM 2988 C CA . PRO A 1 386 ? -25.014 -24.752 61.138 1.00 90.88 386 PRO A CA 1
ATOM 2989 C C . PRO A 1 386 ? -24.393 -25.949 60.418 1.00 90.88 386 PRO A C 1
ATOM 2991 O O . PRO A 1 386 ? -24.527 -27.099 60.845 1.00 90.88 386 PRO A O 1
ATOM 2994 N N . ARG A 1 387 ? -23.726 -25.680 59.292 1.00 87.12 387 ARG A N 1
ATOM 2995 C CA . ARG A 1 387 ? -23.084 -26.734 58.492 1.00 87.12 387 ARG A CA 1
ATOM 2996 C C . ARG A 1 387 ? -21.768 -27.204 59.106 1.00 87.12 387 ARG A C 1
ATOM 2998 O O . ARG A 1 387 ? -21.408 -28.362 58.916 1.00 87.12 387 ARG A O 1
ATOM 3005 N N . LEU A 1 388 ? -21.094 -26.312 59.828 1.00 89.44 388 LEU A N 1
ATOM 3006 C CA . LEU A 1 388 ? -19.789 -26.543 60.433 1.00 89.44 388 LEU A CA 1
ATOM 3007 C C . LEU A 1 388 ? -19.926 -27.158 61.830 1.00 89.44 388 LEU A C 1
ATOM 3009 O O . LEU A 1 388 ? -20.741 -26.727 62.648 1.00 89.44 388 LEU A O 1
ATOM 3013 N N . CYS A 1 389 ? -19.108 -28.168 62.109 1.00 89.88 389 CYS A N 1
ATOM 3014 C CA . CYS A 1 389 ? -19.053 -28.872 63.380 1.00 89.88 389 CYS A CA 1
ATOM 3015 C C . CYS A 1 389 ? -17.926 -28.332 64.269 1.00 89.88 389 CYS A C 1
ATOM 3017 O O . CYS A 1 389 ? -16.776 -28.246 63.852 1.00 89.88 389 CYS A O 1
ATOM 3019 N N . THR A 1 390 ? -18.209 -28.106 65.554 1.00 87.38 390 THR A N 1
ATOM 3020 C CA . THR A 1 390 ? -17.215 -27.657 66.551 1.00 87.38 390 THR A CA 1
ATOM 3021 C C . THR A 1 390 ? -16.122 -28.685 66.862 1.00 87.38 390 THR A C 1
ATOM 3023 O O . THR A 1 390 ? -15.182 -28.387 67.595 1.00 87.38 390 THR A O 1
ATOM 3026 N N . ILE A 1 391 ? -16.227 -29.909 66.335 1.00 86.25 391 ILE A N 1
ATOM 3027 C CA . ILE A 1 391 ? -15.224 -30.968 66.501 1.00 86.25 391 ILE A CA 1
ATOM 3028 C C . ILE A 1 391 ? -14.431 -31.168 65.208 1.00 86.25 391 ILE A C 1
ATOM 3030 O O . ILE A 1 391 ? -13.202 -31.170 65.266 1.00 86.25 391 ILE A O 1
ATOM 3034 N N . CYS A 1 392 ? -15.113 -31.315 64.069 1.00 89.75 392 CYS A N 1
ATOM 3035 C CA . CYS A 1 392 ? -14.478 -31.577 62.774 1.00 89.75 392 CYS A CA 1
ATOM 3036 C C . CYS A 1 392 ? -13.916 -30.309 62.115 1.00 89.75 392 CYS A C 1
ATOM 3038 O O . CYS A 1 392 ? -12.824 -30.356 61.561 1.00 89.75 392 CYS A O 1
ATOM 3040 N N . ASP A 1 393 ? -14.618 -29.180 62.234 1.00 88.94 393 ASP A N 1
ATOM 3041 C CA . ASP A 1 393 ? -14.410 -27.977 61.413 1.00 88.94 393 ASP A CA 1
ATOM 3042 C C . ASP A 1 393 ? -13.950 -26.777 62.261 1.00 88.94 393 ASP A C 1
ATOM 3044 O O . ASP A 1 393 ? -14.271 -25.620 61.991 1.00 88.94 393 ASP A O 1
ATOM 3048 N N . LYS A 1 394 ? -13.189 -27.049 63.332 1.00 85.31 394 LYS A N 1
ATOM 3049 C CA . LYS A 1 394 ? -12.757 -26.041 64.319 1.00 85.31 394 LYS A CA 1
ATOM 3050 C C . LYS A 1 394 ? -12.058 -24.834 63.699 1.00 85.31 394 LYS A C 1
ATOM 3052 O O . LYS A 1 394 ? -12.293 -23.713 64.129 1.00 85.31 394 LYS A O 1
ATOM 3057 N N . GLN A 1 395 ? -11.175 -25.066 62.729 1.00 83.94 395 GLN A N 1
ATOM 3058 C CA . GLN A 1 395 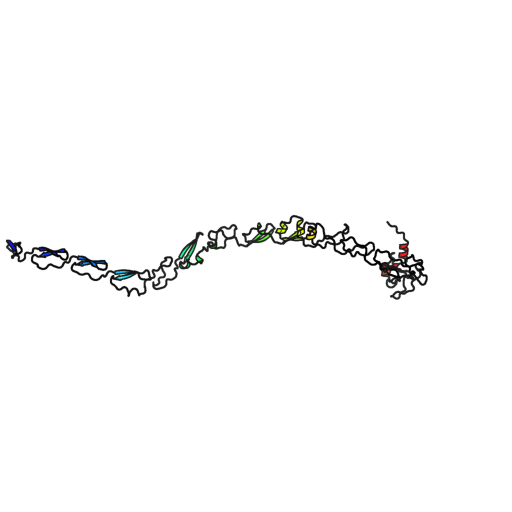? -10.397 -23.993 62.109 1.00 83.94 395 GLN A CA 1
ATOM 3059 C C . GLN A 1 395 ? -11.277 -23.063 61.270 1.00 83.94 395 GLN A C 1
ATOM 3061 O O . GLN A 1 395 ? -11.102 -21.850 61.338 1.00 83.94 395 GLN A O 1
ATOM 3066 N N . GLU A 1 396 ? -12.251 -23.611 60.538 1.00 84.12 396 GLU A N 1
ATOM 3067 C CA . GLU A 1 396 ? -13.175 -22.796 59.746 1.00 84.12 396 GLU A CA 1
ATOM 3068 C C . GLU A 1 396 ? -14.082 -21.958 60.648 1.00 84.12 396 GLU A C 1
ATOM 3070 O O . GLU A 1 396 ? -14.207 -20.757 60.430 1.00 84.12 396 GLU A O 1
ATOM 3075 N N . LEU A 1 397 ? -14.614 -22.544 61.724 1.00 83.94 397 LEU A N 1
ATOM 3076 C CA . LEU A 1 397 ? -15.435 -21.820 62.701 1.00 83.94 397 LEU A CA 1
ATOM 3077 C C . LEU A 1 397 ? -14.686 -20.655 63.371 1.00 83.94 397 LEU A C 1
ATOM 3079 O O . LEU A 1 397 ? -15.258 -19.579 63.530 1.00 83.94 397 LEU A O 1
ATOM 3083 N N . LEU A 1 398 ? -13.408 -20.848 63.718 1.00 82.19 398 LEU A N 1
ATOM 3084 C CA . LEU A 1 398 ? -12.552 -19.782 64.257 1.00 82.19 398 LEU A CA 1
ATOM 3085 C C . LEU A 1 398 ? -12.287 -18.683 63.220 1.00 82.19 398 LEU A C 1
ATOM 3087 O O . LEU A 1 398 ? -12.249 -17.508 63.565 1.00 82.19 398 LEU A O 1
ATOM 3091 N N . SER A 1 399 ? -12.127 -19.049 61.944 1.00 78.81 399 SER A N 1
ATOM 3092 C CA . SER A 1 399 ? -11.895 -18.076 60.866 1.00 78.81 399 SER A CA 1
ATOM 3093 C C . SER A 1 399 ? -13.121 -17.218 60.540 1.00 78.81 399 SER A C 1
ATOM 3095 O O . SER A 1 399 ? -12.977 -16.113 60.022 1.00 78.81 399 SER A O 1
ATOM 3097 N N . THR A 1 400 ? -14.320 -17.715 60.852 1.00 72.81 400 THR A N 1
ATOM 3098 C CA . THR A 1 400 ? -15.593 -17.014 60.641 1.00 72.81 400 THR A CA 1
ATOM 3099 C C . THR A 1 400 ? -16.044 -16.187 61.843 1.00 72.81 400 THR A C 1
ATOM 3101 O O . THR A 1 400 ? -17.063 -15.506 61.751 1.00 72.81 400 THR A O 1
ATOM 3104 N N . ASP A 1 401 ? -15.332 -16.236 62.972 1.00 74.12 401 ASP A N 1
ATOM 3105 C CA . ASP A 1 401 ? -15.723 -15.487 64.162 1.00 74.12 401 ASP A CA 1
ATOM 3106 C C . ASP A 1 401 ? -15.430 -13.985 64.023 1.00 74.12 401 ASP A C 1
ATOM 3108 O O . ASP A 1 401 ? -14.305 -13.555 63.767 1.00 74.12 401 ASP A O 1
ATOM 3112 N N . LEU A 1 402 ? -16.463 -13.171 64.237 1.00 70.00 402 LEU A N 1
ATOM 3113 C CA . LEU A 1 402 ? -16.417 -11.718 64.067 1.00 70.00 402 LEU A CA 1
ATOM 3114 C C . LEU A 1 402 ? -15.665 -11.015 65.209 1.00 70.00 402 LEU A C 1
ATOM 3116 O O . LEU A 1 402 ? -15.267 -9.861 65.054 1.00 70.00 402 LEU A O 1
ATOM 3120 N N . LEU A 1 403 ? -15.469 -11.695 66.345 1.00 70.69 403 LEU A N 1
ATOM 3121 C CA . LEU A 1 403 ? -14.743 -11.180 67.511 1.00 70.69 403 LEU A CA 1
ATOM 3122 C C . LEU A 1 403 ? -13.315 -11.736 67.641 1.00 70.69 403 LEU A C 1
ATOM 3124 O O . LEU A 1 403 ? -12.598 -11.349 68.565 1.00 70.69 403 LEU A O 1
ATOM 3128 N N . GLY A 1 404 ? -12.875 -12.594 66.715 1.00 69.50 404 GLY A N 1
ATOM 3129 C CA . GLY A 1 404 ? -11.518 -13.141 66.708 1.00 69.50 404 GLY A CA 1
ATOM 3130 C C . GLY A 1 404 ? -11.203 -14.061 67.893 1.00 69.50 404 GLY A C 1
ATOM 3131 O O . GLY A 1 404 ? -10.067 -14.064 68.374 1.00 69.50 404 GLY A O 1
ATOM 3132 N N . LYS A 1 405 ? -12.183 -14.834 68.385 1.00 74.12 405 LYS A N 1
ATOM 3133 C CA . LYS A 1 405 ? -11.977 -15.901 69.376 1.00 74.12 405 LYS A CA 1
ATOM 3134 C C . LYS A 1 405 ? -10.893 -16.861 68.873 1.00 74.12 405 LYS A C 1
ATOM 3136 O O . LYS A 1 405 ? -10.830 -17.216 67.699 1.00 74.12 405 LYS A O 1
ATOM 3141 N N . THR A 1 406 ? -10.033 -17.308 69.787 1.00 70.50 406 THR A N 1
ATOM 3142 C CA . THR A 1 406 ? -8.909 -18.221 69.497 1.00 70.50 406 THR A CA 1
ATOM 3143 C C . THR A 1 406 ? -9.200 -19.675 69.878 1.00 70.50 406 THR A C 1
ATOM 3145 O O . THR A 1 406 ? -8.425 -20.574 69.547 1.00 70.50 406 THR A O 1
ATOM 3148 N N . SER A 1 407 ? -10.326 -19.928 70.547 1.00 77.88 407 SER A N 1
ATOM 3149 C CA . SER A 1 407 ? -10.777 -21.252 70.983 1.00 77.88 407 SER A CA 1
ATOM 3150 C C . SER A 1 407 ? -12.302 -21.362 70.935 1.00 77.88 407 SER A C 1
ATOM 3152 O O . SER A 1 407 ? -12.984 -20.374 71.183 1.00 77.88 407 SER A O 1
ATOM 3154 N N . ILE A 1 408 ? -12.812 -22.570 70.665 1.00 79.25 408 ILE A N 1
ATOM 3155 C CA . ILE A 1 408 ? -14.248 -22.901 70.681 1.00 79.25 408 ILE A CA 1
ATOM 3156 C C . ILE A 1 408 ? -14.537 -23.819 71.872 1.00 79.25 408 ILE A C 1
ATOM 3158 O O . ILE A 1 408 ? -13.974 -24.918 71.966 1.00 79.25 408 ILE A O 1
ATOM 3162 N N . GLU A 1 409 ? -15.427 -23.391 72.759 1.00 81.00 409 GLU A N 1
ATOM 3163 C CA . GLU A 1 409 ? -15.928 -24.165 73.889 1.00 81.00 409 GLU A CA 1
ATOM 3164 C C . GLU A 1 409 ? -17.116 -25.060 73.491 1.00 81.00 409 GLU A C 1
ATOM 3166 O O . GLU A 1 409 ? -17.809 -24.847 72.499 1.00 81.00 409 GLU A O 1
ATOM 3171 N N . LYS A 1 410 ? -17.393 -26.112 74.275 1.00 74.00 410 LYS A N 1
ATOM 3172 C CA . LYS A 1 410 ? -18.526 -27.028 74.001 1.00 74.00 410 LYS A CA 1
ATOM 3173 C C . LYS A 1 410 ? -19.899 -26.361 74.180 1.00 74.00 410 LYS A C 1
ATOM 3175 O O . LYS A 1 410 ? -20.909 -26.858 73.668 1.00 74.00 410 LYS A O 1
ATOM 3180 N N . THR A 1 411 ? -19.941 -25.286 74.956 1.00 79.44 411 THR A N 1
ATOM 3181 C CA . THR A 1 411 ? -21.120 -24.461 75.227 1.00 79.44 411 THR A CA 1
ATOM 3182 C C . THR A 1 411 ? -21.396 -23.453 74.123 1.00 79.44 411 THR A C 1
ATOM 3184 O O . THR A 1 411 ? -22.540 -23.016 74.027 1.00 79.44 411 THR A O 1
ATOM 3187 N N . ASP A 1 412 ? -20.415 -23.160 73.265 1.00 87.12 412 ASP A N 1
ATOM 3188 C CA . ASP A 1 412 ? -20.573 -22.193 72.184 1.00 87.12 412 ASP A CA 1
ATOM 3189 C C . ASP A 1 412 ? -21.684 -22.614 71.226 1.00 87.12 412 ASP A C 1
ATOM 3191 O O . ASP A 1 412 ? -21.914 -23.806 70.942 1.00 87.12 412 ASP A O 1
ATOM 3195 N N . ARG A 1 413 ? -22.410 -21.604 70.750 1.00 89.19 413 ARG A N 1
ATOM 3196 C CA . ARG A 1 413 ? -23.535 -21.773 69.843 1.00 89.19 413 ARG A CA 1
ATOM 3197 C C . ARG A 1 413 ? -23.351 -20.924 68.605 1.00 89.19 413 ARG A C 1
ATOM 3199 O O . ARG A 1 413 ? -22.922 -19.778 68.679 1.00 89.19 413 ARG A O 1
ATOM 3206 N N . PHE A 1 414 ? -23.719 -21.507 67.473 1.00 90.19 414 PHE A N 1
ATOM 3207 C CA . PHE A 1 414 ? -23.525 -20.905 66.164 1.00 90.19 414 PHE A CA 1
ATOM 3208 C C . PHE A 1 414 ? -24.847 -20.822 65.410 1.00 90.19 414 PHE A C 1
ATOM 3210 O O . PHE A 1 414 ? -25.676 -21.732 65.475 1.00 90.19 414 PHE A O 1
ATOM 3217 N N . ILE A 1 415 ? -25.024 -19.736 64.668 1.00 90.31 415 ILE A N 1
ATOM 3218 C CA . ILE A 1 415 ? -26.191 -19.491 63.820 1.00 90.31 415 ILE A CA 1
ATOM 3219 C C . ILE A 1 415 ? -25.782 -19.495 62.348 1.00 90.31 415 ILE A C 1
ATOM 3221 O O . ILE A 1 415 ? -24.681 -19.073 61.999 1.00 90.31 415 ILE A O 1
ATOM 3225 N N . LEU A 1 416 ? -26.670 -19.985 61.484 1.00 89.75 416 LEU A N 1
ATOM 3226 C CA . LEU A 1 416 ? -26.488 -20.000 60.035 1.00 89.75 416 LEU A CA 1
ATOM 3227 C C . LEU A 1 416 ? -27.337 -18.897 59.407 1.00 89.75 416 LEU A C 1
ATOM 3229 O O . LEU A 1 416 ? -28.563 -18.939 59.498 1.00 89.75 416 LEU A O 1
ATOM 3233 N N . LEU A 1 417 ? -26.702 -17.959 58.708 1.00 86.19 417 LEU A N 1
ATOM 3234 C CA . LEU A 1 417 ? -27.420 -16.996 57.880 1.00 86.19 417 LEU A CA 1
ATOM 3235 C C . LEU A 1 417 ? -27.774 -17.659 56.552 1.00 86.19 417 LEU A C 1
ATOM 3237 O O . LEU A 1 417 ? -26.896 -17.967 55.748 1.00 86.19 417 LEU A O 1
ATOM 3241 N N . VAL A 1 418 ? -29.061 -17.915 56.333 1.00 80.81 418 VAL A N 1
ATOM 3242 C CA . VAL A 1 418 ? -29.532 -18.732 55.202 1.00 80.81 418 VAL A CA 1
ATOM 3243 C C . VAL A 1 418 ? -29.272 -18.051 53.854 1.00 80.81 418 VAL A C 1
ATOM 3245 O O . VAL A 1 418 ? -28.973 -18.744 52.884 1.00 80.81 418 VAL A O 1
ATOM 3248 N N . ASP A 1 419 ? -29.304 -16.716 53.815 1.00 74.06 419 ASP A N 1
ATOM 3249 C CA . ASP A 1 419 ? -29.152 -15.924 52.587 1.00 74.06 419 ASP A CA 1
ATOM 3250 C C . ASP A 1 419 ? -27.731 -15.979 52.007 1.00 74.06 419 ASP A C 1
ATOM 3252 O O . ASP A 1 419 ? -27.552 -16.028 50.793 1.00 74.06 419 ASP A O 1
ATOM 3256 N N . CYS A 1 420 ? -26.706 -16.000 52.866 1.00 81.94 420 CYS A N 1
ATOM 3257 C CA . CYS A 1 420 ? -25.301 -16.042 52.446 1.00 81.94 420 CYS A CA 1
ATOM 3258 C C . CYS A 1 420 ? -24.599 -17.373 52.760 1.00 81.94 420 CYS A C 1
ATOM 3260 O O . CYS A 1 420 ? -23.489 -17.607 52.291 1.00 81.94 420 CYS A O 1
ATOM 3262 N N . GLY A 1 421 ? -25.231 -18.256 53.539 1.00 82.81 421 GLY A N 1
ATOM 3263 C CA . GLY A 1 421 ? -24.712 -19.572 53.916 1.00 82.81 421 GLY A CA 1
ATOM 3264 C C . GLY A 1 421 ? -23.596 -19.555 54.966 1.00 82.81 421 GLY A C 1
ATOM 3265 O O . GLY A 1 421 ? -23.050 -20.616 55.277 1.00 82.81 421 GLY A O 1
ATOM 3266 N N . HIS A 1 422 ? -23.257 -18.390 55.517 1.00 85.94 422 HIS A N 1
ATOM 3267 C CA . HIS A 1 422 ? -22.202 -18.247 56.517 1.00 85.94 422 HIS A CA 1
ATOM 3268 C C . HIS A 1 422 ? -22.687 -18.623 57.921 1.00 85.94 422 HIS A C 1
ATOM 3270 O O . HIS A 1 422 ? -23.834 -18.367 58.294 1.00 85.94 422 HIS A O 1
ATOM 3276 N N . THR A 1 423 ? -21.794 -19.235 58.698 1.00 88.44 423 THR A N 1
ATOM 3277 C CA . THR A 1 423 ? -22.029 -19.620 60.095 1.00 88.44 423 THR A CA 1
ATOM 3278 C C . THR A 1 423 ? -21.260 -18.672 61.007 1.00 88.44 423 THR A C 1
ATOM 3280 O O . THR A 1 423 ? -20.067 -18.485 60.800 1.00 88.44 423 THR A O 1
ATOM 3283 N N . PHE A 1 424 ? -21.927 -18.098 62.005 1.00 88.06 424 PHE A N 1
ATOM 3284 C CA . PHE A 1 424 ? -21.332 -17.142 62.941 1.00 88.06 424 PHE A CA 1
ATOM 3285 C C . PHE A 1 424 ? -21.589 -17.545 64.387 1.00 88.06 424 PHE A C 1
ATOM 3287 O O . PHE A 1 424 ? -22.582 -18.213 64.685 1.00 88.06 424 PHE A O 1
ATOM 3294 N N . ASP A 1 425 ? -20.699 -17.123 65.281 1.00 88.31 425 ASP A N 1
ATOM 3295 C CA . ASP A 1 425 ? -20.905 -17.218 66.723 1.00 88.31 425 ASP A CA 1
ATOM 3296 C C . ASP A 1 425 ? -22.109 -16.353 67.134 1.00 88.31 425 ASP A C 1
ATOM 3298 O O . ASP A 1 425 ? -22.247 -15.192 66.735 1.00 88.31 425 ASP A O 1
ATOM 3302 N N . ALA A 1 426 ? -23.031 -16.948 67.888 1.00 86.88 426 ALA A N 1
ATOM 3303 C CA . ALA A 1 426 ? -24.294 -16.303 68.221 1.00 86.88 426 ALA A CA 1
ATOM 3304 C C . ALA A 1 426 ? -24.128 -15.113 69.176 1.00 86.88 426 ALA A C 1
ATOM 3306 O O . ALA A 1 426 ? -24.894 -14.152 69.102 1.00 86.88 426 ALA A O 1
ATOM 3307 N N . GLU A 1 427 ? -23.139 -15.173 70.065 1.00 84.50 427 GLU A N 1
ATOM 3308 C CA . GLU A 1 427 ? -22.830 -14.111 71.018 1.00 84.50 427 GLU A CA 1
ATOM 3309 C C . GLU A 1 427 ? -22.203 -12.920 70.288 1.00 84.50 427 GLU A C 1
ATOM 3311 O O . GLU A 1 427 ? -22.659 -11.789 70.448 1.00 84.50 427 GLU A O 1
ATOM 3316 N N . ALA A 1 428 ? -21.272 -13.186 69.368 1.00 82.94 428 ALA A N 1
ATOM 3317 C CA . ALA A 1 428 ? -20.666 -12.177 68.508 1.00 82.94 428 ALA A CA 1
ATOM 3318 C C . ALA A 1 428 ? -21.706 -11.402 67.684 1.00 82.94 428 ALA A C 1
ATOM 3320 O O . ALA A 1 428 ? -21.651 -10.172 67.603 1.00 82.94 428 ALA A O 1
ATOM 3321 N N . VAL A 1 429 ? -22.685 -12.097 67.096 1.00 83.88 429 VAL A N 1
ATOM 3322 C CA . VAL A 1 429 ? -23.770 -11.439 66.351 1.00 83.88 429 VAL A CA 1
ATOM 3323 C C . VAL A 1 429 ? -24.667 -10.623 67.285 1.00 83.88 429 VAL A C 1
ATOM 3325 O O . VAL A 1 429 ? -24.997 -9.481 66.963 1.00 83.88 429 VAL A O 1
ATOM 3328 N N . LYS A 1 430 ? -25.022 -11.157 68.460 1.00 81.94 430 LYS A N 1
ATOM 3329 C CA . LYS A 1 430 ? -25.834 -10.443 69.458 1.00 81.94 430 LYS A CA 1
ATOM 3330 C C . LYS A 1 430 ? -25.151 -9.156 69.932 1.00 81.94 430 LYS A C 1
ATOM 3332 O O . LYS A 1 430 ? -25.808 -8.121 70.039 1.00 81.94 430 LYS A O 1
ATOM 3337 N N . ASP A 1 431 ? -23.842 -9.191 70.154 1.00 81.50 431 ASP A N 1
ATOM 3338 C CA . ASP A 1 431 ? -23.054 -8.022 70.546 1.00 81.50 431 ASP A CA 1
ATOM 3339 C C . ASP A 1 431 ? -22.988 -6.966 69.440 1.00 81.50 431 ASP A C 1
ATOM 3341 O O . ASP A 1 431 ? -23.082 -5.769 69.716 1.00 81.50 431 ASP A O 1
ATOM 3345 N N . LEU A 1 432 ? -22.859 -7.386 68.178 1.00 78.44 432 LEU A N 1
ATOM 3346 C CA . LEU A 1 432 ? -22.853 -6.473 67.033 1.00 78.44 432 LEU A CA 1
ATOM 3347 C C . LEU A 1 432 ? -24.207 -5.795 66.819 1.00 78.44 432 LEU A C 1
ATOM 3349 O O . LEU A 1 432 ? -24.241 -4.603 66.522 1.00 78.44 432 LEU A O 1
ATOM 3353 N N . MET A 1 433 ? -25.313 -6.517 67.006 1.00 73.44 433 MET A N 1
ATOM 3354 C CA . MET A 1 433 ? -26.660 -5.951 66.868 1.00 73.44 433 MET A CA 1
ATOM 3355 C C . MET A 1 433 ? -27.009 -4.957 67.987 1.00 73.44 433 MET A C 1
ATOM 3357 O O . MET A 1 433 ? -27.832 -4.070 67.776 1.00 73.44 433 MET A O 1
ATOM 3361 N N . ASN A 1 434 ? -26.372 -5.074 69.157 1.00 68.56 434 ASN A N 1
ATOM 3362 C CA . ASN A 1 434 ? -26.608 -4.202 70.312 1.00 68.56 434 ASN A CA 1
ATOM 3363 C C . ASN A 1 434 ? -25.644 -3.006 70.408 1.00 68.56 434 ASN A C 1
ATOM 3365 O O . ASN A 1 434 ? -25.821 -2.144 71.272 1.00 68.56 434 ASN A O 1
ATOM 3369 N N . LYS A 1 435 ? -24.622 -2.919 69.546 1.00 62.66 435 LYS A N 1
ATOM 3370 C CA . LYS A 1 435 ? -23.730 -1.754 69.498 1.00 62.66 435 LYS A CA 1
ATOM 3371 C C . LYS A 1 435 ? -24.401 -0.608 68.730 1.00 62.66 435 LYS A C 1
ATOM 3373 O O . LYS A 1 435 ? -24.844 -0.816 67.601 1.00 62.66 435 LYS A O 1
ATOM 3378 N N . PRO A 1 436 ? -24.454 0.620 69.281 1.00 48.00 436 PRO A N 1
ATOM 3379 C CA . PRO A 1 436 ? -24.939 1.766 68.527 1.00 48.00 436 PRO A CA 1
ATOM 3380 C C . PRO A 1 436 ? -24.018 2.007 67.327 1.00 48.00 436 PRO A C 1
ATOM 3382 O O . PRO A 1 436 ? -22.805 2.152 67.483 1.00 48.00 436 PRO A O 1
ATOM 3385 N N . PHE A 1 437 ? -24.601 2.055 66.128 1.00 41.44 437 PHE A N 1
ATOM 3386 C CA . PHE A 1 437 ? -23.921 2.521 64.922 1.00 41.44 437 PHE A CA 1
ATOM 3387 C C . PHE A 1 437 ? -23.568 4.002 65.112 1.00 41.44 437 PHE A C 1
ATOM 3389 O O . PHE A 1 437 ? -24.379 4.891 64.854 1.00 41.44 437 PHE A O 1
ATOM 3396 N N . VAL A 1 438 ? -22.361 4.282 65.600 1.00 40.47 438 VAL A N 1
ATOM 3397 C CA . VAL A 1 438 ? -21.782 5.624 65.523 1.00 40.47 438 VAL A CA 1
ATOM 3398 C C . VAL A 1 438 ? -21.268 5.772 64.095 1.00 40.47 438 VAL A C 1
ATOM 3400 O O . VAL A 1 438 ? -20.165 5.339 63.774 1.00 40.47 438 VAL A O 1
ATOM 3403 N N . LEU A 1 439 ? -22.120 6.293 63.211 1.00 33.72 439 LEU A N 1
ATOM 3404 C CA . LEU A 1 439 ? -21.705 6.718 61.877 1.00 33.72 439 LEU A CA 1
ATOM 3405 C C . LEU A 1 439 ? -20.787 7.938 62.045 1.00 33.72 439 LEU A C 1
ATOM 3407 O O . LEU A 1 439 ? -21.239 8.984 62.513 1.00 33.72 439 LEU A O 1
ATOM 3411 N N . GLY A 1 440 ? -19.504 7.757 61.733 1.00 34.00 440 GLY A N 1
ATOM 3412 C CA . GLY A 1 440 ? -18.529 8.832 61.536 1.00 34.00 440 GLY A CA 1
ATOM 3413 C C . GLY A 1 440 ? -18.504 9.297 60.091 1.00 34.00 440 GLY A C 1
ATOM 3414 O O . GLY A 1 440 ? -18.759 8.445 59.207 1.00 34.00 440 GLY A O 1
#

pLDDT: mean 77.51, std 10.07, range [33.72, 92.62]

Radius of gyration: 77.85 Å; chains: 1; bounding box: 138×54×221 Å

Foldseek 3Di:
DWDQDPVRDIDDDDPPDDDDPFNQDWDWDQDVVPRDIDIGGPPDPDDDAAQDWDWDADPLGDIDTGGPPDDDDDFQDKDWDAAPQARDIDIDTPPDDDPPVNPDFQQDFGQDADPVGHGQPPRDGNNDDGDAAQDWDWDQAPVRDIDIGGPNCCPPPVVVFAQDFDPDDDPDPDGQRGGCRVQPPHHRPAAQDWDWDQDPLRDIDTDRPRDDPVVDFQQDWDWDQQQDDQRDTATGGPNVVVPDDHNVCQLRFQDARQDAQDVVNVGQRDGQRDTRNVCVVVVHGDQFQDARQDQDPLRDGQRHTPNDDGDPAQDFDQDDDPVDGGRDTPPDDGDAAQDAHPQDFPVDGFRHGTPPDTPDDFAPAADQDAAPVRHGFQAGTSADTQNDDCVPRVVVQQVLEPVNDPHDDPNWHWHADPVVRGIYTPVSVVVVVPDDPPDD

Secondary structure (DSSP, 8-state):
-EEEPTTS-EEE--TTSPPP-S---EEEEE-TTT--EEEEETT-SSPPPP--EEEEEPTTS-EEEEETTSPPPPP--EEEEEPTTSS-EEEEETTS-SHHHHSS---SB---B-TTSPBP-S--BTTSPPPP---EEEEE-TTS-EEEEETTTTTSGGGSS--SEE-PPPSSSS-EEEEHHHHTTSPPPP---EEEEE-TTS-EEEEETT--GGGS----EEEEE--STT--EEEEEHHHHTT--GGGGGGG--SBP--B--GGGT--S-B--SBHHHHHHTSSPPPP-SBP-PBPTTSPBP-SBTTSPPPPP-SBP--EETTEE--SBTTSPPPPP-SBP--EETTEE--SBBTBPP-SPPP-SBP--B-TTSSBP-SBTTSPPPSS-TTT-HHHHHHT-TT--S---TT--EEE-TTT--EEEHHHHHHHHHS-----

Sequence (440 aa):
MVKTFSCGHKTSYKCSEPLPTTCGKTKRIIRGPCGHELIILCGLDEAPKCHEIVTQKLPCGHTRRLACYRKSDPCDYEVSVPRNGCNHTLKRYCHGSLKEKLDQPCEEECGRFCKRGHPCRSGHQCGEACPPCETMVSFLFECHHRLTIPCYEGDCREAQYCRESCSRPRSCDHPCNLACGKHGLQKCPPCKIIVNTERSCGHNWTHPCWVDESQVPCEELVNVQNMSSCGHRIELKCFQAAQLVGKEAVFFCESRCNYYFDPSQDGCGHFCTGICKECADNSFHRQCQEKCQKILFCGHKCQSRCSSVCPPCQELCEYSCAHAHCNHLCGFPCLPCKKPCTYECPHDKCTAECGQECNKLPCEYPCPKYLKCGHMCSGFCGEPCPRLCTICDKQELLSTDLLGKTSIEKTDRFILLVDCGHTFDAEAVKDLMNKPFVLG

Organism: NCBI:txid39272